Protein AF-0000000079966607 (afdb_homodimer)

Solvent-accessible surface area (backbone atoms only — not comparable to full-atom values): 34126 Å² total; per-residue (Å²): 119,64,71,93,51,68,36,34,39,35,26,41,89,88,38,63,51,27,47,52,54,50,47,51,31,26,67,55,57,55,68,44,31,33,33,74,45,66,95,48,85,75,48,67,53,43,50,73,61,62,46,46,60,71,74,56,19,30,38,33,43,34,30,31,33,33,38,44,53,68,46,41,54,54,46,50,51,64,43,38,68,71,74,59,46,62,62,87,44,37,57,47,38,33,51,29,54,32,29,38,30,30,39,69,46,33,51,49,42,64,29,49,61,32,38,52,43,49,81,75,32,74,62,46,69,29,64,65,49,45,51,46,49,24,65,42,69,71,48,78,79,44,68,68,49,39,62,68,38,23,42,57,15,48,46,48,48,43,46,55,49,44,50,42,30,68,6,39,37,54,72,77,45,74,28,70,85,61,46,96,57,81,36,48,44,41,55,34,54,39,44,62,56,42,48,52,72,61,31,55,87,26,51,42,99,62,22,67,56,58,91,68,54,37,54,86,81,33,45,51,44,46,50,40,50,50,50,48,52,52,50,37,52,55,31,40,72,74,35,75,80,55,49,76,41,53,51,68,58,50,40,47,52,32,73,66,38,83,52,77,62,79,89,56,54,62,51,86,52,80,75,67,67,51,72,62,39,44,30,35,40,26,36,67,81,57,42,51,86,30,52,33,60,26,27,32,51,21,28,56,81,57,35,39,25,26,36,28,95,71,70,32,37,41,33,33,47,35,78,62,36,44,78,42,80,104,121,64,71,93,52,68,37,34,39,35,26,41,89,89,37,60,50,25,46,51,53,50,47,50,32,26,67,54,56,54,66,44,30,33,34,74,46,66,95,46,84,75,50,66,54,43,50,73,59,62,46,43,60,71,72,58,21,32,37,34,44,35,29,31,33,32,38,43,54,68,47,40,55,54,45,48,51,63,43,37,68,70,72,58,46,63,63,90,44,38,58,47,39,33,50,29,52,32,29,40,30,30,38,69,46,33,52,48,43,64,29,49,62,33,38,50,44,48,80,74,31,75,64,44,70,30,64,66,49,45,53,44,48,24,65,43,69,70,46,78,81,43,65,69,49,40,62,66,38,23,42,57,16,48,46,48,46,45,47,55,50,46,51,44,29,67,7,42,38,55,74,76,43,74,28,71,87,61,45,96,56,79,34,49,44,42,54,35,55,40,45,64,57,42,47,54,73,62,30,55,89,27,50,42,98,62,22,68,56,59,91,70,54,37,53,86,79,33,44,52,44,47,50,39,48,50,52,48,52,52,51,38,51,56,31,40,72,74,34,75,81,57,50,75,41,53,52,67,59,50,39,48,53,33,71,65,39,82,52,77,62,80,88,58,54,62,51,86,53,79,77,70,67,52,74,61,41,43,31,35,40,27,36,68,81,55,43,50,86,31,53,34,59,26,27,30,52,20,27,55,82,57,36,39,26,25,36,28,96,69,70,31,38,40,34,34,48,36,78,61,36,46,78,44,80,105

Foldseek 3Di:
DAAPFAKEKEEADLDLLSVLQLLQCLLQQGAHAYAYFDPFDDTVLCVLQQALADDDTWMFRALAIEDDSVRVLVVCCVNPVPSAQQDDDPVSNVLLVVLLCCCPPVCLLVLLVLQQPLVVDPCSVPPRSQVRVCQFQVDRPDPVVSVVSNVVSLVVNLVLLVVCQVPQQVPVQLESVSDPDYGSSRSSHCSSVLCQQPVVSQPPVRHRDCVRDHCVSRVRSVSSSVVSVVSSVVSNVVHPDHHHDHSVVVSCSRLVGPDDDDQADADDDPLRDDFQFWKWKAFQNTPRVRIGIATWRHDDPFWTWGQHPSRGTYIYTDVRMDIGTD/DAAPFAKEKEEADLDLLSVLQLLQCLLQQGAHAYAYFDPFDDTVLCVLQQALADDDTWMFRALAIEDDSVRVLVVCCVNPVPSAQQDDDPVSNVLLVVLLCCCPPVCLLVLLVLQQCLVVDPCSVPPRSQVRVCQFQVDRPDPVVSVVSNVVSLVVNLVLLVVCQVPQQVPVQLESVSDPDYGSSRSSHCSSV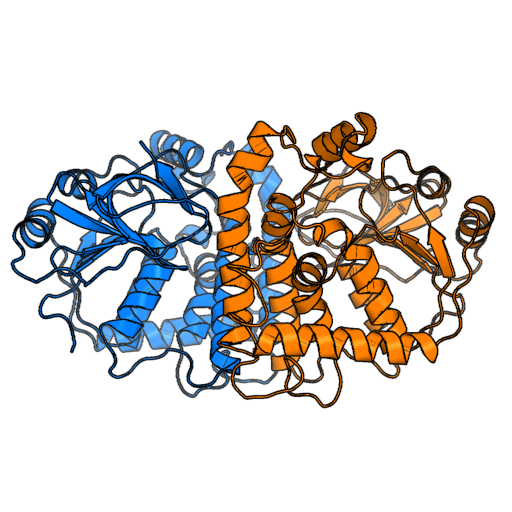LCQQPPVSQPPVRHRPCVRDHCVSRVRSVSSSVVSVVSSVVSNVVHPDHHHDHSVVVSCSRLVGPGDDDQADADDDPLRDDFQFWKWKAFQNTPRVRIGIATWRHDDPFWTWGQHPSRGTYIYTDVRMDIGTD

Nearest PDB structures (foldseek):
  3ic8-assembly2_B  TM=7.894E-01  e=1.875E-18  Pseudomonas syringae pv. tomato
  3ic8-assembly2_A  TM=7.526E-01  e=1.070E-18  Pseudomonas syringae pv. tomato
  3ic8-assembly3_D  TM=7.797E-01  e=3.672E-17  Pseudomonas syringae pv. tomato
  3ic8-assembly3_C  TM=7.664E-01  e=4.597E-17  Pseudomonas syringae pv. tomato
  4j2f-assembly1_A-2  TM=7.379E-01  e=7.135E-10  Ricinus communis

Sequence (652 aa):
MEPAVKPIIYGYPLSAFTWKVWWYLWLRGIPYDDCLQPTISPRPDLIAIGVNHRRVPIMAIGKDVYCDSRLILAKLEELYPDNRIGPKTPSDAGICKLLESWSGDGGVIINVTKVYPFWDLEEFKDKDFLEDRRKLLGVDLTFEYMQGERPHGVQHLRQAFEMLETTFLADDRKWILGSDEPTLADIQGVWPLHWVAVNPHMLSGLGLPKEYISEKQFPNTFAWIKRFDKEVEKRRSQCPIPSVLEGKIASDRTLNSSAPTESTAVSNDLLGLKTGDKVEVFPTDYASDHKDEGHLVGLTMTEVVICNSKGLHLHFPRWNFRIEKLMEPAVKPIIYGYPLSAFTWKVWWYLWLRGIPYDDCLQPTISPRPDLIAIGVNHRRVPIMAIGKDVYCDSRLILAKLEELYPDNRIGPKTPSDAGICKLLESWSGDGGVIINVTKVYPFWDLEEFKDKDFLEDRRKLLGVDLTFEYMQGERPHGVQHLRQAFEMLETTFLADDRKWILGSDEPTLADIQGVWPLHWVAVNPHMLSGLGLPKEYISEKQFPNTFAWIKRFDKEVEKRRSQCPIPSVLEGKIASDRTLNSSAPTESTAVSNDLLGLKTGDKVEVFPTDYASDHKDEGHLVGLTMTEVVICNSKGLHLHFPRWNFRIEKL

Secondary structure (DSSP, 8-state):
---SS--EEEE-TT-HHHHHHHHHHHHHT---EEEE--SSS--HHHHHTT----SS-EEEETTEEEESHHHHHHHHHHH--TT--S-SSHHHHHHHHHHHHHHHTSSHHHHHHHH--GGGSGGGG-HHHHHHHHHHHTS---HHHHHHHHHHHHHHHHHHHHHHHHTGGGG--SSTTS-SS--HHHHHHHHHHHHHHH-HHHHSTTSS-TTTSSTTT-HHHHHHHHHHHHHHHHHHHHSPPPEE--HHHHHHHHHT--SPPPP--B---TT---TT-EEEEEESSS-TT--EEEEEEEE-SSEEEEE-TTS-EEEEESTTEEEEE-/---SS--EEEE-TT-HHHHHHHHHHHHHT---EEEE--SSS--HHHHHTT----SS-EEEETTEEEESHHHHHHHHHHH--TT--S-SSHHHHHHHHHHHHHHHTSSHHHHHHHHS-TTTSGGGG-HHHHHHHHHHHTS---HHHHHHHHHHHHHHHHHHHHHHHHTGGGG--SSTTS-SS--HHHHHHHHHHHHHHH-HHHHSTTSS-TTTSSTTT-HHHHHHHHHHHHHHHHHHHHSPPPPB--HHHHHHHHHT--SPPPP--B---TT---TT-EEEEEESSS-TT--EEEEEEEE-SSEEEEE-TTS-EEEEESTTEEEEE-

pLDDT: mean 92.46, std 9.5, range [50.88, 98.88]

Structure (mmCIF, N/CA/C/O backbone):
data_AF-0000000079966607-model_v1
#
loop_
_entity.id
_entity.type
_entity.pdbx_description
1 polymer 'GST N-terminal domain-containing protein'
#
loop_
_atom_site.group_PDB
_atom_site.id
_atom_site.type_symbol
_atom_site.label_atom_id
_atom_site.label_alt_id
_atom_site.label_comp_id
_atom_site.label_asym_id
_atom_site.label_entity_id
_atom_site.label_seq_id
_atom_site.pdbx_PDB_ins_code
_atom_site.Cartn_x
_atom_site.Cartn_y
_atom_site.Cartn_z
_atom_site.occupancy
_atom_site.B_iso_or_equiv
_atom_site.auth_seq_id
_atom_site.auth_comp_id
_atom_site.auth_asym_id
_atom_site.auth_atom_id
_atom_site.pdbx_PDB_model_num
ATOM 1 N N . MET A 1 1 ? -13.758 30.328 0.872 1 71.19 1 MET A N 1
ATOM 2 C CA . MET A 1 1 ? -12.836 31.438 1.026 1 71.19 1 MET A CA 1
ATOM 3 C C . MET A 1 1 ? -11.562 31.016 1.748 1 71.19 1 MET A C 1
ATOM 5 O O . MET A 1 1 ? -11.602 30.094 2.576 1 71.19 1 MET A O 1
ATOM 9 N N . GLU A 1 2 ? -10.477 31.516 1.316 1 84.62 2 GLU A N 1
ATOM 10 C CA . GLU A 1 2 ? -9.188 31.234 1.946 1 84.62 2 GLU A CA 1
ATOM 11 C C . GLU A 1 2 ? -9.18 31.672 3.406 1 84.62 2 GLU A C 1
ATOM 13 O O . GLU A 1 2 ? -9.805 32.688 3.764 1 84.62 2 GLU A O 1
ATOM 18 N N . PRO A 1 3 ? -8.531 30.875 4.266 1 85.19 3 PRO A N 1
ATOM 19 C CA . PRO A 1 3 ? -8.461 31.25 5.684 1 85.19 3 PRO A CA 1
ATOM 20 C C . PRO A 1 3 ? -7.871 32.656 5.895 1 85.19 3 PRO A C 1
ATOM 22 O O . PRO A 1 3 ? -7 33.062 5.133 1 85.19 3 PRO A O 1
ATOM 25 N N . ALA A 1 4 ? -8.281 33.219 6.934 1 82.94 4 ALA A N 1
ATOM 26 C CA . ALA A 1 4 ? -7.852 34.594 7.246 1 82.94 4 ALA A CA 1
ATOM 27 C C . ALA A 1 4 ? -6.48 34.594 7.918 1 82.94 4 ALA A C 1
ATOM 29 O O . ALA A 1 4 ? -5.828 35.625 8.008 1 82.94 4 ALA A O 1
ATOM 30 N N . VAL A 1 5 ? -6.086 33.5 8.367 1 91 5 VAL A N 1
ATOM 31 C CA . VAL A 1 5 ? -4.82 33.375 9.086 1 91 5 VAL A CA 1
ATOM 32 C C . VAL A 1 5 ? -3.861 32.469 8.312 1 91 5 VAL A C 1
ATOM 34 O O . VAL A 1 5 ? -4.273 31.469 7.742 1 91 5 VAL A O 1
ATOM 37 N N . LYS A 1 6 ? -2.621 32.875 8.391 1 93.44 6 LYS A N 1
ATOM 38 C CA . LYS A 1 6 ? -1.538 32.188 7.703 1 93.44 6 LYS A CA 1
ATOM 39 C C . LYS A 1 6 ? -1.224 30.859 8.383 1 93.44 6 LYS A C 1
ATOM 41 O O . LYS A 1 6 ? -1.106 30.797 9.609 1 93.44 6 LYS A O 1
ATOM 46 N N . PRO A 1 7 ? -1.069 29.75 7.59 1 97.88 7 PRO A N 1
ATOM 47 C CA . PRO A 1 7 ? -0.721 28.469 8.203 1 97.88 7 PRO A CA 1
ATOM 48 C C . PRO A 1 7 ? 0.646 28.484 8.875 1 97.88 7 PRO A C 1
ATOM 50 O O . PRO A 1 7 ? 1.564 29.156 8.406 1 97.88 7 PRO A O 1
ATOM 53 N N . ILE A 1 8 ? 0.744 27.781 9.984 1 98.75 8 ILE A N 1
ATOM 54 C CA . ILE A 1 8 ? 2.021 27.484 10.625 1 98.75 8 ILE A CA 1
ATOM 55 C C . ILE A 1 8 ? 2.365 26.016 10.438 1 98.75 8 ILE A C 1
ATOM 57 O O . ILE A 1 8 ? 1.573 25.125 10.797 1 98.75 8 ILE A O 1
ATOM 61 N N . ILE A 1 9 ? 3.514 25.719 9.875 1 98.81 9 ILE A N 1
ATOM 62 C CA . ILE A 1 9 ? 3.975 24.344 9.695 1 98.81 9 ILE A CA 1
ATOM 63 C C . ILE A 1 9 ? 4.957 23.969 10.805 1 98.81 9 ILE A C 1
ATOM 65 O O . ILE A 1 9 ? 5.98 24.641 10.977 1 98.81 9 ILE A O 1
ATOM 69 N N . TYR A 1 10 ? 4.609 23 11.602 1 98.81 10 TYR A N 1
ATOM 70 C CA . TYR A 1 10 ? 5.512 22.422 12.594 1 98.81 10 TYR A CA 1
ATOM 71 C C . TYR A 1 10 ? 6.25 21.219 12.008 1 98.81 10 TYR A C 1
ATOM 73 O O . TYR A 1 10 ? 5.648 20.172 11.742 1 98.81 10 TYR A O 1
ATOM 81 N N . GLY A 1 11 ? 7.461 21.312 11.781 1 97.62 11 GLY A N 1
ATOM 82 C CA . GLY A 1 11 ? 8.281 20.25 11.219 1 97.62 11 GLY A CA 1
ATOM 83 C C . GLY A 1 11 ? 9.766 20.547 11.266 1 97.62 11 GLY A C 1
ATOM 84 O O . GLY A 1 11 ? 10.203 21.438 12.008 1 97.62 11 GLY A O 1
ATOM 85 N N . TYR A 1 12 ? 10.562 19.781 10.664 1 94.69 12 TYR A N 1
ATOM 86 C CA . TYR A 1 12 ? 12 20 10.586 1 94.69 12 TYR A CA 1
ATOM 87 C C . TYR A 1 12 ? 12.562 19.484 9.266 1 94.69 12 TYR A C 1
ATOM 89 O O . TYR A 1 12 ? 11.969 18.609 8.641 1 94.69 12 TYR A O 1
ATOM 97 N N . PRO A 1 13 ? 13.68 19.875 8.828 1 90.75 13 PRO A N 1
ATOM 98 C CA . PRO A 1 13 ? 14.203 19.625 7.48 1 90.75 13 PRO A CA 1
ATOM 99 C C . PRO A 1 13 ? 14.57 18.156 7.266 1 90.75 13 PRO A C 1
ATOM 101 O O . PRO A 1 13 ? 14.586 17.688 6.125 1 90.75 13 PRO A O 1
ATOM 104 N N . LEU A 1 14 ? 14.867 17.422 8.242 1 85.44 14 LEU A N 1
ATOM 105 C CA . LEU A 1 14 ? 15.25 16.016 8.078 1 85.44 14 LEU A CA 1
ATOM 106 C C . LEU A 1 14 ? 14.023 15.148 7.793 1 85.44 14 LEU A C 1
ATOM 108 O O . LEU A 1 14 ? 14.164 13.992 7.406 1 85.44 14 LEU A O 1
ATOM 112 N N . SER A 1 15 ? 12.867 15.703 7.938 1 91.19 15 SER A N 1
ATOM 113 C CA . SER A 1 15 ? 11.625 14.953 7.746 1 91.19 15 SER A CA 1
ATOM 114 C C . SER A 1 15 ? 11.188 14.977 6.285 1 91.19 15 SER A C 1
ATOM 116 O O . SER A 1 15 ? 10.805 16.016 5.762 1 91.19 15 SER A O 1
ATOM 118 N N . ALA A 1 16 ? 11.172 13.828 5.656 1 91.69 16 ALA A N 1
ATOM 119 C CA . ALA A 1 16 ? 10.695 13.719 4.281 1 91.69 16 ALA A CA 1
ATOM 120 C C . ALA A 1 16 ? 9.227 14.117 4.18 1 91.69 16 ALA A C 1
ATOM 122 O O . ALA A 1 16 ? 8.789 14.664 3.158 1 91.69 16 ALA A O 1
ATOM 123 N N . PHE A 1 17 ? 8.453 13.922 5.262 1 96.06 17 PHE A N 1
ATOM 124 C CA . PHE A 1 17 ? 7.035 14.25 5.266 1 96.06 17 PHE A CA 1
ATOM 125 C C . PHE A 1 17 ? 6.828 15.758 5.328 1 96.06 17 PHE A C 1
ATOM 127 O O . PHE A 1 17 ? 5.879 16.281 4.742 1 96.06 17 PHE A O 1
ATOM 134 N N . THR A 1 18 ? 7.691 16.422 6.023 1 96.75 18 THR A N 1
ATOM 135 C CA . THR A 1 18 ? 7.625 17.875 6.062 1 96.75 18 THR A CA 1
ATOM 136 C C . THR A 1 18 ? 7.875 18.453 4.676 1 96.75 18 THR A C 1
ATOM 138 O O . THR A 1 18 ? 7.188 19.391 4.262 1 96.75 18 THR A O 1
ATOM 141 N N . TRP A 1 19 ? 8.766 17.875 3.963 1 95.62 19 TRP A N 1
ATOM 142 C CA . TRP A 1 19 ? 9.102 18.359 2.625 1 95.62 19 TRP A CA 1
ATOM 143 C C . TRP A 1 19 ? 7.902 18.234 1.687 1 95.62 19 TRP A C 1
ATOM 145 O O . TRP A 1 19 ? 7.66 19.109 0.855 1 95.62 19 TRP A O 1
ATOM 155 N N . LYS A 1 20 ? 7.16 17.234 1.796 1 97.12 20 LYS A N 1
ATOM 156 C CA . LYS A 1 20 ? 5.953 17.062 0.995 1 97.12 20 LYS A CA 1
ATOM 157 C C . LYS A 1 20 ? 5.051 18.281 1.094 1 97.12 20 LYS A C 1
ATOM 159 O O . LYS A 1 20 ? 4.539 18.766 0.081 1 97.12 20 LYS A O 1
ATOM 164 N N . VAL A 1 21 ? 4.898 18.688 2.312 1 98.56 21 VAL A N 1
ATOM 165 C CA . VAL A 1 21 ? 3.984 19.797 2.564 1 98.56 21 VAL A CA 1
ATOM 166 C C . VAL A 1 21 ? 4.609 21.109 2.074 1 98.56 21 VAL A C 1
ATOM 168 O O . VAL A 1 21 ? 3.936 21.922 1.445 1 98.56 21 VAL A O 1
ATOM 171 N N . TRP A 1 22 ? 5.906 21.281 2.318 1 98.06 22 TRP A N 1
ATOM 172 C CA . TRP A 1 22 ? 6.594 22.469 1.828 1 98.06 22 TRP A CA 1
ATOM 173 C C . TRP A 1 22 ? 6.504 22.562 0.309 1 98.06 22 TRP A C 1
ATOM 175 O O . TRP A 1 22 ? 6.152 23.609 -0.235 1 98.06 22 TRP A O 1
ATOM 185 N N . TRP A 1 23 ? 6.812 21.453 -0.393 1 98.12 23 TRP A N 1
ATOM 186 C CA . TRP A 1 23 ? 6.738 21.453 -1.851 1 98.12 23 TRP A CA 1
ATOM 187 C C . TRP A 1 23 ? 5.352 21.875 -2.328 1 98.12 23 TRP A C 1
ATOM 189 O O . TRP A 1 23 ? 5.223 22.656 -3.271 1 98.12 23 TRP A O 1
ATOM 199 N N . TYR A 1 24 ? 4.324 21.344 -1.687 1 98.5 24 TYR A N 1
ATOM 200 C CA . TYR A 1 24 ? 2.959 21.688 -2.07 1 98.5 24 TYR A CA 1
ATOM 201 C C . TYR A 1 24 ? 2.699 23.172 -1.906 1 98.5 24 TYR A C 1
ATOM 203 O O . TYR A 1 24 ? 2.133 23.812 -2.795 1 98.5 24 TYR A O 1
ATOM 211 N N . LEU A 1 25 ? 3.104 23.703 -0.767 1 98.31 25 LEU A N 1
ATOM 212 C CA . LEU A 1 25 ? 2.9 25.125 -0.488 1 98.31 25 LEU A CA 1
ATOM 213 C C . LEU A 1 25 ? 3.637 25.984 -1.505 1 98.31 25 LEU A C 1
ATOM 215 O O . LEU A 1 25 ? 3.096 26.984 -1.987 1 98.31 25 LEU A O 1
ATOM 219 N N . TRP A 1 26 ? 4.836 25.609 -1.865 1 98.19 26 TRP A N 1
ATOM 220 C CA . TRP A 1 26 ? 5.637 26.359 -2.824 1 98.19 26 TRP A CA 1
ATOM 221 C C . TRP A 1 26 ? 5.02 26.297 -4.219 1 98.19 26 TRP A C 1
ATOM 223 O O . TRP A 1 26 ? 4.879 27.312 -4.887 1 98.19 26 TRP A O 1
ATOM 233 N N . LEU A 1 27 ? 4.676 25.125 -4.629 1 98.06 27 LEU A N 1
ATOM 234 C CA . LEU A 1 27 ? 4.098 24.953 -5.957 1 98.06 27 LEU A CA 1
ATOM 235 C C . LEU A 1 27 ? 2.799 25.75 -6.086 1 98.06 27 LEU A C 1
ATOM 237 O O . LEU A 1 27 ? 2.48 26.25 -7.16 1 98.06 27 LEU A O 1
ATOM 241 N N . ARG A 1 28 ? 2.039 25.875 -4.949 1 97 28 ARG A N 1
ATOM 242 C CA . ARG A 1 28 ? 0.748 26.562 -4.934 1 97 28 ARG A CA 1
ATOM 243 C C . ARG A 1 28 ? 0.919 28.047 -4.68 1 97 28 ARG A C 1
ATOM 245 O O . ARG A 1 28 ? 0.006 28.844 -4.938 1 97 28 ARG A O 1
ATOM 252 N N . GLY A 1 29 ? 2.021 28.406 -4.148 1 96.31 29 GLY A N 1
ATOM 253 C CA . GLY A 1 29 ? 2.26 29.797 -3.785 1 96.31 29 GLY A CA 1
ATOM 254 C C . GLY A 1 29 ? 1.487 30.234 -2.555 1 96.31 29 GLY A C 1
ATOM 255 O O . GLY A 1 29 ? 1.051 31.375 -2.463 1 96.31 29 GLY A O 1
ATOM 256 N N . ILE A 1 30 ? 1.247 29.359 -1.627 1 97.06 30 ILE A N 1
ATOM 257 C CA . ILE A 1 30 ? 0.521 29.672 -0.401 1 97.06 30 ILE A CA 1
ATOM 258 C C . ILE A 1 30 ? 1.495 30.172 0.666 1 97.06 30 ILE A C 1
ATOM 260 O O . ILE A 1 30 ? 2.402 29.438 1.071 1 97.06 30 ILE A O 1
ATOM 264 N N . PRO A 1 31 ? 1.332 31.406 1.09 1 97 31 PRO A N 1
ATOM 265 C CA . PRO A 1 31 ? 2.197 31.875 2.176 1 97 31 PRO A CA 1
ATOM 266 C C . PRO A 1 31 ? 1.994 31.094 3.471 1 97 31 PRO A C 1
ATOM 268 O O . PRO A 1 31 ? 0.869 30.703 3.793 1 97 31 PRO A O 1
ATOM 271 N N . TYR A 1 32 ? 3.047 30.875 4.227 1 98.12 32 TYR A N 1
ATOM 272 C CA . TYR A 1 32 ? 3.018 30.156 5.492 1 98.12 32 TYR A CA 1
ATOM 273 C C . TYR A 1 32 ? 4.152 30.594 6.406 1 98.12 32 TYR A C 1
ATOM 275 O O . TYR A 1 32 ? 5.02 31.375 5.996 1 98.12 32 TYR A O 1
ATOM 283 N N . ASP A 1 33 ? 4.125 30.234 7.648 1 98.5 33 ASP A N 1
ATOM 284 C CA . ASP A 1 33 ? 5.227 30.359 8.594 1 98.5 33 ASP A CA 1
ATOM 285 C C . ASP A 1 33 ? 5.656 28.984 9.133 1 98.5 33 ASP A C 1
ATOM 287 O O . ASP A 1 33 ? 4.871 28.047 9.109 1 98.5 33 ASP A O 1
ATOM 291 N N . ASP A 1 34 ? 6.898 28.906 9.586 1 98.5 34 ASP A N 1
ATOM 292 C CA . ASP A 1 34 ? 7.418 27.656 10.141 1 98.5 34 ASP A CA 1
ATOM 293 C C . ASP A 1 34 ? 7.629 27.766 11.648 1 98.5 34 ASP A C 1
ATOM 295 O O . ASP A 1 34 ? 7.965 28.844 12.156 1 98.5 34 ASP A O 1
ATOM 299 N N . CYS A 1 35 ? 7.363 26.812 12.336 1 98.69 35 CYS A N 1
ATOM 300 C CA . CYS A 1 35 ? 7.863 26.562 13.688 1 98.69 35 CYS A CA 1
ATOM 301 C C . CYS A 1 35 ? 8.695 25.281 13.734 1 98.69 35 CYS A C 1
ATOM 303 O O . CYS A 1 35 ? 8.148 24.188 13.906 1 98.69 35 CYS A O 1
ATOM 305 N N . LEU A 1 36 ? 9.969 25.422 13.617 1 98.12 36 LEU A N 1
ATOM 306 C CA . LEU A 1 36 ? 10.867 24.266 13.492 1 98.12 36 LEU A CA 1
ATOM 307 C C . LEU A 1 36 ? 10.914 23.469 14.797 1 98.12 36 LEU A C 1
ATOM 309 O O . LEU A 1 36 ? 11.016 24.047 15.875 1 98.12 36 LEU A O 1
ATOM 313 N N . GLN A 1 37 ? 10.789 22.188 14.641 1 97.62 37 GLN A N 1
ATOM 314 C CA . GLN A 1 37 ? 10.75 21.281 15.781 1 97.62 37 GLN A CA 1
ATOM 315 C C . GLN A 1 37 ? 12.07 20.516 15.922 1 97.62 37 GLN A C 1
ATOM 317 O O . GLN A 1 37 ? 12.789 20.328 14.938 1 97.62 37 GLN A O 1
ATOM 322 N N . PRO A 1 38 ? 12.336 20.109 17.203 1 94.31 38 PRO A N 1
ATOM 323 C CA . PRO A 1 38 ? 13.438 19.156 17.344 1 94.31 38 PRO A CA 1
ATOM 324 C C . PRO A 1 38 ? 13.211 17.859 16.562 1 94.31 38 PRO A C 1
ATOM 326 O O . PRO A 1 38 ? 12.062 17.438 16.406 1 94.31 38 PRO A O 1
ATOM 329 N N . THR A 1 39 ? 14.305 17.188 16.266 1 90.31 39 THR A N 1
ATOM 330 C CA . THR A 1 39 ? 14.203 15.969 15.477 1 90.31 39 THR A CA 1
ATOM 331 C C . THR A 1 39 ? 13.789 14.789 16.359 1 90.31 39 THR A C 1
ATOM 333 O O . THR A 1 39 ? 13.32 13.766 15.844 1 90.31 39 THR A O 1
ATOM 336 N N . ILE A 1 40 ? 13.984 14.953 17.672 1 91.25 40 ILE A N 1
ATOM 337 C CA . ILE A 1 40 ? 13.625 13.883 18.594 1 91.25 40 ILE A CA 1
ATOM 338 C C . ILE A 1 40 ? 12.633 14.406 19.641 1 91.25 40 ILE A C 1
ATOM 340 O O . ILE A 1 40 ? 12.539 15.617 19.859 1 91.25 40 ILE A O 1
ATOM 344 N N . SER A 1 41 ? 11.898 13.516 20.234 1 90.12 41 SER A N 1
ATOM 345 C CA . SER A 1 41 ? 11.016 13.875 21.344 1 90.12 41 SER A CA 1
ATOM 346 C C . SER A 1 41 ? 11.805 14.227 22.594 1 90.12 41 SER A C 1
ATOM 348 O O . SER A 1 41 ? 12.914 13.727 22.797 1 90.12 41 SER A O 1
ATOM 350 N N . PRO A 1 42 ? 11.367 15.078 23.406 1 93.75 42 PRO A N 1
ATOM 351 C CA . PRO A 1 42 ? 10.062 15.734 23.359 1 93.75 42 PRO A CA 1
ATOM 352 C C . PRO A 1 42 ? 10.055 16.969 22.453 1 93.75 42 PRO A C 1
ATOM 354 O O . PRO A 1 42 ? 11.117 17.438 22.047 1 93.75 42 PRO A O 1
ATOM 357 N N . ARG A 1 43 ? 8.906 17.391 22.109 1 95.56 43 ARG A N 1
ATOM 358 C CA . ARG A 1 43 ? 8.688 18.609 21.344 1 95.56 43 ARG A CA 1
ATOM 359 C C . ARG A 1 43 ? 7.836 19.609 22.125 1 95.56 43 ARG A C 1
ATOM 361 O O . ARG A 1 43 ? 6.613 19.625 21.984 1 95.56 43 ARG A O 1
ATOM 368 N N . PRO A 1 44 ? 8.523 20.453 22.812 1 97 44 PRO A N 1
ATOM 369 C CA . PRO A 1 44 ? 7.84 21.344 23.75 1 97 44 PRO A CA 1
ATOM 370 C C . PRO A 1 44 ? 6.809 22.25 23.078 1 97 44 PRO A C 1
ATOM 372 O O . PRO A 1 44 ? 5.781 22.562 23.672 1 97 44 PRO A O 1
ATOM 375 N N . ASP A 1 45 ? 7.074 22.688 21.875 1 98.19 45 ASP A N 1
ATOM 376 C CA . ASP A 1 45 ? 6.148 23.562 21.156 1 98.19 45 ASP A CA 1
ATOM 377 C C . ASP A 1 45 ? 4.809 22.875 20.922 1 98.19 45 ASP A C 1
ATOM 379 O O . ASP A 1 45 ? 3.754 23.5 21.016 1 98.19 45 ASP A O 1
ATOM 383 N N . LEU A 1 46 ? 4.836 21.625 20.578 1 97.88 46 LEU A N 1
ATOM 384 C CA . LEU A 1 46 ? 3.615 20.859 20.375 1 97.88 46 LEU A CA 1
ATOM 385 C C . LEU A 1 46 ? 2.896 20.609 21.688 1 97.88 46 LEU A C 1
ATOM 387 O O . LEU A 1 46 ? 1.667 20.688 21.766 1 97.88 46 LEU A O 1
ATOM 391 N N . ILE A 1 47 ? 3.678 20.297 22.672 1 96.75 47 ILE A N 1
ATOM 392 C CA . ILE A 1 47 ? 3.129 20.078 24 1 96.75 47 ILE A CA 1
ATOM 393 C C . ILE A 1 47 ? 2.402 21.344 24.469 1 96.75 47 ILE A C 1
ATOM 395 O O . ILE A 1 47 ? 1.338 21.266 25.094 1 96.75 47 ILE A O 1
ATOM 399 N N . ALA A 1 48 ? 2.951 22.484 24.172 1 97.69 48 ALA A N 1
ATOM 400 C CA . ALA A 1 48 ? 2.4 23.766 24.594 1 97.69 48 ALA A CA 1
ATOM 401 C C . ALA A 1 48 ? 0.992 23.969 24.047 1 97.69 48 ALA A C 1
ATOM 403 O O . ALA A 1 48 ? 0.168 24.641 24.672 1 97.69 48 ALA A O 1
ATOM 404 N N . ILE A 1 49 ? 0.707 23.359 22.922 1 98.06 49 ILE A N 1
ATOM 405 C CA . ILE A 1 49 ? -0.624 23.547 22.359 1 98.06 49 ILE A CA 1
ATOM 406 C C . ILE A 1 49 ? -1.434 22.266 22.531 1 98.06 49 ILE A C 1
ATOM 408 O O . ILE A 1 49 ? -2.461 22.078 21.875 1 98.06 49 ILE A O 1
ATOM 412 N N . GLY A 1 50 ? -0.971 21.344 23.281 1 97.88 50 GLY A N 1
ATOM 413 C CA . GLY A 1 50 ? -1.729 20.156 23.672 1 97.88 50 GLY A CA 1
ATOM 414 C C . GLY A 1 50 ? -1.746 19.078 22.594 1 97.88 50 GLY A C 1
ATOM 415 O O . GLY A 1 50 ? -2.738 18.375 22.453 1 97.88 50 GLY A O 1
ATOM 416 N N . VAL A 1 51 ? -0.752 19 21.797 1 98.25 51 VAL A N 1
ATOM 417 C CA . VAL A 1 51 ? -0.635 17.953 20.766 1 98.25 51 VAL A CA 1
ATOM 418 C C . VAL A 1 51 ? 0.376 16.906 21.203 1 98.25 51 VAL A C 1
ATOM 420 O O . VAL A 1 51 ? 1.538 17.219 21.469 1 98.25 51 VAL A O 1
ATOM 423 N N . ASN A 1 52 ? -0.077 15.672 21.266 1 97.38 52 ASN A N 1
ATOM 424 C CA . ASN A 1 52 ? 0.782 14.555 21.656 1 97.38 52 ASN A CA 1
ATOM 425 C C . ASN A 1 52 ? 1.222 13.75 20.438 1 97.38 52 ASN A C 1
ATOM 427 O O . ASN A 1 52 ? 2.139 12.93 20.531 1 97.38 52 ASN A O 1
ATOM 431 N N . HIS A 1 53 ? 0.524 13.953 19.375 1 96.62 53 HIS A N 1
ATOM 432 C CA . HIS A 1 53 ? 0.866 13.312 18.109 1 96.62 53 HIS A CA 1
ATOM 433 C C . HIS A 1 53 ? 2.359 13.422 17.812 1 96.62 53 HIS A C 1
ATOM 435 O O . HIS A 1 53 ? 2.91 14.523 17.797 1 96.62 53 HIS A O 1
ATOM 441 N N . ARG A 1 54 ? 2.977 12.328 17.547 1 95.19 54 ARG A N 1
ATOM 442 C CA . ARG A 1 54 ? 4.43 12.242 17.484 1 95.19 54 ARG A CA 1
ATOM 443 C C . ARG A 1 54 ? 4.938 12.664 16.109 1 95.19 54 ARG A C 1
ATOM 445 O O . ARG A 1 54 ? 6.043 13.195 15.984 1 95.19 54 ARG A O 1
ATOM 452 N N . ARG A 1 55 ? 4.219 12.453 15.086 1 95.69 55 ARG A N 1
ATOM 453 C CA . ARG A 1 55 ? 4.691 12.609 13.719 1 95.69 55 ARG A CA 1
ATOM 454 C C . ARG A 1 55 ? 4.684 14.078 13.305 1 95.69 55 ARG A C 1
ATOM 456 O O . ARG A 1 55 ? 3.916 14.875 13.844 1 95.69 55 ARG A O 1
ATOM 463 N N . VAL A 1 56 ? 5.496 14.438 12.414 1 96.62 56 VAL A N 1
ATOM 464 C CA . VAL A 1 56 ? 5.52 15.734 11.742 1 96.62 56 VAL A CA 1
ATOM 465 C C . VAL A 1 56 ? 5.379 15.539 10.234 1 96.62 56 VAL A C 1
ATOM 467 O O . VAL A 1 56 ? 5.684 14.461 9.711 1 96.62 56 VAL A O 1
ATOM 470 N N . PRO A 1 57 ? 4.891 16.484 9.461 1 98.19 57 PRO A N 1
ATOM 471 C CA . PRO A 1 57 ? 4.523 17.828 9.93 1 98.19 57 PRO A CA 1
ATOM 472 C C . PRO A 1 57 ? 3.117 17.875 10.523 1 98.19 57 PRO A C 1
ATOM 474 O O . PRO A 1 57 ? 2.312 16.969 10.297 1 98.19 57 PRO A O 1
ATOM 477 N N . ILE A 1 58 ? 2.922 18.859 11.305 1 98.38 58 ILE A N 1
ATOM 478 C CA . ILE A 1 58 ? 1.612 19.344 11.734 1 98.38 58 ILE A CA 1
ATOM 479 C C . ILE A 1 58 ? 1.382 20.75 11.203 1 98.38 58 ILE A C 1
ATOM 481 O O . ILE A 1 58 ? 2.332 21.516 11.008 1 98.38 58 ILE A O 1
ATOM 485 N N . MET A 1 59 ? 0.107 21.047 10.938 1 98.81 59 MET A N 1
ATOM 486 C CA . MET A 1 59 ? -0.229 22.375 10.438 1 98.81 59 MET A CA 1
ATOM 487 C C . MET A 1 59 ? -1.317 23.016 11.297 1 98.81 59 MET A C 1
ATOM 489 O O . MET A 1 59 ? -2.338 22.391 11.578 1 98.81 59 MET A O 1
ATOM 493 N N . ALA A 1 60 ? -1.098 24.219 11.719 1 98.62 60 ALA A N 1
ATOM 494 C CA . ALA A 1 60 ? -2.117 24.969 12.445 1 98.62 60 ALA A CA 1
ATOM 495 C C . ALA A 1 60 ? -2.645 26.125 11.602 1 98.62 60 ALA A C 1
ATOM 497 O O . ALA A 1 60 ? -1.865 26.875 11.008 1 98.62 60 ALA A O 1
ATOM 498 N N . ILE A 1 61 ? -3.902 26.25 11.461 1 98 61 ILE A N 1
ATOM 499 C CA . ILE A 1 61 ? -4.613 27.406 10.914 1 98 61 ILE A CA 1
ATOM 500 C C . ILE A 1 61 ? -5.676 27.875 11.906 1 98 61 ILE A C 1
ATOM 502 O O . ILE A 1 61 ? -6.723 27.25 12.055 1 98 61 ILE A O 1
ATOM 506 N N . GLY A 1 62 ? -5.387 29.047 12.516 1 96.94 62 GLY A N 1
ATOM 507 C CA . GLY A 1 62 ? -6.242 29.406 13.625 1 96.94 62 GLY A CA 1
ATOM 508 C C . GLY A 1 62 ? -6.242 28.391 14.75 1 96.94 62 GLY A C 1
ATOM 509 O O . GLY A 1 62 ? -5.18 27.984 15.219 1 96.94 62 GLY A O 1
ATOM 510 N N . LYS A 1 63 ? -7.445 27.953 15.141 1 97 63 LYS A N 1
ATOM 511 C CA . LYS A 1 63 ? -7.562 27.016 16.25 1 97 63 LYS A CA 1
ATOM 512 C C . LYS A 1 63 ? -7.66 25.578 15.734 1 97 63 LYS A C 1
ATOM 514 O O . LYS A 1 63 ? -7.812 24.641 16.531 1 97 63 LYS A O 1
ATOM 519 N N . ASP A 1 64 ? -7.578 25.375 14.445 1 98.19 64 ASP A N 1
ATOM 520 C CA . ASP A 1 64 ? -7.559 24.031 13.859 1 98.19 64 ASP A CA 1
ATOM 521 C C . ASP A 1 64 ? -6.125 23.547 13.641 1 98.19 64 ASP A C 1
ATOM 523 O O . ASP A 1 64 ? -5.316 24.25 13.023 1 98.19 64 ASP A O 1
ATOM 527 N N . VAL A 1 65 ? -5.816 22.375 14.156 1 98.62 65 VAL A N 1
ATOM 528 C CA . VAL A 1 65 ? -4.512 21.734 14.016 1 98.62 65 VAL A CA 1
ATOM 529 C C . VAL A 1 65 ? -4.66 20.438 13.234 1 98.62 65 VAL A C 1
ATOM 531 O O . VAL A 1 65 ? -5.352 19.516 13.672 1 98.62 65 VAL A O 1
ATOM 534 N N . TYR A 1 66 ? -4.051 20.375 12.117 1 98.62 66 TYR A N 1
ATOM 535 C CA . TYR A 1 66 ? -4.137 19.219 11.234 1 98.62 66 TYR A CA 1
ATOM 536 C C . TYR A 1 66 ? -2.912 18.312 11.383 1 98.62 66 TYR A C 1
ATOM 538 O O . TYR A 1 66 ? -1.783 18.766 11.164 1 98.62 66 TYR A O 1
ATOM 546 N N . CYS A 1 67 ? -3.223 17.078 11.727 1 98.25 67 CYS A N 1
ATOM 547 C CA . CYS A 1 67 ? -2.156 16.094 11.922 1 98.25 67 CYS A CA 1
ATOM 548 C C . CYS A 1 67 ? -2.08 15.133 10.742 1 98.25 67 CYS A C 1
ATOM 550 O O . CYS A 1 67 ? -3.107 14.664 10.25 1 98.25 67 CYS A O 1
ATOM 552 N N . ASP A 1 68 ? -0.824 14.867 10.289 1 97.56 68 ASP A N 1
ATOM 553 C CA . ASP A 1 68 ? -0.55 13.93 9.203 1 97.56 68 ASP A CA 1
ATOM 554 C C . ASP A 1 68 ? -0.513 14.641 7.855 1 97.56 68 ASP A C 1
ATOM 556 O O . ASP A 1 68 ? -1.425 15.398 7.527 1 97.56 68 ASP A O 1
ATOM 560 N N . SER A 1 69 ? 0.537 14.383 7.098 1 98.19 69 SER A N 1
ATOM 561 C CA . SER A 1 69 ? 0.771 15.094 5.848 1 98.19 69 SER A CA 1
ATOM 562 C C . SER A 1 69 ? -0.339 14.82 4.836 1 98.19 69 SER A C 1
ATOM 564 O O . SER A 1 69 ? -0.67 15.68 4.02 1 98.19 69 SER A O 1
ATOM 566 N N . ARG A 1 70 ? -0.984 13.695 4.844 1 96.69 70 ARG A N 1
ATOM 567 C CA . ARG A 1 70 ? -2.074 13.383 3.928 1 96.69 70 ARG A CA 1
ATOM 568 C C . ARG A 1 70 ? -3.27 14.297 4.164 1 96.69 70 ARG A C 1
ATOM 570 O O . ARG A 1 70 ? -3.844 14.836 3.215 1 96.69 70 ARG A O 1
ATOM 577 N N . LEU A 1 71 ? -3.633 14.367 5.41 1 98.06 71 LEU A N 1
ATOM 578 C CA . LEU A 1 71 ? -4.754 15.234 5.754 1 98.06 71 LEU A CA 1
ATOM 579 C C . LEU A 1 71 ? -4.418 16.703 5.477 1 98.06 71 LEU A C 1
ATOM 581 O O . LEU A 1 71 ? -5.262 17.453 4.984 1 98.06 71 LEU A O 1
ATOM 585 N N . ILE A 1 72 ? -3.199 17.094 5.797 1 98.62 72 ILE A N 1
ATOM 586 C CA . ILE A 1 72 ? -2.76 18.469 5.566 1 98.62 72 ILE A CA 1
ATOM 587 C C . ILE A 1 72 ? -2.916 18.828 4.09 1 98.62 72 ILE A C 1
ATOM 589 O O . ILE A 1 72 ? -3.492 19.859 3.752 1 98.62 72 ILE A O 1
ATOM 593 N N . LEU A 1 73 ? -2.449 17.984 3.205 1 98.31 73 LEU A N 1
ATOM 594 C CA . LEU A 1 73 ? -2.512 18.25 1.771 1 98.31 73 LEU A CA 1
ATOM 595 C C . LEU A 1 73 ? -3.959 18.312 1.292 1 98.31 73 LEU A C 1
ATOM 597 O O . LEU A 1 73 ? -4.316 19.172 0.495 1 98.31 73 LEU A O 1
ATOM 601 N N . ALA A 1 74 ? -4.781 17.406 1.8 1 96.62 74 ALA A N 1
ATOM 602 C CA . ALA A 1 74 ? -6.195 17.422 1.439 1 96.62 74 ALA A CA 1
ATOM 603 C C . ALA A 1 74 ? -6.863 18.719 1.893 1 96.62 74 ALA A C 1
ATOM 605 O O . ALA A 1 74 ? -7.652 19.312 1.152 1 96.62 74 ALA A O 1
ATOM 606 N N . LYS A 1 75 ? -6.535 19.141 3.061 1 96.94 75 LYS A N 1
ATOM 607 C CA . LYS A 1 75 ? -7.148 20.344 3.615 1 96.94 75 LYS A CA 1
ATOM 608 C C . LYS A 1 75 ? -6.664 21.594 2.883 1 96.94 75 LYS A C 1
ATOM 610 O O . LYS A 1 75 ? -7.43 22.547 2.68 1 96.94 75 LYS A O 1
ATOM 615 N N . LEU A 1 76 ? -5.41 21.594 2.512 1 97.75 76 LEU A N 1
ATOM 616 C CA . LEU A 1 76 ? -4.914 22.734 1.735 1 97.75 76 LEU A CA 1
ATOM 617 C C . LEU A 1 76 ? -5.645 22.828 0.402 1 97.75 76 LEU A C 1
ATOM 619 O O . LEU A 1 76 ? -5.941 23.938 -0.06 1 97.75 76 LEU A O 1
ATOM 623 N N . GLU A 1 77 ? -5.957 21.719 -0.235 1 96.38 77 GLU A N 1
ATOM 624 C CA . GLU A 1 77 ? -6.758 21.719 -1.457 1 96.38 77 GLU A CA 1
ATOM 625 C C . GLU A 1 77 ? -8.148 22.281 -1.205 1 96.38 77 GLU A C 1
ATOM 627 O O . GLU A 1 77 ? -8.711 22.969 -2.062 1 96.38 77 GLU A O 1
ATOM 632 N N . GLU A 1 78 ? -8.641 21.984 -0.071 1 94.38 78 GLU A N 1
ATOM 633 C CA . GLU A 1 78 ? -10.008 22.359 0.261 1 94.38 78 GLU A CA 1
ATOM 634 C C . GLU A 1 78 ? -10.086 23.828 0.67 1 94.38 78 GLU A C 1
ATOM 636 O O . GLU A 1 78 ? -10.953 24.578 0.201 1 94.38 78 GLU A O 1
ATOM 641 N N . LEU A 1 79 ? -9.195 24.312 1.498 1 95.38 79 LEU A N 1
ATOM 642 C CA . LEU A 1 79 ? -9.258 25.625 2.137 1 95.38 79 LEU A CA 1
ATOM 643 C C . LEU A 1 79 ? -8.742 26.703 1.195 1 95.38 79 LEU A C 1
ATOM 645 O O . LEU A 1 79 ? -9.07 27.875 1.364 1 95.38 79 LEU A O 1
ATOM 649 N N . TYR A 1 80 ? -7.918 26.281 0.249 1 95.81 80 TYR A N 1
ATOM 650 C CA . TYR A 1 80 ? -7.387 27.188 -0.757 1 95.81 80 TYR A CA 1
ATOM 651 C C . TYR A 1 80 ? -7.793 26.75 -2.158 1 95.81 80 TYR A C 1
ATOM 653 O O . TYR A 1 80 ? -6.98 26.203 -2.902 1 95.81 80 TYR A O 1
ATOM 661 N N . PRO A 1 81 ? -8.906 27.078 -2.641 1 92.19 81 PRO A N 1
ATOM 662 C CA . PRO A 1 81 ? -9.477 26.516 -3.865 1 92.19 81 PRO A CA 1
ATOM 663 C C . PRO A 1 81 ? -8.844 27.078 -5.133 1 92.19 81 PRO A C 1
ATOM 665 O O . PRO A 1 81 ? -8.977 26.5 -6.211 1 92.19 81 PRO A O 1
ATOM 668 N N . ASP A 1 82 ? -8.164 28.141 -4.988 1 90.88 82 ASP A N 1
ATOM 669 C CA . ASP A 1 82 ? -7.578 28.766 -6.18 1 90.88 82 ASP A CA 1
ATOM 670 C C . ASP A 1 82 ? -6.246 28.109 -6.539 1 90.88 82 ASP A C 1
ATOM 672 O O . ASP A 1 82 ? -5.461 27.75 -5.656 1 90.88 82 ASP A O 1
ATOM 676 N N . ASN A 1 83 ? -5.977 27.891 -7.82 1 89.94 83 ASN A N 1
ATOM 677 C CA . ASN A 1 83 ? -4.719 27.391 -8.367 1 89.94 83 ASN A CA 1
ATOM 678 C C . ASN A 1 83 ? -4.34 26.031 -7.758 1 89.94 83 ASN A C 1
ATOM 680 O O . ASN A 1 83 ? -3.176 25.812 -7.418 1 89.94 83 ASN A O 1
ATOM 684 N N . ARG A 1 84 ? -5.34 25.297 -7.566 1 94 84 ARG A N 1
ATOM 685 C CA . ARG A 1 84 ? -5.074 23.953 -7.051 1 94 84 ARG A CA 1
ATOM 686 C C . ARG A 1 84 ? -4.281 23.125 -8.055 1 94 84 ARG A C 1
ATOM 688 O O . ARG A 1 84 ? -4.387 23.344 -9.266 1 94 84 ARG A O 1
ATOM 695 N N . ILE A 1 85 ? -3.527 22.219 -7.504 1 96.69 85 ILE A N 1
ATOM 696 C CA . ILE A 1 85 ? -2.74 21.359 -8.375 1 96.69 85 ILE A CA 1
ATOM 697 C C . ILE A 1 85 ? -3.178 19.906 -8.195 1 96.69 85 ILE A C 1
ATOM 699 O O . ILE A 1 85 ? -2.459 18.984 -8.586 1 96.69 85 ILE A O 1
ATOM 703 N N . GLY A 1 86 ? -4.352 19.703 -7.57 1 94.69 86 GLY A N 1
ATOM 704 C CA . GLY A 1 86 ? -4.965 18.391 -7.441 1 94.69 86 GLY A CA 1
ATOM 705 C C . GLY A 1 86 ? -5.508 17.859 -8.758 1 94.69 86 GLY A C 1
ATOM 706 O O . GLY A 1 86 ? -5.508 18.562 -9.766 1 94.69 86 GLY A O 1
ATOM 707 N N . PRO A 1 87 ? -5.941 16.688 -8.703 1 93.56 87 PRO A N 1
ATOM 708 C CA . PRO A 1 87 ? -6.422 16.031 -9.914 1 93.56 87 PRO A CA 1
ATOM 709 C C . PRO A 1 87 ? -7.656 16.703 -10.508 1 93.56 87 PRO A C 1
ATOM 711 O O . PRO A 1 87 ? -8.516 17.188 -9.766 1 93.56 87 PRO A O 1
ATOM 714 N N . LYS A 1 88 ? -7.762 16.656 -11.836 1 93.31 88 LYS A N 1
ATOM 715 C CA . LYS A 1 88 ? -8.844 17.344 -12.531 1 93.31 88 LYS A CA 1
ATOM 716 C C . LYS A 1 88 ? -9.844 16.344 -13.109 1 93.31 88 LYS A C 1
ATOM 718 O O . LYS A 1 88 ? -10.953 16.719 -13.484 1 93.31 88 LYS A O 1
ATOM 723 N N . THR A 1 89 ? -9.461 15.117 -13.25 1 95.94 89 THR A N 1
ATOM 724 C CA . THR A 1 89 ? -10.344 14.07 -13.766 1 95.94 89 THR A CA 1
ATOM 725 C C . THR A 1 89 ? -10.461 12.93 -12.758 1 95.94 89 THR A C 1
ATOM 727 O O . THR A 1 89 ? -9.602 12.766 -11.891 1 95.94 89 THR A O 1
ATOM 730 N N . PRO A 1 90 ? -11.445 12.148 -12.891 1 97.06 90 PRO A N 1
ATOM 731 C CA . PRO A 1 90 ? -11.594 10.984 -12.008 1 97.06 90 PRO A CA 1
ATOM 732 C C . PRO A 1 90 ? -10.398 10.039 -12.078 1 97.06 90 PRO A C 1
ATOM 734 O O . PRO A 1 90 ? -9.914 9.578 -11.047 1 97.06 90 PRO A O 1
ATOM 737 N N . SER A 1 91 ? -9.93 9.797 -13.258 1 96.5 91 SER A N 1
ATOM 738 C CA . SER A 1 91 ? -8.773 8.93 -13.422 1 96.5 91 SER A CA 1
ATOM 739 C C . SER A 1 91 ? -7.543 9.508 -12.727 1 96.5 91 SER A C 1
ATOM 741 O O . SER A 1 91 ? -6.82 8.789 -12.031 1 96.5 91 SER A O 1
ATOM 743 N N . ASP A 1 92 ? -7.344 10.844 -12.93 1 97.69 92 ASP A N 1
ATOM 744 C CA . ASP A 1 92 ? -6.219 11.5 -12.273 1 97.69 92 ASP A CA 1
ATOM 745 C C . ASP A 1 92 ? -6.328 11.406 -10.758 1 97.69 92 ASP A C 1
ATOM 747 O O . ASP A 1 92 ? -5.324 11.219 -10.062 1 97.69 92 ASP A O 1
ATOM 751 N N . ALA A 1 93 ? -7.551 11.547 -10.273 1 98.06 93 ALA A N 1
ATOM 752 C CA . ALA A 1 93 ? -7.785 11.445 -8.836 1 98.06 93 ALA A CA 1
ATOM 753 C C . ALA A 1 93 ? -7.434 10.055 -8.32 1 98.06 93 ALA A C 1
ATOM 755 O O . ALA A 1 93 ? -6.84 9.914 -7.254 1 98.06 93 ALA A O 1
ATOM 756 N N . GLY A 1 94 ? -7.824 9.047 -9.125 1 98.44 94 GLY A N 1
ATOM 757 C CA . GLY A 1 94 ? -7.469 7.68 -8.773 1 98.44 94 GLY A CA 1
ATOM 758 C C . GLY A 1 94 ? -5.973 7.445 -8.719 1 98.44 94 GLY A C 1
ATOM 759 O O . GLY A 1 94 ? -5.461 6.867 -7.758 1 98.44 94 GLY A O 1
ATOM 760 N N . ILE A 1 95 ? -5.281 7.945 -9.719 1 98.62 95 ILE A N 1
ATOM 761 C CA . ILE A 1 95 ? -3.832 7.793 -9.781 1 98.62 95 ILE A CA 1
ATOM 762 C C . ILE A 1 95 ? -3.186 8.477 -8.578 1 98.62 95 ILE A C 1
ATOM 764 O O . ILE A 1 95 ? -2.303 7.91 -7.934 1 98.62 95 ILE A O 1
ATOM 768 N N . CYS A 1 96 ? -3.633 9.656 -8.273 1 98.5 96 CYS A N 1
ATOM 769 C CA . CYS A 1 96 ? -3.092 10.422 -7.164 1 98.5 96 CYS A CA 1
ATOM 770 C C . CYS A 1 96 ? -3.262 9.672 -5.848 1 98.5 96 CYS A C 1
ATOM 772 O O . CYS A 1 96 ? -2.312 9.555 -5.07 1 98.5 96 CYS A O 1
ATOM 774 N N . LYS A 1 97 ? -4.43 9.125 -5.602 1 98.31 97 LYS A N 1
ATOM 775 C CA . LYS A 1 97 ? -4.711 8.391 -4.371 1 98.31 97 LYS A CA 1
ATOM 776 C C . LYS A 1 97 ? -3.896 7.098 -4.309 1 98.31 97 LYS A C 1
ATOM 778 O O . LYS A 1 97 ? -3.424 6.711 -3.236 1 98.31 97 LYS A O 1
ATOM 783 N N . LEU A 1 98 ? -3.775 6.477 -5.422 1 98.75 98 LEU A N 1
ATOM 784 C CA . LEU A 1 98 ? -3.01 5.238 -5.477 1 98.75 98 LEU A CA 1
ATOM 785 C C . LEU A 1 98 ? -1.532 5.496 -5.211 1 98.75 98 LEU A C 1
ATOM 787 O O . LEU A 1 98 ? -0.867 4.703 -4.543 1 98.75 98 LEU A O 1
ATOM 791 N N . LEU A 1 99 ? -0.999 6.582 -5.734 1 98.75 99 LEU A N 1
ATOM 792 C CA . LEU A 1 99 ? 0.388 6.953 -5.469 1 98.75 99 LEU A CA 1
ATOM 793 C C . LEU A 1 99 ? 0.594 7.266 -3.99 1 98.75 99 LEU A C 1
ATOM 795 O O . LEU A 1 99 ? 1.619 6.898 -3.41 1 98.75 99 LEU A O 1
ATOM 799 N N . GLU A 1 100 ? -0.384 7.945 -3.424 1 98.31 100 GLU A N 1
ATOM 800 C CA . GLU A 1 100 ? -0.34 8.227 -1.991 1 98.31 100 GLU A CA 1
ATOM 801 C C . GLU A 1 100 ? -0.243 6.938 -1.178 1 98.31 100 GLU A C 1
ATOM 803 O O . GLU A 1 100 ? 0.58 6.836 -0.266 1 98.31 100 GLU A O 1
ATOM 808 N N . SER A 1 101 ? -1.056 5.992 -1.532 1 98.38 101 SER A N 1
ATOM 809 C CA . SER A 1 101 ? -1.055 4.703 -0.852 1 98.38 101 SER A CA 1
ATOM 810 C C . SER A 1 101 ? 0.246 3.945 -1.101 1 98.38 101 SER A C 1
ATOM 812 O O . SER A 1 101 ? 0.827 3.377 -0.175 1 98.38 101 SER A O 1
ATOM 814 N N . TRP A 1 102 ? 0.703 3.93 -2.285 1 98.56 102 TRP A N 1
ATOM 815 C CA . TRP A 1 102 ? 1.896 3.195 -2.695 1 98.56 102 TRP A CA 1
ATOM 816 C C . TRP A 1 102 ? 3.131 3.709 -1.963 1 98.56 102 TRP A C 1
ATOM 818 O O . TRP A 1 102 ? 3.902 2.924 -1.406 1 98.56 102 TRP A O 1
ATOM 828 N N . SER A 1 103 ? 3.299 4.957 -1.901 1 97.94 103 SER A N 1
ATOM 829 C CA . SER A 1 103 ? 4.492 5.559 -1.315 1 97.94 103 SER A CA 1
ATOM 830 C C . SER A 1 103 ? 4.434 5.535 0.208 1 97.94 103 SER A C 1
ATOM 832 O O . SER A 1 103 ? 5.445 5.305 0.87 1 97.94 103 SER A O 1
ATOM 834 N N . GLY A 1 104 ? 3.234 5.668 0.729 1 96.44 104 GLY A N 1
ATOM 835 C CA . GLY A 1 104 ? 3.094 5.809 2.17 1 96.44 104 GLY A CA 1
ATOM 836 C C . GLY A 1 104 ? 2.801 4.496 2.871 1 96.44 104 GLY A C 1
ATOM 837 O O . GLY A 1 104 ? 3.354 4.219 3.938 1 96.44 104 GLY A O 1
ATOM 838 N N . ASP A 1 105 ? 1.929 3.689 2.252 1 96.56 105 ASP A N 1
ATOM 839 C CA . ASP A 1 105 ? 1.419 2.492 2.912 1 96.56 105 ASP A CA 1
ATOM 840 C C . ASP A 1 105 ? 1.926 1.228 2.223 1 96.56 105 ASP A C 1
ATOM 842 O O . ASP A 1 105 ? 1.933 0.149 2.82 1 96.56 105 ASP A O 1
ATOM 846 N N . GLY A 1 106 ? 2.324 1.354 0.971 1 96.44 106 GLY A N 1
ATOM 847 C CA . GLY A 1 106 ? 2.59 0.205 0.121 1 96.44 106 GLY A CA 1
ATOM 848 C C . GLY A 1 106 ? 3.982 -0.366 0.31 1 96.44 106 GLY A C 1
ATOM 849 O O . GLY A 1 106 ? 4.414 -1.227 -0.459 1 96.44 106 GLY A O 1
ATOM 850 N N . GLY A 1 107 ? 4.762 0.174 1.25 1 95.62 107 GLY A N 1
ATOM 851 C CA . GLY A 1 107 ? 6.039 -0.427 1.595 1 95.62 107 GLY A CA 1
ATOM 852 C C . GLY A 1 107 ? 7.23 0.389 1.127 1 95.62 107 GLY A C 1
ATOM 853 O O . GLY A 1 107 ? 8.367 0.109 1.506 1 95.62 107 GLY A O 1
ATOM 854 N N . VAL A 1 108 ? 7.023 1.436 0.338 1 97.12 108 VAL A N 1
ATOM 855 C CA . VAL A 1 108 ? 8.141 2.18 -0.24 1 97.12 108 VAL A CA 1
ATOM 856 C C . VAL A 1 108 ? 8.898 2.91 0.864 1 97.12 108 VAL A C 1
ATOM 858 O O . VAL A 1 108 ? 10.117 2.754 0.995 1 97.12 108 VAL A O 1
ATOM 861 N N . ILE A 1 109 ? 8.211 3.615 1.716 1 94.69 109 ILE A N 1
ATOM 862 C CA . ILE A 1 109 ? 8.867 4.473 2.697 1 94.69 109 ILE A CA 1
ATOM 863 C C . ILE A 1 109 ? 9.602 3.609 3.727 1 94.69 109 ILE A C 1
ATOM 865 O O . ILE A 1 109 ? 10.672 3.979 4.203 1 94.69 109 ILE A O 1
ATOM 869 N N . ILE A 1 110 ? 9.086 2.482 4.086 1 91.69 110 ILE A N 1
ATOM 870 C CA . ILE A 1 110 ? 9.742 1.641 5.086 1 91.69 110 ILE A CA 1
ATOM 871 C C . ILE A 1 110 ? 11.062 1.116 4.535 1 91.69 110 ILE A C 1
ATOM 873 O O . ILE A 1 110 ? 12.039 0.966 5.281 1 91.69 110 ILE A O 1
ATOM 877 N N . ASN A 1 111 ? 11.094 0.857 3.293 1 93 111 ASN A N 1
ATOM 878 C CA . ASN A 1 111 ? 12.336 0.376 2.701 1 93 111 ASN A CA 1
ATOM 879 C C . ASN A 1 111 ? 13.352 1.504 2.533 1 93 111 ASN A C 1
ATOM 881 O O . ASN A 1 111 ? 14.562 1.265 2.541 1 93 111 ASN A O 1
ATOM 885 N N . VAL A 1 112 ? 12.875 2.719 2.441 1 89.69 112 VAL A N 1
ATOM 886 C CA . VAL A 1 112 ? 13.766 3.875 2.477 1 89.69 112 VAL A CA 1
ATOM 887 C C . VAL A 1 112 ? 14.484 3.941 3.824 1 89.69 112 VAL A C 1
ATOM 889 O O . VAL A 1 112 ? 15.68 4.223 3.889 1 89.69 112 VAL A O 1
ATOM 892 N N . THR A 1 113 ? 13.781 3.635 4.887 1 84.81 113 THR A N 1
ATOM 893 C CA . THR A 1 113 ? 14.359 3.688 6.223 1 84.81 113 THR A CA 1
ATOM 894 C C . THR A 1 113 ? 15.438 2.617 6.391 1 84.81 113 THR A C 1
ATOM 896 O O . THR A 1 113 ? 16.375 2.795 7.164 1 84.81 113 THR A O 1
ATOM 899 N N . LYS A 1 114 ? 15.367 1.562 5.629 1 85.81 114 LYS A N 1
ATOM 900 C CA . LYS A 1 114 ? 16.344 0.482 5.719 1 85.81 114 LYS A CA 1
ATOM 901 C C . LYS A 1 114 ? 17.672 0.894 5.09 1 85.81 114 LYS A C 1
ATOM 903 O O . LYS A 1 114 ? 18.719 0.307 5.395 1 85.81 114 LYS A O 1
ATOM 908 N N . VAL A 1 115 ? 17.625 1.786 4.227 1 84.5 115 VAL A N 1
ATOM 909 C CA . VAL A 1 115 ? 18.828 2.121 3.477 1 84.5 115 VAL A CA 1
ATOM 910 C C . VAL A 1 115 ? 19.453 3.383 4.055 1 84.5 115 VAL A C 1
ATOM 912 O O . VAL A 1 115 ? 20.578 3.748 3.684 1 84.5 115 VAL A O 1
ATOM 915 N N . TYR A 1 116 ? 18.766 3.967 4.98 1 76.31 116 TYR A N 1
ATOM 916 C CA . TYR A 1 116 ? 19.312 5.168 5.598 1 76.31 116 TYR A CA 1
ATOM 917 C C . TYR A 1 116 ? 20.547 4.836 6.422 1 76.31 116 TYR A C 1
ATOM 919 O O . TYR A 1 116 ? 20.516 3.934 7.262 1 76.31 116 TYR A O 1
ATOM 927 N N . PRO A 1 117 ? 21.719 5.48 6.09 1 74.5 117 PRO A N 1
ATOM 928 C CA . PRO A 1 117 ? 22.953 5.152 6.805 1 74.5 117 PRO A CA 1
ATOM 929 C C . PRO A 1 117 ? 23.016 5.781 8.195 1 74.5 117 PRO A C 1
ATOM 931 O O . PRO A 1 117 ? 23.828 6.676 8.43 1 74.5 117 PRO A O 1
ATOM 934 N N . PHE A 1 118 ? 22.359 5.234 9.102 1 64.12 118 PHE A N 1
ATOM 935 C CA . PHE A 1 118 ? 22.281 5.801 10.438 1 64.12 118 PHE A CA 1
ATOM 936 C C . PHE A 1 118 ? 23.641 5.773 11.117 1 64.12 118 PHE A C 1
ATOM 938 O O . PHE A 1 118 ? 23.953 6.652 11.922 1 64.12 118 PHE A O 1
ATOM 945 N N . TRP A 1 119 ? 24.469 4.879 10.82 1 61.53 119 TRP A N 1
ATOM 946 C CA . TRP A 1 119 ? 25.75 4.707 11.508 1 61.53 119 TRP A CA 1
ATOM 947 C C . TRP A 1 119 ? 26.766 5.727 11.023 1 61.53 119 TRP A C 1
ATOM 949 O O . TRP A 1 119 ? 27.766 5.98 11.695 1 61.53 119 TRP A O 1
ATOM 959 N N . ASP A 1 120 ? 26.469 6.141 9.922 1 63.41 120 ASP A N 1
ATOM 960 C CA . ASP A 1 120 ? 27.469 7.066 9.391 1 63.41 120 ASP A CA 1
ATOM 961 C C . ASP A 1 120 ? 27.094 8.516 9.711 1 63.41 120 ASP A C 1
ATOM 963 O O . ASP A 1 120 ? 27.906 9.422 9.531 1 63.41 120 ASP A O 1
ATOM 967 N N . LEU A 1 121 ? 25.922 8.633 10.203 1 60.78 121 LEU A N 1
ATOM 968 C CA . LEU A 1 121 ? 25.484 9.992 10.492 1 60.78 121 LEU A CA 1
ATOM 969 C C . LEU A 1 121 ? 25.891 10.406 11.906 1 60.78 121 LEU A C 1
ATOM 971 O O . LEU A 1 121 ? 25.797 9.609 12.836 1 60.78 121 LEU A O 1
ATOM 975 N N . GLU A 1 122 ? 26.562 11.484 11.883 1 61.81 122 GLU A N 1
ATOM 976 C CA . GLU A 1 122 ? 26.922 12.047 13.18 1 61.81 122 GLU A CA 1
ATOM 977 C C . GLU A 1 122 ? 25.75 11.992 14.156 1 61.81 122 GLU A C 1
ATOM 979 O O . GLU A 1 122 ? 25.922 11.672 15.328 1 61.81 122 GLU A O 1
ATOM 984 N N . GLU A 1 123 ? 24.609 12.211 13.664 1 59.44 123 GLU A N 1
ATOM 985 C CA . GLU A 1 123 ? 23.422 12.203 14.5 1 59.44 123 GLU A CA 1
ATOM 986 C C . GLU A 1 123 ? 23.156 10.812 15.078 1 59.44 123 GLU A C 1
ATOM 988 O O . GLU A 1 123 ? 22.656 10.688 16.203 1 59.44 123 GLU A O 1
ATOM 993 N N . PHE A 1 124 ? 23.547 9.859 14.328 1 62.34 124 PHE A N 1
ATOM 994 C CA . PHE A 1 124 ? 23.203 8.508 14.75 1 62.34 124 PHE A CA 1
ATOM 995 C C . PHE A 1 124 ? 24.266 7.961 15.703 1 62.34 124 PHE A C 1
ATOM 997 O O . PHE A 1 124 ? 24.109 6.867 16.25 1 62.34 124 PHE A O 1
ATOM 1004 N N . LYS A 1 125 ? 25.25 8.797 15.828 1 68 125 LYS A N 1
ATOM 1005 C CA . LYS A 1 125 ? 26.203 8.523 16.906 1 68 125 LYS A CA 1
ATOM 1006 C C . LYS A 1 125 ? 25.625 8.953 18.266 1 68 125 LYS A C 1
ATOM 1008 O O . LYS A 1 125 ? 26.141 8.57 19.312 1 68 125 LYS A O 1
ATOM 1013 N N . ASP A 1 126 ? 24.469 9.711 17.891 1 76 126 ASP A N 1
ATOM 1014 C CA . ASP A 1 126 ? 23.781 10.172 19.094 1 76 126 ASP A CA 1
ATOM 1015 C C . ASP A 1 126 ? 22.875 9.094 19.656 1 76 126 ASP A C 1
ATOM 1017 O O . ASP A 1 126 ? 21.906 8.688 19.016 1 76 126 ASP A O 1
ATOM 1021 N N . LYS A 1 127 ? 23.234 8.664 20.812 1 78.88 127 LYS A N 1
ATOM 1022 C CA . LYS A 1 127 ? 22.5 7.582 21.469 1 78.88 127 LYS A CA 1
ATOM 1023 C C . LYS A 1 127 ? 21.031 7.961 21.688 1 78.88 127 LYS A C 1
ATOM 1025 O O . LYS A 1 127 ? 20.141 7.109 21.594 1 78.88 127 LYS A O 1
ATOM 1030 N N . ASP A 1 128 ? 20.75 9.242 21.906 1 84 128 ASP A N 1
ATOM 1031 C CA . ASP A 1 128 ? 19.375 9.695 22.141 1 84 128 ASP A CA 1
ATOM 1032 C C . ASP A 1 128 ? 18.547 9.625 20.859 1 84 128 ASP A C 1
ATOM 1034 O O . ASP A 1 128 ? 17.375 9.258 20.891 1 84 128 ASP A O 1
ATOM 1038 N N . PHE A 1 129 ? 19.25 9.938 19.875 1 83.12 129 PHE A N 1
ATOM 1039 C CA . PHE A 1 129 ? 18.594 9.859 18.578 1 83.12 129 PHE A CA 1
ATOM 1040 C C . PHE A 1 129 ? 18.219 8.422 18.234 1 83.12 129 PHE A C 1
ATOM 1042 O O . PHE A 1 129 ? 17.094 8.148 17.812 1 83.12 129 PHE A O 1
ATOM 1049 N N . LEU A 1 130 ? 19.109 7.621 18.484 1 80.56 130 LEU A N 1
ATOM 1050 C CA . LEU A 1 130 ? 18.891 6.211 18.188 1 80.56 130 LEU A CA 1
ATOM 1051 C C . LEU A 1 130 ? 17.766 5.641 19.047 1 80.56 130 LEU A C 1
ATOM 1053 O O . LEU A 1 130 ? 16.922 4.898 18.547 1 80.56 130 LEU A O 1
ATOM 1057 N N . GLU A 1 131 ? 17.828 5.973 20.219 1 85.38 131 GLU A N 1
ATOM 1058 C CA . GLU A 1 131 ? 16.797 5.488 21.125 1 85.38 131 GLU A CA 1
ATOM 1059 C C . GLU A 1 131 ? 15.422 6.039 20.75 1 85.38 131 GLU A C 1
ATOM 1061 O O . GLU A 1 131 ? 14.422 5.324 20.812 1 85.38 131 GLU A O 1
ATOM 1066 N N . ASP A 1 132 ? 15.406 7.246 20.375 1 88.81 132 ASP A N 1
ATOM 1067 C CA . ASP A 1 132 ? 14.172 7.887 19.938 1 88.81 132 ASP A CA 1
ATOM 1068 C C . ASP A 1 132 ? 13.594 7.184 18.703 1 88.81 132 ASP A C 1
ATOM 1070 O O . ASP A 1 132 ? 12.391 6.914 18.641 1 88.81 132 ASP A O 1
ATOM 1074 N N . ARG A 1 133 ? 14.492 6.84 17.766 1 86.38 133 ARG A N 1
ATOM 1075 C CA . ARG A 1 133 ? 14.062 6.211 16.516 1 86.38 133 ARG A CA 1
ATOM 1076 C C . ARG A 1 133 ? 13.633 4.77 16.75 1 86.38 133 ARG A C 1
ATOM 1078 O O . ARG A 1 133 ? 12.711 4.273 16.094 1 86.38 133 ARG A O 1
ATOM 1085 N N . ARG A 1 134 ? 14.328 4.176 17.672 1 85.31 134 ARG A N 1
ATOM 1086 C CA . ARG A 1 134 ? 13.922 2.828 18.047 1 85.31 134 ARG A CA 1
ATOM 1087 C C . ARG A 1 134 ? 12.5 2.822 18.594 1 85.31 13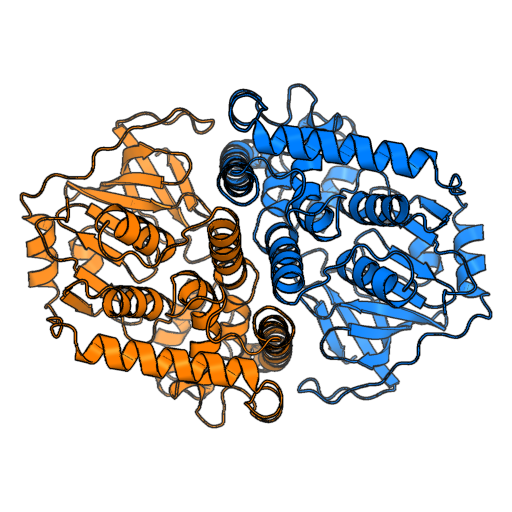4 ARG A C 1
ATOM 1089 O O . ARG A 1 134 ? 11.695 1.96 18.25 1 85.31 134 ARG A O 1
ATOM 1096 N N . LYS A 1 135 ? 12.242 3.787 19.406 1 86 135 LYS A N 1
ATOM 1097 C CA . LYS A 1 135 ? 10.914 3.906 19.984 1 86 135 LYS A CA 1
ATOM 1098 C C . LYS A 1 135 ? 9.867 4.25 18.938 1 86 135 LYS A C 1
ATOM 1100 O O . LYS A 1 135 ? 8.758 3.717 18.953 1 86 135 LYS A O 1
ATOM 1105 N N . LEU A 1 136 ? 10.273 5.043 18.031 1 86.56 136 LEU A N 1
ATOM 1106 C CA . LEU A 1 136 ? 9.359 5.488 16.984 1 86.56 136 LEU A CA 1
ATOM 1107 C C . LEU A 1 136 ? 9.016 4.344 16.031 1 86.56 136 LEU A C 1
ATOM 1109 O O . LEU A 1 136 ? 7.84 4.129 15.719 1 86.56 136 LEU A O 1
ATOM 1113 N N . LEU A 1 137 ? 10.023 3.605 15.664 1 81.5 137 LEU A N 1
ATOM 1114 C CA . LEU A 1 137 ? 9.852 2.617 14.609 1 81.5 137 LEU A CA 1
ATOM 1115 C C . LEU A 1 137 ? 9.539 1.243 15.195 1 81.5 137 LEU A C 1
ATOM 1117 O O . LEU A 1 137 ? 9.039 0.365 14.492 1 81.5 137 LEU A O 1
ATOM 1121 N N . GLY A 1 138 ? 9.922 1.022 16.422 1 78.94 138 GLY A N 1
ATOM 1122 C CA . GLY A 1 138 ? 9.688 -0.258 17.062 1 78.94 138 GLY A CA 1
ATOM 1123 C C . GLY A 1 138 ? 10.641 -1.345 16.609 1 78.94 138 GLY A C 1
ATOM 1124 O O . GLY A 1 138 ? 10.281 -2.523 16.578 1 78.94 138 GLY A O 1
ATOM 1125 N N . VAL A 1 139 ? 11.719 -0.979 16.016 1 78.38 139 VAL A N 1
ATOM 1126 C CA . VAL A 1 139 ? 12.711 -1.951 15.578 1 78.38 139 VAL A CA 1
ATOM 1127 C C . VAL A 1 139 ? 14.07 -1.622 16.188 1 78.38 139 VAL A C 1
ATOM 1129 O O . VAL A 1 139 ? 14.305 -0.49 16.625 1 78.38 139 VAL A O 1
ATOM 1132 N N . ASP A 1 140 ? 14.93 -2.699 16.188 1 77.56 140 ASP A N 1
ATOM 1133 C CA . ASP A 1 140 ? 16.281 -2.504 16.719 1 77.56 140 ASP A CA 1
ATOM 1134 C C . ASP A 1 140 ? 17.188 -1.836 15.688 1 77.56 140 ASP A C 1
ATOM 1136 O O . ASP A 1 140 ? 17.234 -2.26 14.531 1 77.56 140 ASP A O 1
ATOM 1140 N N . LEU A 1 141 ? 17.609 -0.618 15.883 1 80.25 141 LEU A N 1
ATOM 1141 C CA . LEU A 1 141 ? 18.438 0.14 14.953 1 80.25 141 LEU A CA 1
ATOM 1142 C C . LEU A 1 141 ? 19.922 -0.047 15.273 1 80.25 141 LEU A C 1
ATOM 1144 O O . LEU A 1 141 ? 20.688 0.913 15.242 1 80.25 141 LEU A O 1
ATOM 1148 N N . THR A 1 142 ? 20.219 -1.321 15.547 1 80.5 142 THR A N 1
ATOM 1149 C CA . THR A 1 142 ? 21.641 -1.607 15.711 1 80.5 142 THR A CA 1
ATOM 1150 C C . THR A 1 142 ? 22.344 -1.615 14.359 1 80.5 142 THR A C 1
ATOM 1152 O O . THR A 1 142 ? 21.703 -1.768 13.312 1 80.5 142 THR A O 1
ATOM 1155 N N . PHE A 1 143 ? 23.578 -1.414 14.453 1 78.25 143 PHE A N 1
ATOM 1156 C CA . PHE A 1 143 ? 24.391 -1.457 13.242 1 78.25 143 PHE A CA 1
ATOM 1157 C C . PHE A 1 143 ? 24.219 -2.791 12.523 1 78.25 143 PHE A C 1
ATOM 1159 O O . PHE A 1 143 ? 24.047 -2.83 11.305 1 78.25 143 PHE A O 1
ATOM 1166 N N . GLU A 1 144 ? 24.297 -3.812 13.289 1 83.19 144 GLU A N 1
ATOM 1167 C CA . GLU A 1 144 ? 24.188 -5.156 12.727 1 83.19 144 GLU A CA 1
ATOM 1168 C C . GLU A 1 144 ? 22.844 -5.359 12.047 1 83.19 144 GLU A C 1
ATOM 1170 O O . GLU A 1 144 ? 22.766 -5.918 10.953 1 83.19 144 GLU A O 1
ATOM 1175 N N . TYR A 1 145 ? 21.875 -4.863 12.648 1 84.31 145 TYR A N 1
ATOM 1176 C CA . TYR A 1 145 ? 20.531 -4.988 12.094 1 84.31 145 TYR A CA 1
ATOM 1177 C C . TYR A 1 145 ? 20.406 -4.199 10.797 1 84.31 145 TYR A C 1
ATOM 1179 O O . TYR A 1 145 ? 19.906 -4.715 9.789 1 84.31 145 TYR A O 1
ATOM 1187 N N . MET A 1 146 ? 20.875 -3.062 10.859 1 82.06 146 MET A N 1
ATOM 1188 C CA . MET A 1 146 ? 20.766 -2.182 9.703 1 82.06 146 MET A CA 1
ATOM 1189 C C . MET A 1 146 ? 21.594 -2.697 8.531 1 82.06 146 MET A C 1
ATOM 1191 O O . MET A 1 146 ? 21.172 -2.617 7.379 1 82.06 146 MET A O 1
ATOM 1195 N N . GLN A 1 147 ? 22.734 -3.158 8.844 1 82.88 147 GLN A N 1
ATOM 1196 C CA . GLN A 1 147 ? 23.594 -3.73 7.809 1 82.88 147 GLN A CA 1
ATOM 1197 C C . GLN A 1 147 ? 22.938 -4.949 7.164 1 82.88 147 GLN A C 1
ATOM 1199 O O . GLN A 1 147 ? 23.062 -5.164 5.957 1 82.88 147 GLN A O 1
ATOM 1204 N N . GLY A 1 148 ? 22.312 -5.684 7.973 1 85.94 148 GLY A N 1
ATOM 1205 C CA . GLY A 1 148 ? 21.641 -6.879 7.48 1 85.94 148 GLY A CA 1
ATOM 1206 C C . GLY A 1 148 ? 20.422 -6.578 6.633 1 85.94 148 GLY A C 1
ATOM 1207 O O . GLY A 1 148 ? 20.109 -7.316 5.699 1 85.94 148 GLY A O 1
ATOM 1208 N N . GLU A 1 149 ? 19.766 -5.422 6.91 1 90.25 149 GLU A N 1
ATOM 1209 C CA . GLU A 1 149 ? 18.516 -5.066 6.227 1 90.25 149 GLU A CA 1
ATOM 1210 C C . GLU A 1 149 ? 18.797 -4.285 4.945 1 90.25 149 GLU A C 1
ATOM 1212 O O . GLU A 1 149 ? 18 -4.309 4.008 1 90.25 149 GLU A O 1
ATOM 1217 N N . ARG A 1 150 ? 19.922 -3.678 4.855 1 88.94 150 ARG A N 1
ATOM 1218 C CA . ARG A 1 150 ? 20.234 -2.699 3.824 1 88.94 150 ARG A CA 1
ATOM 1219 C C . ARG A 1 150 ? 20.156 -3.322 2.434 1 88.94 150 ARG A C 1
ATOM 1221 O O . ARG A 1 150 ? 19.531 -2.754 1.53 1 88.94 150 ARG A O 1
ATOM 1228 N N . PRO A 1 151 ? 20.734 -4.539 2.195 1 91.94 151 PRO A N 1
ATOM 1229 C CA . PRO A 1 151 ? 20.656 -5.109 0.847 1 91.94 151 PRO A CA 1
ATOM 1230 C C . PRO A 1 151 ? 19.219 -5.359 0.397 1 91.94 151 PRO A C 1
ATOM 1232 O O . PRO A 1 151 ? 18.891 -5.176 -0.778 1 91.94 151 PRO A O 1
ATOM 1235 N N . HIS A 1 152 ? 18.391 -5.734 1.323 1 93.31 152 HIS A N 1
ATOM 1236 C CA . HIS A 1 152 ? 16.984 -5.973 0.997 1 93.31 152 HIS A CA 1
ATOM 1237 C C . HIS A 1 152 ? 16.25 -4.668 0.716 1 93.31 152 HIS A C 1
ATOM 1239 O O . HIS A 1 152 ? 15.445 -4.59 -0.209 1 93.31 152 HIS A O 1
ATOM 1245 N N . GLY A 1 153 ? 16.562 -3.648 1.552 1 93 153 GLY A N 1
ATOM 1246 C CA . GLY A 1 153 ? 16 -2.332 1.301 1 93 153 GLY A CA 1
ATOM 1247 C C . GLY A 1 153 ? 16.359 -1.78 -0.066 1 93 153 GLY A C 1
ATOM 1248 O O . GLY A 1 153 ? 15.492 -1.247 -0.771 1 93 153 GLY A O 1
ATOM 1249 N N . VAL A 1 154 ? 17.609 -1.956 -0.442 1 92.44 154 VAL A N 1
ATOM 1250 C CA . VAL A 1 154 ? 18.094 -1.465 -1.73 1 92.44 154 VAL A CA 1
ATOM 1251 C C . VAL A 1 154 ? 17.344 -2.17 -2.861 1 92.44 154 VAL A C 1
ATOM 1253 O O . VAL A 1 154 ? 16.922 -1.531 -3.824 1 92.44 154 VAL A O 1
ATOM 1256 N N . GLN A 1 155 ? 17.156 -3.443 -2.75 1 94.94 155 GLN A N 1
ATOM 1257 C CA . GLN A 1 155 ? 16.469 -4.199 -3.791 1 94.94 155 GLN A CA 1
ATOM 1258 C C . GLN A 1 155 ? 15.016 -3.768 -3.91 1 94.94 155 GLN A C 1
ATOM 1260 O O . GLN A 1 155 ? 14.484 -3.66 -5.016 1 94.94 155 GLN A O 1
ATOM 1265 N N . HIS A 1 156 ? 14.367 -3.535 -2.779 1 96.62 156 HIS A N 1
ATOM 1266 C CA . HIS A 1 156 ? 12.992 -3.045 -2.812 1 96.62 156 HIS A CA 1
ATOM 1267 C C . HIS A 1 156 ? 12.914 -1.662 -3.449 1 96.62 156 HIS A C 1
ATOM 1269 O O . HIS A 1 156 ? 12.016 -1.391 -4.246 1 96.62 156 HIS A O 1
ATOM 1275 N N . LEU A 1 157 ? 13.859 -0.837 -3.141 1 95.38 157 LEU A N 1
ATOM 1276 C CA . LEU A 1 157 ? 13.859 0.512 -3.693 1 95.38 157 LEU A CA 1
ATOM 1277 C C . LEU A 1 157 ? 14.148 0.485 -5.191 1 95.38 157 LEU A C 1
ATOM 1279 O O . LEU A 1 157 ? 13.609 1.299 -5.945 1 95.38 157 LEU A O 1
ATOM 1283 N N . ARG A 1 158 ? 15.039 -0.418 -5.633 1 95.69 158 ARG A N 1
ATOM 1284 C CA . ARG A 1 158 ? 15.242 -0.601 -7.066 1 95.69 158 ARG A CA 1
ATOM 1285 C C . ARG A 1 158 ? 13.914 -0.882 -7.773 1 95.69 158 ARG A C 1
ATOM 1287 O O . ARG A 1 158 ? 13.656 -0.34 -8.844 1 95.69 158 ARG A O 1
ATOM 1294 N N . GLN A 1 159 ? 13.141 -1.684 -7.152 1 97.19 159 GLN A N 1
ATOM 1295 C CA . GLN A 1 159 ? 11.852 -2.018 -7.742 1 97.19 159 GLN A CA 1
ATOM 1296 C C . GLN A 1 159 ? 10.922 -0.809 -7.746 1 97.19 159 GLN A C 1
ATOM 1298 O O . GLN A 1 159 ? 10.125 -0.634 -8.672 1 97.19 159 GLN A O 1
ATOM 1303 N N . ALA A 1 160 ? 10.984 0.002 -6.695 1 97.62 160 ALA A N 1
ATOM 1304 C CA . ALA A 1 160 ? 10.18 1.223 -6.66 1 97.62 160 ALA A CA 1
ATOM 1305 C C . ALA A 1 160 ? 10.578 2.172 -7.789 1 97.62 160 ALA A C 1
ATOM 1307 O O . ALA A 1 160 ? 9.719 2.717 -8.484 1 97.62 160 ALA A O 1
ATOM 1308 N N . PHE A 1 161 ? 11.883 2.328 -8 1 97.06 161 PHE A N 1
ATOM 1309 C CA . PHE A 1 161 ? 12.367 3.152 -9.102 1 97.06 161 PHE A CA 1
ATOM 1310 C C . PHE A 1 161 ? 11.938 2.572 -10.445 1 97.06 161 PHE A C 1
ATOM 1312 O O . PHE A 1 161 ? 11.492 3.309 -11.328 1 97.06 161 PHE A O 1
ATOM 1319 N N . GLU A 1 162 ? 12.055 1.278 -10.547 1 97.38 162 GLU A N 1
ATOM 1320 C CA . GLU A 1 162 ? 11.711 0.589 -11.789 1 97.38 162 GLU A CA 1
ATOM 1321 C C . GLU A 1 162 ? 10.227 0.761 -12.125 1 97.38 162 GLU A C 1
ATOM 1323 O O . GLU A 1 162 ? 9.867 0.895 -13.289 1 97.38 162 GLU A O 1
ATOM 1328 N N . MET A 1 163 ? 9.422 0.736 -11.094 1 97.19 163 MET A N 1
ATOM 1329 C CA . MET A 1 163 ? 7.98 0.885 -11.289 1 97.19 163 MET A CA 1
ATOM 1330 C C . MET A 1 163 ? 7.664 2.18 -12.031 1 97.19 163 MET A C 1
ATOM 1332 O O . MET A 1 163 ? 6.953 2.168 -13.039 1 97.19 163 MET A O 1
ATOM 1336 N N . LEU A 1 164 ? 8.227 3.254 -11.609 1 98.06 164 LEU A N 1
ATOM 1337 C CA . LEU A 1 164 ? 7.969 4.523 -12.281 1 98.06 164 LEU A CA 1
ATOM 1338 C C . LEU A 1 164 ? 8.68 4.582 -13.625 1 98.06 164 LEU A C 1
ATOM 1340 O O . LEU A 1 164 ? 8.109 5.059 -14.609 1 98.06 164 LEU A O 1
ATOM 1344 N N . GLU A 1 165 ? 9.906 4.035 -13.711 1 98.19 165 GLU A N 1
ATOM 1345 C CA . GLU A 1 165 ? 10.766 4.051 -14.891 1 98.19 165 GLU A CA 1
ATOM 1346 C C . GLU A 1 165 ? 10.078 3.389 -16.078 1 98.19 165 GLU A C 1
ATOM 1348 O O . GLU A 1 165 ? 10.172 3.877 -17.203 1 98.19 165 GLU A O 1
ATOM 1353 N N . THR A 1 166 ? 9.352 2.328 -15.828 1 97.44 166 THR A N 1
ATOM 1354 C CA . THR A 1 166 ? 8.867 1.485 -16.906 1 97.44 166 THR A CA 1
ATOM 1355 C C . THR A 1 166 ? 7.363 1.653 -17.094 1 97.44 166 THR A C 1
ATOM 1357 O O . THR A 1 166 ? 6.762 1.006 -17.969 1 97.44 166 THR A O 1
ATOM 1360 N N . THR A 1 167 ? 6.734 2.525 -16.297 1 97.94 167 THR A N 1
ATOM 1361 C CA . THR A 1 167 ? 5.301 2.758 -16.453 1 97.94 167 THR A CA 1
ATOM 1362 C C . THR A 1 167 ? 5.027 4.223 -16.781 1 97.94 167 THR A C 1
ATOM 1364 O O . THR A 1 167 ? 5.215 4.656 -17.922 1 97.94 167 THR A O 1
ATOM 1367 N N . PHE A 1 168 ? 4.758 5.062 -15.734 1 98 168 PHE A N 1
ATOM 1368 C CA . PHE A 1 168 ? 4.324 6.438 -15.961 1 98 168 PHE A CA 1
ATOM 1369 C C . PHE A 1 168 ? 5.371 7.215 -16.75 1 98 168 PHE A C 1
ATOM 1371 O O . PHE A 1 168 ? 5.031 8.031 -17.609 1 98 168 PHE A O 1
ATOM 1378 N N . LEU A 1 169 ? 6.602 6.906 -16.516 1 98.25 169 LEU A N 1
ATOM 1379 C CA . LEU A 1 169 ? 7.648 7.75 -17.094 1 98.25 169 LEU A CA 1
ATOM 1380 C C . LEU A 1 169 ? 8.273 7.094 -18.312 1 98.25 169 LEU A C 1
ATOM 1382 O O . LEU A 1 169 ? 9.336 7.512 -18.781 1 98.25 169 LEU A O 1
ATOM 1386 N N . ALA A 1 170 ? 7.637 6.125 -18.844 1 97.81 170 ALA A N 1
ATOM 1387 C CA . ALA A 1 170 ? 8.188 5.352 -19.953 1 97.81 170 ALA A CA 1
ATOM 1388 C C . ALA A 1 170 ? 7.871 6.008 -21.281 1 97.81 170 ALA A C 1
ATOM 1390 O O . ALA A 1 170 ? 8.375 5.582 -22.328 1 97.81 170 ALA A O 1
ATOM 1391 N N . ASP A 1 171 ? 6.992 7.086 -21.406 1 96.06 171 ASP A N 1
ATOM 1392 C CA . ASP A 1 171 ? 6.605 7.688 -22.688 1 96.06 171 ASP A CA 1
ATOM 1393 C C . ASP A 1 171 ? 7.047 9.148 -22.75 1 96.06 171 ASP A C 1
ATOM 1395 O O . ASP A 1 171 ? 6.328 9.992 -23.297 1 96.06 171 ASP A O 1
ATOM 1399 N N . ASP A 1 172 ? 8.039 9.562 -22.188 1 92 172 ASP A N 1
ATOM 1400 C CA . ASP A 1 172 ? 8.734 10.844 -22.266 1 92 172 ASP A CA 1
ATOM 1401 C C . ASP A 1 172 ? 7.895 11.961 -21.641 1 92 172 ASP A C 1
ATOM 1403 O O . ASP A 1 172 ? 8.18 13.141 -21.844 1 92 172 ASP A O 1
ATOM 1407 N N . ARG A 1 173 ? 6.777 11.609 -21 1 96.56 173 ARG A N 1
ATOM 1408 C CA . ARG A 1 173 ? 6.016 12.656 -20.312 1 96.56 173 ARG A CA 1
ATOM 1409 C C . ARG A 1 173 ? 6.871 13.359 -19.266 1 96.56 173 ARG A C 1
ATOM 1411 O O . ARG A 1 173 ? 7.773 12.758 -18.688 1 96.56 173 ARG A O 1
ATOM 1418 N N . LYS A 1 174 ? 6.527 14.531 -18.984 1 97.06 174 LYS A N 1
ATOM 1419 C CA . LYS A 1 174 ? 7.297 15.32 -18.031 1 97.06 174 LYS A CA 1
ATOM 1420 C C . LYS A 1 174 ? 6.863 15.023 -16.594 1 97.06 174 LYS A C 1
ATOM 1422 O O . LYS A 1 174 ? 7.695 14.969 -15.688 1 97.06 174 LYS A O 1
ATOM 1427 N N . TRP A 1 175 ? 5.559 14.906 -16.469 1 98.38 175 TRP A N 1
ATOM 1428 C CA . TRP A 1 175 ? 4.969 14.695 -15.156 1 98.38 175 TRP A CA 1
ATOM 1429 C C . TRP A 1 175 ? 4.082 13.461 -15.148 1 98.38 175 TRP A C 1
ATOM 1431 O O . TRP A 1 175 ? 3.648 12.984 -16.203 1 98.38 175 TRP A O 1
ATOM 1441 N N . ILE A 1 176 ? 3.797 12.906 -14.07 1 98.31 176 ILE A N 1
ATOM 1442 C CA . ILE A 1 176 ? 3.166 11.602 -13.906 1 98.31 176 ILE A CA 1
ATOM 1443 C C . ILE A 1 176 ? 1.835 11.57 -14.656 1 98.31 176 ILE A C 1
ATOM 1445 O O . ILE A 1 176 ? 1.523 10.594 -15.336 1 98.31 176 ILE A O 1
ATOM 1449 N N . LEU A 1 177 ? 1.059 12.711 -14.586 1 97.88 177 LEU A N 1
ATOM 1450 C CA . LEU A 1 177 ? -0.275 12.719 -15.172 1 97.88 177 LEU A CA 1
ATOM 1451 C C . LEU A 1 177 ? -0.231 13.227 -16.609 1 97.88 177 LEU A C 1
ATOM 1453 O O . LEU A 1 177 ? -1.274 13.406 -17.25 1 97.88 177 LEU A O 1
ATOM 1457 N N . GLY A 1 178 ? 0.95 13.5 -17.125 1 96.75 178 GLY A N 1
ATOM 1458 C CA . GLY A 1 178 ? 1.086 14.055 -18.469 1 96.75 178 GLY A CA 1
ATOM 1459 C C . GLY A 1 178 ? 0.713 15.523 -18.547 1 96.75 178 GLY A C 1
ATOM 1460 O O . GLY A 1 178 ? 0.388 16.031 -19.625 1 96.75 178 GLY A O 1
ATOM 1461 N N . SER A 1 179 ? 0.701 16.219 -17.453 1 96.69 179 SER A N 1
ATOM 1462 C CA . SER A 1 179 ? 0.336 17.625 -17.359 1 96.69 179 SER A CA 1
ATOM 1463 C C . SER A 1 179 ? 1.51 18.516 -17.719 1 96.69 179 SER A C 1
ATOM 1465 O O . SER A 1 179 ? 2.641 18.047 -17.875 1 96.69 179 SER A O 1
ATOM 1467 N N . ASP A 1 180 ? 1.259 19.734 -17.844 1 95.62 180 ASP A N 1
ATOM 1468 C CA . ASP A 1 180 ? 2.287 20.703 -18.203 1 95.62 180 ASP A CA 1
ATOM 1469 C C . ASP A 1 180 ? 3.113 21.109 -16.984 1 95.62 180 ASP A C 1
ATOM 1471 O O . ASP A 1 180 ? 4.27 21.516 -17.109 1 95.62 180 ASP A O 1
ATOM 1475 N N . GLU A 1 181 ? 2.539 20.984 -15.859 1 96.81 181 GLU A N 1
ATOM 1476 C CA . GLU A 1 181 ? 3.17 21.328 -14.586 1 96.81 181 GLU A CA 1
ATOM 1477 C C . GLU A 1 181 ? 3.045 20.188 -13.586 1 96.81 181 GLU A C 1
ATOM 1479 O O . GLU A 1 181 ? 2.193 19.312 -13.742 1 96.81 181 GLU A O 1
ATOM 1484 N N . PRO A 1 182 ? 3.943 20.219 -12.594 1 98.12 182 PRO A N 1
ATOM 1485 C CA . PRO A 1 182 ? 3.783 19.188 -11.562 1 98.12 182 PRO A CA 1
ATOM 1486 C C . PRO A 1 182 ? 2.457 19.297 -10.82 1 98.12 182 PRO A C 1
ATOM 1488 O O . PRO A 1 182 ? 1.969 20.406 -10.578 1 98.12 182 PRO A O 1
ATOM 1491 N N . THR A 1 183 ? 1.92 18.219 -10.477 1 98.25 183 THR A N 1
ATOM 1492 C CA . THR A 1 183 ? 0.667 18.156 -9.734 1 98.25 183 THR A CA 1
ATOM 1493 C C . THR A 1 183 ? 0.86 17.453 -8.398 1 98.25 183 THR A C 1
ATOM 1495 O O . THR A 1 183 ? 1.974 17.031 -8.062 1 98.25 183 THR A O 1
ATOM 1498 N N . LEU A 1 184 ? -0.217 17.359 -7.668 1 98.56 184 LEU A N 1
ATOM 1499 C CA . LEU A 1 184 ? -0.198 16.641 -6.402 1 98.56 184 LEU A CA 1
ATOM 1500 C C . LEU A 1 184 ? 0.236 15.188 -6.613 1 98.56 184 LEU A C 1
ATOM 1502 O O . LEU A 1 184 ? 0.87 14.594 -5.738 1 98.56 184 LEU A O 1
ATOM 1506 N N . ALA A 1 185 ? -0.068 14.586 -7.758 1 98.69 185 ALA A N 1
ATOM 1507 C CA . ALA A 1 185 ? 0.351 13.227 -8.062 1 98.69 185 ALA A CA 1
ATOM 1508 C C . ALA A 1 185 ? 1.872 13.102 -8.047 1 98.69 185 ALA A C 1
ATOM 1510 O O . ALA A 1 185 ? 2.414 12.094 -7.59 1 98.69 185 ALA A O 1
ATOM 1511 N N . ASP A 1 186 ? 2.559 14.102 -8.547 1 98.88 186 ASP A N 1
ATOM 1512 C CA . ASP A 1 186 ? 4.02 14.086 -8.539 1 98.88 186 ASP A CA 1
ATOM 1513 C C . ASP A 1 186 ? 4.559 14.125 -7.109 1 98.88 186 ASP A C 1
ATOM 1515 O O . ASP A 1 186 ? 5.512 13.422 -6.781 1 98.88 186 ASP A O 1
ATOM 1519 N N . ILE A 1 187 ? 3.977 14.93 -6.266 1 98.69 187 ILE A N 1
ATOM 1520 C CA . ILE A 1 187 ? 4.395 15.016 -4.871 1 98.69 187 ILE A CA 1
ATOM 1521 C C . ILE A 1 187 ? 4.176 13.664 -4.184 1 98.69 187 ILE A C 1
ATOM 1523 O O . ILE A 1 187 ? 5.059 13.172 -3.477 1 98.69 187 ILE A O 1
ATOM 1527 N N . GLN A 1 188 ? 2.982 13.039 -4.453 1 98.44 188 GLN A N 1
ATOM 1528 C CA . GLN A 1 188 ? 2.621 11.781 -3.811 1 98.44 188 GLN A CA 1
ATOM 1529 C C . GLN A 1 188 ? 3.555 10.656 -4.246 1 98.44 188 GLN A C 1
ATOM 1531 O O . GLN A 1 188 ? 3.719 9.664 -3.529 1 98.44 188 GLN A O 1
ATOM 1536 N N . GLY A 1 189 ? 4.18 10.812 -5.355 1 98.12 189 GLY A N 1
ATOM 1537 C CA . GLY A 1 189 ? 5.035 9.75 -5.871 1 98.12 189 GLY A CA 1
ATOM 1538 C C . GLY A 1 189 ? 6.508 9.992 -5.605 1 98.12 189 GLY A C 1
ATOM 1539 O O . GLY A 1 189 ? 7.266 9.047 -5.371 1 98.12 189 GLY A O 1
ATOM 1540 N N . VAL A 1 190 ? 6.984 11.195 -5.562 1 98 190 VAL A N 1
ATOM 1541 C CA . VAL A 1 190 ? 8.398 11.516 -5.707 1 98 190 VAL A CA 1
ATOM 1542 C C . VAL A 1 190 ? 9.07 11.523 -4.332 1 98 190 VAL A C 1
ATOM 1544 O O . VAL A 1 190 ? 10.266 11.242 -4.219 1 98 190 VAL A O 1
ATOM 1547 N N . TRP A 1 191 ? 8.359 11.789 -3.264 1 96.31 191 TRP A N 1
ATOM 1548 C CA . TRP A 1 191 ? 8.938 12.227 -1.997 1 96.31 191 TRP A CA 1
ATOM 1549 C C . TRP A 1 191 ? 9.844 11.148 -1.411 1 96.31 191 TRP A C 1
ATOM 1551 O O . TRP A 1 191 ? 10.953 11.438 -0.958 1 96.31 191 TRP A O 1
ATOM 1561 N N . PRO A 1 192 ? 9.453 9.875 -1.433 1 94.94 192 PRO A N 1
ATOM 1562 C CA . PRO A 1 192 ? 10.406 8.93 -0.851 1 94.94 192 PRO A CA 1
ATOM 1563 C C . PRO A 1 192 ? 11.625 8.695 -1.74 1 94.94 192 PRO A C 1
ATOM 1565 O O . PRO A 1 192 ? 12.727 8.461 -1.236 1 94.94 192 PRO A O 1
ATOM 1568 N N . LEU A 1 193 ? 11.438 8.75 -3.021 1 94.19 193 LEU A N 1
ATOM 1569 C CA . LEU A 1 193 ? 12.539 8.547 -3.951 1 94.19 193 LEU A CA 1
ATOM 1570 C C . LEU A 1 193 ? 13.5 9.734 -3.922 1 94.19 193 LEU A C 1
ATOM 1572 O O . LEU A 1 193 ? 14.719 9.555 -4.004 1 94.19 193 LEU A O 1
ATOM 1576 N N . HIS A 1 194 ? 12.891 10.883 -3.848 1 92.19 194 HIS A N 1
ATOM 1577 C CA . HIS A 1 194 ? 13.672 12.109 -3.73 1 92.19 194 HIS A CA 1
ATOM 1578 C C . HIS A 1 194 ? 14.562 12.078 -2.496 1 92.19 194 HIS A C 1
ATOM 1580 O O . HIS A 1 194 ? 15.727 12.477 -2.559 1 92.19 194 HIS A O 1
ATOM 1586 N N . TRP A 1 195 ? 14.039 11.633 -1.433 1 85.62 195 TRP A N 1
ATOM 1587 C CA . TRP A 1 195 ? 14.773 11.562 -0.176 1 85.62 195 TRP A CA 1
ATOM 1588 C C . TRP A 1 195 ? 16.016 10.695 -0.323 1 85.62 195 TRP A C 1
ATOM 1590 O O . TRP A 1 195 ? 17.078 11.023 0.214 1 85.62 195 TRP A O 1
ATOM 1600 N N . VAL A 1 196 ? 15.938 9.625 -1.072 1 82.31 196 VAL A N 1
ATOM 1601 C CA . VAL A 1 196 ? 17.031 8.68 -1.225 1 82.31 196 VAL A CA 1
ATOM 1602 C C . VAL A 1 196 ? 17.984 9.172 -2.309 1 82.31 196 VAL A C 1
ATOM 1604 O O . VAL A 1 196 ? 19.203 8.953 -2.221 1 82.31 196 VAL A O 1
ATOM 1607 N N . ALA A 1 197 ? 17.453 9.867 -3.234 1 82.81 197 ALA A N 1
ATOM 1608 C CA . ALA A 1 197 ? 18.234 10.234 -4.41 1 82.81 197 ALA A CA 1
ATOM 1609 C C . ALA A 1 197 ? 19 11.531 -4.172 1 82.81 197 ALA A C 1
ATOM 1611 O O . ALA A 1 197 ? 20.062 11.742 -4.754 1 82.81 197 ALA A O 1
ATOM 1612 N N . VAL A 1 198 ? 18.484 12.383 -3.348 1 76.69 198 VAL A N 1
ATOM 1613 C CA . VAL A 1 198 ? 19.031 13.734 -3.32 1 76.69 198 VAL A CA 1
ATOM 1614 C C . VAL A 1 198 ? 19.516 14.07 -1.912 1 76.69 198 VAL A C 1
ATOM 1616 O O . VAL A 1 198 ? 20.406 14.914 -1.736 1 76.69 198 VAL A O 1
ATOM 1619 N N . ASN A 1 199 ? 18.969 13.477 -0.968 1 70.81 199 ASN A N 1
ATOM 1620 C CA . ASN A 1 199 ? 19.344 13.859 0.393 1 70.81 199 ASN A CA 1
ATOM 1621 C C . ASN A 1 199 ? 20.812 13.617 0.664 1 70.81 199 ASN A C 1
ATOM 1623 O O . ASN A 1 199 ? 21.281 12.477 0.625 1 70.81 199 ASN A O 1
ATOM 1627 N N . PRO A 1 200 ? 21.5 14.68 0.75 1 61.59 200 PRO A N 1
ATOM 1628 C CA . PRO A 1 200 ? 22.938 14.57 0.969 1 61.59 200 PRO A CA 1
ATOM 1629 C C . PRO A 1 200 ? 23.281 13.664 2.154 1 61.59 200 PRO A C 1
ATOM 1631 O O . PRO A 1 200 ? 24.328 13.008 2.148 1 61.59 200 PRO A O 1
ATOM 1634 N N . HIS A 1 201 ? 22.516 13.898 3.141 1 60.12 201 HIS A N 1
ATOM 1635 C CA . HIS A 1 201 ? 22.781 13.055 4.297 1 60.12 201 HIS A CA 1
ATOM 1636 C C . HIS A 1 201 ? 22.672 11.578 3.932 1 60.12 201 HIS A C 1
ATOM 1638 O O . HIS A 1 201 ? 23.312 10.727 4.562 1 60.12 201 HIS A O 1
ATOM 1644 N N . MET A 1 202 ? 21.828 11.422 2.936 1 58.03 202 MET A N 1
ATOM 1645 C CA . MET A 1 202 ? 21.688 10.078 2.389 1 58.03 202 MET A CA 1
ATOM 1646 C C . MET A 1 202 ? 22.828 9.773 1.415 1 58.03 202 MET A C 1
ATOM 1648 O O . MET A 1 202 ? 23.234 8.617 1.266 1 58.03 202 MET A O 1
ATOM 1652 N N . LEU A 1 203 ? 23.234 10.883 0.743 1 53.44 203 LEU A N 1
ATOM 1653 C CA . LEU A 1 203 ? 24.188 10.727 -0.348 1 53.44 203 LEU A CA 1
ATOM 1654 C C . LEU A 1 203 ? 25.609 10.578 0.19 1 53.44 203 LEU A C 1
ATOM 1656 O O . LEU A 1 203 ? 26.547 10.375 -0.58 1 53.44 203 LEU A O 1
ATOM 1660 N N . SER A 1 204 ? 25.688 10.805 1.386 1 50.88 204 SER A N 1
ATOM 1661 C CA . SER A 1 204 ? 27.078 10.5 1.72 1 50.88 204 SER A CA 1
ATOM 1662 C C . SER A 1 204 ? 27.469 9.117 1.229 1 50.88 204 SER A C 1
ATOM 1664 O O . SER A 1 204 ? 26.609 8.305 0.878 1 50.88 204 SER A O 1
ATOM 1666 N N . GLY A 1 205 ? 28.562 8.883 0.548 1 51.53 205 GLY A N 1
ATOM 1667 C CA . GLY A 1 205 ? 29.094 7.645 -0.003 1 51.53 205 GLY A CA 1
ATOM 1668 C C . GLY A 1 205 ? 28.422 6.406 0.562 1 51.53 205 GLY A C 1
ATOM 1669 O O . GLY A 1 205 ? 28.609 5.305 0.042 1 51.53 205 GLY A O 1
ATOM 1670 N N . LEU A 1 206 ? 27.641 6.609 1.67 1 54.47 206 LEU A N 1
ATOM 1671 C CA . LEU A 1 206 ? 27.078 5.43 2.322 1 54.47 206 LEU A CA 1
ATOM 1672 C C . LEU A 1 206 ? 25.578 5.32 2.051 1 54.47 206 LEU A C 1
ATOM 1674 O O . LEU A 1 206 ? 24.938 4.367 2.494 1 54.47 206 LEU A O 1
ATOM 1678 N N . GLY A 1 207 ? 25.031 6.203 1.341 1 61.12 207 GLY A N 1
ATOM 1679 C CA . GLY A 1 207 ? 23.609 6.102 1.016 1 61.12 207 GLY A CA 1
ATOM 1680 C C . GLY A 1 207 ? 23.312 5.051 -0.039 1 61.12 207 GLY A C 1
ATOM 1681 O O . GLY A 1 207 ? 23.797 3.922 0.051 1 61.12 207 GLY A O 1
ATOM 1682 N N . LEU A 1 208 ? 22.578 5.387 -1.089 1 73.75 208 LEU A N 1
ATOM 1683 C CA . LEU A 1 208 ? 22.156 4.48 -2.152 1 73.75 208 LEU A CA 1
ATOM 1684 C C . LEU A 1 208 ? 23.344 4.047 -2.996 1 73.75 208 LEU A C 1
ATOM 1686 O O . LEU A 1 208 ? 24.125 4.883 -3.451 1 73.75 208 LEU A O 1
ATOM 1690 N N . PRO A 1 209 ? 23.578 2.82 -2.99 1 82.88 209 PRO A N 1
ATOM 1691 C CA . PRO A 1 209 ? 24.672 2.373 -3.869 1 82.88 209 PRO A CA 1
ATOM 1692 C C . PRO A 1 209 ? 24.422 2.736 -5.332 1 82.88 209 PRO A C 1
ATOM 1694 O O . PRO A 1 209 ? 23.516 2.203 -5.965 1 82.88 209 PRO A O 1
ATOM 1697 N N . LYS A 1 210 ? 25.203 3.559 -5.902 1 84.44 210 LYS A N 1
ATOM 1698 C CA . LYS A 1 210 ? 25.047 4.117 -7.242 1 84.44 210 LYS A CA 1
ATOM 1699 C C . LYS A 1 210 ? 25.125 3.025 -8.305 1 84.44 210 LYS A C 1
ATOM 1701 O O . LYS A 1 210 ? 24.641 3.203 -9.422 1 84.44 210 LYS A O 1
ATOM 1706 N N . GLU A 1 211 ? 25.734 1.997 -7.902 1 88.56 211 GLU A N 1
ATOM 1707 C CA . GLU A 1 211 ? 25.875 0.875 -8.82 1 88.56 211 GLU A CA 1
ATOM 1708 C C . GLU A 1 211 ? 24.516 0.263 -9.148 1 88.56 211 GLU A C 1
ATOM 1710 O O . GLU A 1 211 ? 24.328 -0.31 -10.227 1 88.56 211 GLU A O 1
ATOM 1715 N N . TYR A 1 212 ? 23.578 0.487 -8.234 1 90.38 212 TYR A N 1
ATOM 1716 C CA . TYR A 1 212 ? 22.297 -0.212 -8.406 1 90.38 212 TYR A CA 1
ATOM 1717 C C . TYR A 1 212 ? 21.156 0.776 -8.617 1 90.38 212 TYR A C 1
ATOM 1719 O O . TYR A 1 212 ? 20.141 0.439 -9.227 1 90.38 212 TYR A O 1
ATOM 1727 N N . ILE A 1 213 ? 21.312 1.927 -8.078 1 91.88 213 ILE A N 1
ATOM 1728 C CA . ILE A 1 213 ? 20.281 2.947 -8.227 1 91.88 213 ILE A CA 1
ATOM 1729 C C . ILE A 1 213 ? 20.922 4.277 -8.625 1 91.88 213 ILE A C 1
ATOM 1731 O O . ILE A 1 213 ? 21.484 4.977 -7.777 1 91.88 213 ILE A O 1
ATOM 1735 N N . SER A 1 214 ? 20.812 4.594 -9.805 1 91.94 214 SER A N 1
ATOM 1736 C CA . SER A 1 214 ? 21.344 5.844 -10.336 1 91.94 214 SER A CA 1
ATOM 1737 C C . SER A 1 214 ? 20.672 6.207 -11.656 1 91.94 214 SER A C 1
ATOM 1739 O O . SER A 1 214 ? 19.781 5.496 -12.125 1 91.94 214 SER A O 1
ATOM 1741 N N . GLU A 1 215 ? 21.125 7.246 -12.242 1 93.69 215 GLU A N 1
ATOM 1742 C CA . GLU A 1 215 ? 20.625 7.719 -13.523 1 93.69 215 GLU A CA 1
ATOM 1743 C C . GLU A 1 215 ? 20.953 6.746 -14.648 1 93.69 215 GLU A C 1
ATOM 1745 O O . GLU A 1 215 ? 20.297 6.738 -15.688 1 93.69 215 GLU A O 1
ATOM 1750 N N . LYS A 1 216 ? 21.953 6.012 -14.469 1 95.12 216 LYS A N 1
ATOM 1751 C CA . LYS A 1 216 ? 22.328 5.031 -15.484 1 95.12 216 LYS A CA 1
ATOM 1752 C C . LYS A 1 216 ? 21.266 3.959 -15.641 1 95.12 216 LYS A C 1
ATOM 1754 O O . LYS A 1 216 ? 20.859 3.639 -16.766 1 95.12 216 LYS A O 1
ATOM 1759 N N . GLN A 1 217 ? 20.781 3.406 -14.492 1 94.69 217 GLN A N 1
ATOM 1760 C CA . GLN A 1 217 ? 19.797 2.332 -14.523 1 94.69 217 GLN A CA 1
ATOM 1761 C C . GLN A 1 217 ? 18.391 2.887 -14.703 1 94.69 217 GLN A C 1
ATOM 1763 O O . GLN A 1 217 ? 17.531 2.24 -15.312 1 94.69 217 GLN A O 1
ATOM 1768 N N . PHE A 1 218 ? 18.172 4.074 -14.133 1 96.75 218 PHE A N 1
ATOM 1769 C CA . PHE A 1 218 ? 16.828 4.645 -14.133 1 96.75 218 PHE A CA 1
ATOM 1770 C C . PHE A 1 218 ? 16.844 6.082 -14.641 1 96.75 218 PHE A C 1
ATOM 1772 O O . PHE A 1 218 ? 16.484 7.008 -13.906 1 96.75 218 PHE A O 1
ATOM 1779 N N . PRO A 1 219 ? 17.156 6.293 -15.859 1 97.69 219 PRO A N 1
ATOM 1780 C CA . PRO A 1 219 ? 17.359 7.648 -16.391 1 97.69 219 PRO A CA 1
ATOM 1781 C C . PRO A 1 219 ? 16.078 8.477 -16.344 1 97.69 219 PRO A C 1
ATOM 1783 O O . PRO A 1 219 ? 16.109 9.664 -16.016 1 97.69 219 PRO A O 1
ATOM 1786 N N . ASN A 1 220 ? 14.938 7.918 -16.688 1 98.25 220 ASN A N 1
ATOM 1787 C CA . ASN A 1 220 ? 13.688 8.664 -16.719 1 98.25 220 ASN A CA 1
ATOM 1788 C C . ASN A 1 220 ? 13.258 9.109 -15.328 1 98.25 220 ASN A C 1
ATOM 1790 O O . ASN A 1 220 ? 12.812 10.242 -15.141 1 98.25 220 ASN A O 1
ATOM 1794 N N . THR A 1 221 ? 13.398 8.25 -14.352 1 97.88 221 THR A N 1
ATOM 1795 C CA . THR A 1 221 ? 12.977 8.555 -12.992 1 97.88 221 THR A CA 1
ATOM 1796 C C . THR A 1 221 ? 13.859 9.641 -12.383 1 97.88 221 THR A C 1
ATOM 1798 O O . THR A 1 221 ? 13.367 10.578 -11.758 1 97.88 221 THR A O 1
ATOM 1801 N N . PHE A 1 222 ? 15.148 9.531 -12.617 1 96.19 222 PHE A N 1
ATOM 1802 C CA . PHE A 1 222 ? 16.047 10.539 -12.086 1 96.19 222 PHE A CA 1
ATOM 1803 C C . PHE A 1 222 ? 15.844 11.875 -12.789 1 96.19 222 PHE A C 1
ATOM 1805 O O . PHE A 1 222 ? 15.922 12.938 -12.156 1 96.19 222 PHE A O 1
ATOM 1812 N N . ALA A 1 223 ? 15.562 11.812 -14.078 1 97.56 223 ALA A N 1
ATOM 1813 C CA . ALA A 1 223 ? 15.25 13.047 -14.789 1 97.56 223 ALA A CA 1
ATOM 1814 C C . ALA A 1 223 ? 13.992 13.703 -14.227 1 97.56 223 ALA A C 1
ATOM 1816 O O . ALA A 1 223 ? 13.938 14.93 -14.078 1 97.56 223 ALA A O 1
ATOM 1817 N N . TRP A 1 224 ? 12.984 12.938 -13.914 1 98.25 224 TRP A N 1
ATOM 1818 C CA . TRP A 1 224 ? 11.742 13.422 -13.312 1 98.25 224 TRP A CA 1
ATOM 1819 C C . TRP A 1 224 ? 12.008 14.047 -11.953 1 98.25 224 TRP A C 1
ATOM 1821 O O . TRP A 1 224 ? 11.5 15.133 -11.656 1 98.25 224 TRP A O 1
ATOM 1831 N N . ILE A 1 225 ? 12.828 13.422 -11.109 1 97.12 225 ILE A N 1
ATOM 1832 C CA . ILE A 1 225 ? 13.172 13.93 -9.781 1 97.12 225 ILE A CA 1
ATOM 1833 C C . ILE A 1 225 ? 13.906 15.266 -9.922 1 97.12 225 ILE A C 1
ATOM 1835 O O . ILE A 1 225 ? 13.594 16.219 -9.211 1 97.12 225 ILE A O 1
ATOM 1839 N N . LYS A 1 226 ? 14.836 15.312 -10.836 1 96.12 226 LYS A N 1
ATOM 1840 C CA . LYS A 1 226 ? 15.594 16.531 -11.07 1 96.12 226 LYS A CA 1
ATOM 1841 C C . LYS A 1 226 ? 14.688 17.672 -11.547 1 96.12 226 LYS A C 1
ATOM 1843 O O . LYS A 1 226 ? 14.812 18.812 -11.094 1 96.12 226 LYS A O 1
ATOM 1848 N N . ARG A 1 227 ? 13.867 17.344 -12.5 1 97.62 227 ARG A N 1
ATOM 1849 C CA . ARG A 1 227 ? 12.914 18.344 -12.984 1 97.62 227 ARG A CA 1
ATOM 1850 C C . ARG A 1 227 ? 12.016 18.844 -11.859 1 97.62 227 ARG A C 1
ATOM 1852 O O . ARG A 1 227 ? 11.719 20.031 -11.781 1 97.62 227 ARG A O 1
ATOM 1859 N N . PHE A 1 228 ? 11.57 17.969 -11.055 1 98.12 228 PHE A N 1
ATOM 1860 C CA . PHE A 1 228 ? 10.734 18.312 -9.914 1 98.12 228 PHE A CA 1
ATOM 1861 C C . PHE A 1 228 ? 11.461 19.266 -8.977 1 98.12 228 PHE A C 1
ATOM 1863 O O . PHE A 1 228 ? 10.906 20.297 -8.57 1 98.12 228 PHE A O 1
ATOM 1870 N N . ASP A 1 229 ? 12.688 18.938 -8.648 1 95.56 229 ASP A N 1
ATOM 1871 C CA . ASP A 1 229 ? 13.516 19.781 -7.781 1 95.56 229 ASP A CA 1
ATOM 1872 C C . ASP A 1 229 ? 13.656 21.188 -8.352 1 95.56 229 ASP A C 1
ATOM 1874 O O . ASP A 1 229 ? 13.523 22.172 -7.617 1 95.56 229 ASP A O 1
ATOM 1878 N N . LYS A 1 230 ? 13.922 21.188 -9.609 1 97 230 LYS A N 1
ATOM 1879 C CA . LYS A 1 230 ? 14.109 22.484 -10.266 1 97 230 LYS A CA 1
ATOM 1880 C C . LYS A 1 230 ? 12.836 23.312 -10.211 1 97 230 LYS A C 1
ATOM 1882 O O . LYS A 1 230 ? 12.883 24.516 -9.938 1 97 230 LYS A O 1
ATOM 1887 N N . GLU A 1 231 ? 11.758 22.688 -10.477 1 98.12 231 GLU A N 1
ATOM 1888 C CA . GLU A 1 231 ? 10.484 23.391 -10.508 1 98.12 231 GLU A CA 1
ATOM 1889 C C . GLU A 1 231 ? 10.094 23.875 -9.109 1 98.12 231 GLU A C 1
ATOM 1891 O O . GLU A 1 231 ? 9.602 25 -8.953 1 98.12 231 GLU A O 1
ATOM 1896 N N . VAL A 1 232 ? 10.266 23.062 -8.078 1 97.19 232 VAL A N 1
ATOM 1897 C CA . VAL A 1 232 ? 9.898 23.453 -6.719 1 97.19 232 VAL A CA 1
ATOM 1898 C C . VAL A 1 232 ? 10.812 24.578 -6.238 1 97.19 232 VAL A C 1
ATOM 1900 O O . VAL A 1 232 ? 10.375 25.484 -5.535 1 97.19 232 VAL A O 1
ATOM 1903 N N . GLU A 1 233 ? 12.062 24.5 -6.586 1 96.38 233 GLU A N 1
ATOM 1904 C CA . GLU A 1 233 ? 13 25.562 -6.215 1 96.38 233 GLU A CA 1
ATOM 1905 C C . GLU A 1 233 ? 12.633 26.891 -6.891 1 96.38 233 GLU A C 1
ATOM 1907 O O . GLU A 1 233 ? 12.711 27.953 -6.277 1 96.38 233 GLU A O 1
ATOM 1912 N N . LYS A 1 234 ? 12.367 26.766 -8.164 1 98.06 234 LYS A N 1
ATOM 1913 C CA . LYS A 1 234 ? 11.922 27.953 -8.898 1 98.06 234 LYS A CA 1
ATOM 1914 C C . LYS A 1 234 ? 10.695 28.578 -8.234 1 98.06 234 LYS A C 1
ATOM 1916 O O . LYS A 1 234 ? 10.656 29.797 -8.008 1 98.06 234 LYS A O 1
ATOM 1921 N N . ARG A 1 235 ? 9.711 27.766 -7.895 1 97.81 235 ARG A N 1
ATOM 1922 C CA . ARG A 1 235 ? 8.477 28.266 -7.277 1 97.81 235 ARG A CA 1
ATOM 1923 C C . ARG A 1 235 ? 8.75 28.812 -5.879 1 97.81 235 ARG A C 1
ATOM 1925 O O . ARG A 1 235 ? 8.164 29.812 -5.477 1 97.81 235 ARG A O 1
ATOM 1932 N N . ARG A 1 236 ? 9.562 28.125 -5.145 1 97.44 236 ARG A N 1
ATOM 1933 C CA . ARG A 1 236 ? 9.953 28.594 -3.816 1 97.44 236 ARG A CA 1
ATOM 1934 C C . ARG A 1 236 ? 10.516 30.016 -3.877 1 97.44 236 ARG A C 1
ATOM 1936 O O . ARG A 1 236 ? 10.164 30.859 -3.051 1 97.44 236 ARG A O 1
ATOM 1943 N N . SER A 1 237 ? 11.336 30.281 -4.859 1 97.38 237 SER A N 1
ATOM 1944 C CA . SER A 1 237 ? 11.992 31.578 -4.996 1 97.38 237 SER A CA 1
ATOM 1945 C C . SER A 1 237 ? 10.992 32.656 -5.324 1 97.38 237 SER A C 1
ATOM 1947 O O . SER A 1 237 ? 11.273 33.844 -5.121 1 97.38 237 SER A O 1
ATOM 1949 N N . GLN A 1 238 ? 9.875 32.25 -5.84 1 96.75 238 GLN A N 1
ATOM 1950 C CA . GLN A 1 238 ? 8.844 33.219 -6.211 1 96.75 238 GLN A CA 1
ATOM 1951 C C . GLN A 1 238 ? 7.859 33.438 -5.066 1 96.75 238 GLN A C 1
ATOM 1953 O O . GLN A 1 238 ? 6.996 34.312 -5.145 1 96.75 238 GLN A O 1
ATOM 1958 N N . CYS A 1 239 ? 7.98 32.625 -3.973 1 95.5 239 CYS A N 1
ATOM 1959 C CA . CYS A 1 239 ? 7.098 32.719 -2.814 1 95.5 239 CYS A CA 1
ATOM 1960 C C . CYS A 1 239 ? 7.691 33.656 -1.756 1 95.5 239 CYS A C 1
ATOM 1962 O O . CYS A 1 239 ? 8.906 33.844 -1.7 1 95.5 239 CYS A O 1
ATOM 1964 N N . PRO A 1 240 ? 6.785 34.281 -0.979 1 94.5 240 PRO A N 1
ATOM 1965 C CA . PRO A 1 240 ? 7.324 34.969 0.184 1 94.5 240 PRO A CA 1
ATOM 1966 C C . PRO A 1 240 ? 8.125 34.062 1.111 1 94.5 240 PRO A C 1
ATOM 1968 O O . PRO A 1 240 ? 7.758 32.906 1.314 1 94.5 240 PRO A O 1
ATOM 1971 N N . ILE A 1 241 ? 9.203 34.531 1.639 1 95.5 241 ILE A N 1
ATOM 1972 C CA . ILE A 1 241 ? 10.016 33.781 2.582 1 95.5 241 ILE A CA 1
ATOM 1973 C C . ILE A 1 241 ? 9.234 33.562 3.877 1 95.5 241 ILE A C 1
ATOM 1975 O O . ILE A 1 241 ? 8.797 34.531 4.516 1 95.5 241 ILE A O 1
ATOM 1979 N N . PRO A 1 242 ? 9.047 32.375 4.219 1 97.12 242 PRO A N 1
ATOM 1980 C CA . PRO A 1 242 ? 8.32 32.125 5.469 1 97.12 242 PRO A CA 1
ATOM 1981 C C . PRO A 1 242 ? 9.094 32.594 6.699 1 97.12 242 PRO A C 1
ATOM 1983 O O . PRO A 1 242 ? 10.32 32.5 6.742 1 97.12 242 PRO A O 1
ATOM 1986 N N . SER A 1 243 ? 8.406 33.062 7.672 1 97.69 243 SER A N 1
ATOM 1987 C CA . SER A 1 243 ? 9.023 33.375 8.961 1 97.69 243 SER A CA 1
ATOM 1988 C C . SER A 1 243 ? 9.219 32.094 9.781 1 97.69 243 SER A C 1
ATOM 1990 O O . SER A 1 243 ? 8.367 31.203 9.773 1 97.69 243 SER A O 1
ATOM 1992 N N . VAL A 1 244 ? 10.297 32.062 10.438 1 98.12 244 VAL A N 1
ATOM 1993 C CA . VAL A 1 244 ? 10.516 31 11.43 1 98.12 244 VAL A CA 1
ATOM 1994 C C . VAL A 1 244 ? 10.125 31.516 12.812 1 98.12 244 VAL A C 1
ATOM 1996 O O . VAL A 1 244 ? 10.836 32.344 13.406 1 98.12 244 VAL A O 1
ATOM 1999 N N . LEU A 1 245 ? 9.094 30.984 13.289 1 98.31 245 LEU A N 1
ATOM 2000 C CA . LEU A 1 245 ? 8.539 31.453 14.562 1 98.31 245 LEU A CA 1
ATOM 2001 C C . LEU A 1 245 ? 9.18 30.719 15.734 1 98.31 245 LEU A C 1
ATOM 2003 O O . LEU A 1 245 ? 9.398 29.5 15.664 1 98.31 245 LEU A O 1
ATOM 2007 N N . GLU A 1 246 ? 9.422 31.5 16.797 1 97.88 246 GLU A N 1
ATOM 2008 C CA . GLU A 1 246 ? 9.719 30.859 18.078 1 97.88 246 GLU A CA 1
ATOM 2009 C C . GLU A 1 246 ? 8.508 30.125 18.641 1 97.88 246 GLU A C 1
ATOM 2011 O O . GLU A 1 246 ? 7.367 30.531 18.391 1 97.88 246 GLU A O 1
ATOM 2016 N N . GLY A 1 247 ? 8.812 29.125 19.359 1 97.81 247 GLY A N 1
ATOM 2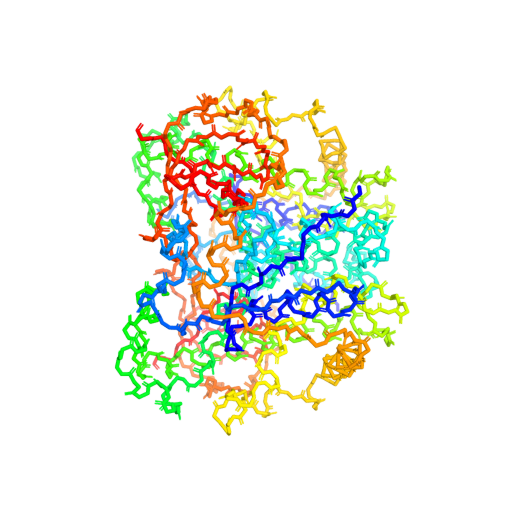017 C CA . GLY A 1 247 ? 7.762 28.281 19.906 1 97.81 247 GLY A CA 1
ATOM 2018 C C . GLY A 1 247 ? 6.656 29.062 20.578 1 97.81 247 GLY A C 1
ATOM 2019 O O . GLY A 1 247 ? 5.477 28.875 20.281 1 97.81 247 GLY A O 1
ATOM 2020 N N . LYS A 1 248 ? 7.031 29.969 21.422 1 97.75 248 LYS A N 1
ATOM 2021 C CA . LYS A 1 248 ? 6.062 30.75 22.188 1 97.75 248 LYS A CA 1
ATOM 2022 C C . LYS A 1 248 ? 5.188 31.594 21.266 1 97.75 248 LYS A C 1
ATOM 2024 O O . LYS A 1 248 ? 3.982 31.734 21.5 1 97.75 248 LYS A O 1
ATOM 2029 N N . ILE A 1 249 ? 5.738 32.188 20.297 1 98 249 ILE A N 1
ATOM 2030 C CA . ILE A 1 249 ? 4.996 33 19.344 1 98 249 ILE A CA 1
ATOM 2031 C C . ILE A 1 249 ? 3.996 32.125 18.578 1 98 249 ILE A C 1
ATOM 2033 O O . ILE A 1 249 ? 2.834 32.531 18.406 1 98 249 ILE A O 1
ATOM 2037 N N . ALA A 1 250 ? 4.469 30.969 18.109 1 98.19 250 ALA A N 1
ATOM 2038 C CA . ALA A 1 250 ? 3.605 30.047 17.375 1 98.19 250 ALA A CA 1
ATOM 2039 C C . ALA A 1 250 ? 2.432 29.594 18.234 1 98.19 250 ALA A C 1
ATOM 2041 O O . ALA A 1 250 ? 1.285 29.578 17.781 1 98.19 250 ALA A O 1
ATOM 2042 N N . SER A 1 251 ? 2.719 29.188 19.469 1 97.88 251 SER A N 1
ATOM 2043 C CA . SER A 1 251 ? 1.661 28.703 20.344 1 97.88 251 SER A CA 1
ATOM 2044 C C . SER A 1 251 ? 0.666 29.828 20.672 1 97.88 251 SER A C 1
ATOM 2046 O O . SER A 1 251 ? -0.544 29.594 20.688 1 97.88 251 SER A O 1
ATOM 2048 N N . ASP A 1 252 ? 1.177 31.031 20.922 1 97.69 252 ASP A N 1
ATOM 2049 C CA . ASP A 1 252 ? 0.308 32.156 21.219 1 97.69 252 ASP A CA 1
ATOM 2050 C C . ASP A 1 252 ? -0.622 32.469 20.047 1 97.69 252 ASP A C 1
ATOM 2052 O O . ASP A 1 252 ? -1.804 32.75 20.25 1 97.69 252 ASP A O 1
ATOM 2056 N N . ARG A 1 253 ? -0.125 32.438 18.922 1 97.06 253 ARG A N 1
ATOM 2057 C CA . ARG A 1 253 ? -0.919 32.688 17.719 1 97.06 253 ARG A CA 1
ATOM 2058 C C . ARG A 1 253 ? -2.062 31.688 17.594 1 97.06 253 ARG A C 1
ATOM 2060 O O . ARG A 1 253 ? -3.182 32.062 17.234 1 97.06 253 ARG A O 1
ATOM 2067 N N . THR A 1 254 ? -1.74 30.438 17.812 1 96.88 254 THR A N 1
ATOM 2068 C CA . THR A 1 254 ? -2.736 29.375 17.688 1 96.88 254 THR A CA 1
ATOM 2069 C C . THR A 1 254 ? -3.74 29.438 18.844 1 96.88 254 THR A C 1
ATOM 2071 O O . THR A 1 254 ? -4.953 29.422 18.609 1 96.88 254 THR A O 1
ATOM 2074 N N . LEU A 1 255 ? -3.293 29.594 20.047 1 97.56 255 LEU A N 1
ATOM 2075 C CA . LEU A 1 255 ? -4.133 29.531 21.234 1 97.56 255 LEU A CA 1
ATOM 2076 C C . LEU A 1 255 ? -5.027 30.766 21.328 1 97.56 255 LEU A C 1
ATOM 2078 O O . LEU A 1 255 ? -6.148 30.688 21.844 1 97.56 255 LEU A O 1
ATOM 2082 N N . ASN A 1 256 ? -4.586 31.859 20.812 1 96.06 256 ASN A N 1
ATOM 2083 C CA . ASN A 1 256 ? -5.312 33.094 20.969 1 96.06 256 ASN A CA 1
ATOM 2084 C C . ASN A 1 256 ? -6.023 33.5 19.688 1 96.06 256 ASN A C 1
ATOM 2086 O O . ASN A 1 256 ? -6.52 34.625 19.562 1 96.06 256 ASN A O 1
ATOM 2090 N N . SER A 1 257 ? -6.07 32.594 18.75 1 94.69 257 SER A N 1
ATOM 2091 C CA . SER A 1 257 ? -6.723 32.938 17.5 1 94.69 257 SER A CA 1
ATOM 2092 C C . SER A 1 257 ? -8.219 33.156 17.688 1 94.69 257 SER A C 1
ATOM 2094 O O . SER A 1 257 ? -8.867 32.469 18.469 1 94.69 257 SER A O 1
ATOM 2096 N N . SER A 1 258 ? -8.75 34.125 16.984 1 89.81 258 SER A N 1
ATOM 2097 C CA . SER A 1 258 ? -10.18 34.406 17.031 1 89.81 258 SER A CA 1
ATOM 2098 C C . SER A 1 258 ? -10.898 33.781 15.836 1 89.81 258 SER A C 1
ATOM 2100 O O . SER A 1 258 ? -12.117 33.875 15.719 1 89.81 258 SER A O 1
ATOM 2102 N N . ALA A 1 259 ? -10.133 33.188 14.953 1 87 259 ALA A N 1
ATOM 2103 C CA . ALA A 1 259 ? -10.734 32.531 13.789 1 87 259 ALA A CA 1
ATOM 2104 C C . ALA A 1 259 ? -11.625 31.375 14.211 1 87 259 ALA A C 1
ATOM 2106 O O . ALA A 1 259 ? -11.281 30.625 15.125 1 87 259 ALA A O 1
ATOM 2107 N N . PRO A 1 260 ? -12.727 31.328 13.523 1 83.25 260 PRO A N 1
ATOM 2108 C CA . PRO A 1 260 ? -13.594 30.203 13.867 1 83.25 260 PRO A CA 1
ATOM 2109 C C . PRO A 1 260 ? -12.992 28.844 13.484 1 83.25 260 PRO A C 1
ATOM 2111 O O . PRO A 1 260 ? -12.219 28.766 12.531 1 83.25 260 PRO A O 1
ATOM 2114 N N . THR A 1 261 ? -13.359 27.891 14.234 1 88.5 261 THR A N 1
ATOM 2115 C CA . THR A 1 261 ? -12.953 26.531 13.891 1 88.5 261 THR A CA 1
ATOM 2116 C C . THR A 1 261 ? -13.781 26 12.727 1 88.5 261 THR A C 1
ATOM 2118 O O . THR A 1 261 ? -14.891 26.469 12.484 1 88.5 261 THR A O 1
ATOM 2121 N N . GLU A 1 262 ? -13.234 25.031 12.07 1 87.31 262 GLU A N 1
ATOM 2122 C CA . GLU A 1 262 ? -13.977 24.375 11.008 1 87.31 262 GLU A CA 1
ATOM 2123 C C . GLU A 1 262 ? -15.234 23.688 11.547 1 87.31 262 GLU A C 1
ATOM 2125 O O . GLU A 1 262 ? -15.227 23.141 12.641 1 87.31 262 GLU A O 1
ATOM 2130 N N . SER A 1 263 ? -16.297 23.781 10.773 1 80.81 263 SER A N 1
ATOM 2131 C CA . SER A 1 263 ? -17.531 23.094 11.133 1 80.81 263 SER A CA 1
ATOM 2132 C C . SER A 1 263 ? -17.375 21.578 11 1 80.81 263 SER A C 1
ATOM 2134 O O . SER A 1 263 ? -16.75 21.094 10.047 1 80.81 263 SER A O 1
ATOM 2136 N N . THR A 1 264 ? -17.844 20.984 12.133 1 82.38 264 THR A N 1
ATOM 2137 C CA . THR A 1 264 ? -17.688 19.547 12.117 1 82.38 264 THR A CA 1
ATOM 2138 C C . THR A 1 264 ? -19.016 18.859 12.414 1 82.38 264 THR A C 1
ATOM 2140 O O . THR A 1 264 ? -19.953 19.5 12.898 1 82.38 264 THR A O 1
ATOM 2143 N N . ALA A 1 265 ? -19.25 17.75 11.906 1 87.56 265 ALA A N 1
ATOM 2144 C CA . ALA A 1 265 ? -20.375 16.875 12.203 1 87.56 265 ALA A CA 1
ATOM 2145 C C . ALA A 1 265 ? -19.906 15.453 12.531 1 87.56 265 ALA A C 1
ATOM 2147 O O . ALA A 1 265 ? -18.875 15 12.023 1 87.56 265 ALA A O 1
ATOM 2148 N N . VAL A 1 266 ? -20.641 14.922 13.461 1 89.5 266 VAL A N 1
ATOM 2149 C CA . VAL A 1 266 ? -20.328 13.539 13.828 1 89.5 266 VAL A CA 1
ATOM 2150 C C . VAL A 1 266 ? -21.297 12.594 13.109 1 89.5 266 VAL A C 1
ATOM 2152 O O . VAL A 1 266 ? -22.5 12.586 13.406 1 89.5 266 VAL A O 1
ATOM 2155 N N . SER A 1 267 ? -20.781 11.914 12.234 1 88.88 267 SER A N 1
ATOM 2156 C CA . SER A 1 267 ? -21.578 10.938 11.5 1 88.88 267 SER A CA 1
ATOM 2157 C C . SER A 1 267 ? -21.688 9.617 12.25 1 88.88 267 SER A C 1
ATOM 2159 O O . SER A 1 267 ? -20.766 9.25 12.992 1 88.88 267 SER A O 1
ATOM 2161 N N . ASN A 1 268 ? -22.766 9.008 12.023 1 86.44 268 ASN A N 1
ATOM 2162 C CA . ASN A 1 268 ? -22.938 7.691 12.625 1 86.44 268 ASN A CA 1
ATOM 2163 C C . ASN A 1 268 ? -22.125 6.625 11.898 1 86.44 268 ASN A C 1
ATOM 2165 O O . ASN A 1 268 ? -22.047 6.629 10.672 1 86.44 268 ASN A O 1
ATOM 2169 N N . ASP A 1 269 ? -21.453 5.902 12.727 1 89.5 269 ASP A N 1
ATOM 2170 C CA . ASP A 1 269 ? -20.828 4.703 12.172 1 89.5 269 ASP A CA 1
ATOM 2171 C C . ASP A 1 269 ? -20.688 3.615 13.234 1 89.5 269 ASP A C 1
ATOM 2173 O O . ASP A 1 269 ? -21.328 3.689 14.289 1 89.5 269 ASP A O 1
ATOM 2177 N N . LEU A 1 270 ? -20.078 2.598 12.953 1 88.75 270 LEU A N 1
ATOM 2178 C CA . LEU A 1 270 ? -20.109 1.388 13.766 1 88.75 270 LEU A CA 1
ATOM 2179 C C . LEU A 1 270 ? -19.391 1.617 15.094 1 88.75 270 LEU A C 1
ATOM 2181 O O . LEU A 1 270 ? -19.516 0.81 16.016 1 88.75 270 LEU A O 1
ATOM 2185 N N . LEU A 1 271 ? -18.625 2.727 15.172 1 92.94 271 LEU A N 1
ATOM 2186 C CA . LEU A 1 271 ? -17.953 3.029 16.438 1 92.94 271 LEU A CA 1
ATOM 2187 C C . LEU A 1 271 ? -18.969 3.498 17.484 1 92.94 271 LEU A C 1
ATOM 2189 O O . LEU A 1 271 ? -18.672 3.486 18.672 1 92.94 271 LEU A O 1
ATOM 2193 N N . GLY A 1 272 ? -20.078 4.02 17.031 1 93.88 272 GLY A N 1
ATOM 2194 C CA . GLY A 1 272 ? -21.156 4.426 17.922 1 93.88 272 GLY A CA 1
ATOM 2195 C C . GLY A 1 272 ? -20.812 5.66 18.734 1 93.88 272 GLY A C 1
ATOM 2196 O O . GLY A 1 272 ? -21.359 5.855 19.828 1 93.88 272 GLY A O 1
ATOM 2197 N N . LEU A 1 273 ? -19.938 6.465 18.234 1 96.62 273 LEU A N 1
ATOM 2198 C CA . LEU A 1 273 ? -19.5 7.656 18.969 1 96.62 273 LEU A CA 1
ATOM 2199 C C . LEU A 1 273 ? -20.484 8.805 18.75 1 96.62 273 LEU A C 1
ATOM 2201 O O . LEU A 1 273 ? -21.156 8.875 17.719 1 96.62 273 LEU A O 1
ATOM 2205 N N . LYS A 1 274 ? -20.547 9.656 19.75 1 96.62 274 LYS A N 1
ATOM 2206 C CA . LYS A 1 274 ? -21.391 10.844 19.703 1 96.62 274 LYS A CA 1
ATOM 2207 C C . LYS A 1 274 ? -20.594 12.109 20.016 1 96.62 274 LYS A C 1
ATOM 2209 O O . LYS A 1 274 ? -19.531 12.031 20.641 1 96.62 274 LYS A O 1
ATOM 2214 N N . THR A 1 275 ? -21.188 13.164 19.531 1 96.62 275 THR A N 1
ATOM 2215 C CA . THR A 1 275 ? -20.562 14.438 19.844 1 96.62 275 THR A CA 1
ATOM 2216 C C . THR A 1 275 ? -20.359 14.586 21.344 1 96.62 275 THR A C 1
ATOM 2218 O O . THR A 1 275 ? -21.266 14.289 22.141 1 96.62 275 THR A O 1
ATOM 2221 N N . GLY A 1 276 ? -19.141 15.008 21.734 1 96.75 276 GLY A N 1
ATOM 2222 C CA . GLY A 1 276 ? -18.875 15.266 23.141 1 96.75 276 GLY A CA 1
ATOM 2223 C C . GLY A 1 276 ? -18.234 14.094 23.844 1 96.75 276 GLY A C 1
ATOM 2224 O O . GLY A 1 276 ? -17.688 14.242 24.938 1 96.75 276 GLY A O 1
ATOM 2225 N N . ASP A 1 277 ? -18.266 12.883 23.203 1 98 277 ASP A N 1
ATOM 2226 C CA . ASP A 1 277 ? -17.594 11.742 23.797 1 98 277 ASP A CA 1
ATOM 2227 C C . ASP A 1 277 ? -16.109 12.023 24.016 1 98 277 ASP A C 1
ATOM 2229 O O . ASP A 1 277 ? -15.453 12.617 23.156 1 98 277 ASP A O 1
ATOM 2233 N N . LYS A 1 278 ? -15.609 11.664 25.203 1 98.56 278 LYS A N 1
ATOM 2234 C CA . LYS A 1 278 ? -14.164 11.703 25.422 1 98.56 278 LYS A CA 1
ATOM 2235 C C . LYS A 1 278 ? -13.477 10.523 24.75 1 98.56 278 LYS A C 1
ATOM 2237 O O . LYS A 1 278 ? -13.844 9.367 24.984 1 98.56 278 LYS A O 1
ATOM 2242 N N . VAL A 1 279 ? -12.5 10.844 23.844 1 98.62 279 VAL A N 1
ATOM 2243 C CA . VAL A 1 279 ? -11.859 9.781 23.078 1 98.62 279 VAL A CA 1
ATOM 2244 C C . VAL A 1 279 ? -10.352 10.008 23.031 1 98.62 279 VAL A C 1
ATOM 2246 O O . VAL A 1 279 ? -9.867 11.086 23.391 1 98.62 279 VAL A O 1
ATOM 2249 N N . GLU A 1 280 ? -9.648 9 22.719 1 98.5 280 GLU A N 1
ATOM 2250 C CA . GLU A 1 280 ? -8.25 9.094 22.312 1 98.5 280 GLU A CA 1
ATOM 2251 C C . GLU A 1 280 ? -8.07 8.703 20.844 1 98.5 280 GLU A C 1
ATOM 2253 O O . GLU A 1 280 ? -8.797 7.844 20.328 1 98.5 280 GLU A O 1
ATOM 2258 N N . VAL A 1 281 ? -7.215 9.367 20.188 1 98.62 281 VAL A N 1
ATOM 2259 C CA . VAL A 1 281 ? -6.914 9.141 18.766 1 98.62 281 VAL A CA 1
ATOM 2260 C C . VAL A 1 281 ? -5.414 8.922 18.594 1 98.62 281 VAL A C 1
ATOM 2262 O O . VAL A 1 281 ? -4.602 9.68 19.125 1 98.62 281 VAL A O 1
ATOM 2265 N N . PHE A 1 282 ? -5.016 7.898 17.875 1 98.19 282 PHE A N 1
ATOM 2266 C CA . PHE A 1 282 ? -3.605 7.625 17.641 1 98.19 282 PHE A CA 1
ATOM 2267 C C . PHE A 1 282 ? -3.42 6.816 16.359 1 98.19 282 PHE A C 1
ATOM 2269 O O . PHE 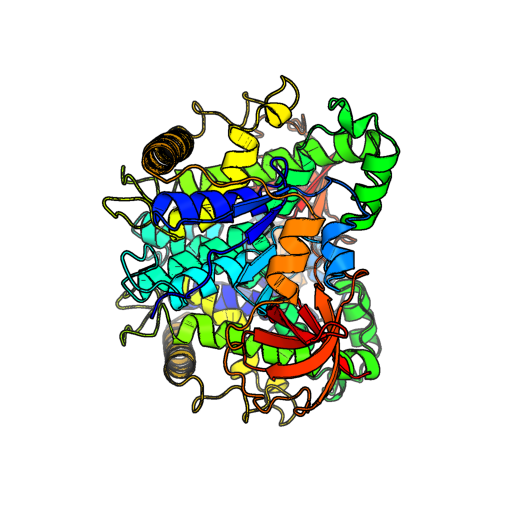A 1 282 ? -4.328 6.094 15.938 1 98.19 282 PHE A O 1
ATOM 2276 N N . PRO A 1 283 ? -2.281 7 15.672 1 96.94 283 PRO A N 1
ATOM 2277 C CA . PRO A 1 283 ? -2.006 6.152 14.508 1 96.94 283 PRO A CA 1
ATOM 2278 C C . PRO A 1 283 ? -1.778 4.691 14.883 1 96.94 283 PRO A C 1
ATOM 2280 O O . PRO A 1 283 ? -1.349 4.395 16 1 96.94 283 PRO A O 1
ATOM 2283 N N . THR A 1 284 ? -2.021 3.799 13.938 1 94.56 284 THR A N 1
ATOM 2284 C CA . THR A 1 284 ? -1.919 2.377 14.242 1 94.56 284 THR A CA 1
ATOM 2285 C C . THR A 1 284 ? -0.74 1.748 13.508 1 94.56 284 THR A C 1
ATOM 2287 O O . THR A 1 284 ? -0.324 0.633 13.828 1 94.56 284 THR A O 1
ATOM 2290 N N . ASP A 1 285 ? -0.226 2.395 12.539 1 92.38 285 ASP A N 1
ATOM 2291 C CA . ASP A 1 285 ? 0.856 1.824 11.742 1 92.38 285 ASP A CA 1
ATOM 2292 C C . ASP A 1 285 ? 2.209 2.043 12.414 1 92.38 285 ASP A C 1
ATOM 2294 O O . ASP A 1 285 ? 3.031 1.127 12.484 1 92.38 285 ASP A O 1
ATOM 2298 N N . TYR A 1 286 ? 2.502 3.238 12.914 1 91.56 286 TYR A N 1
ATOM 2299 C CA . TYR A 1 286 ? 3.686 3.51 13.727 1 91.56 286 TYR A CA 1
ATOM 2300 C C . TYR A 1 286 ? 3.467 4.719 14.625 1 91.56 286 TYR A C 1
ATOM 2302 O O . TYR A 1 286 ? 2.535 5.496 14.414 1 91.56 286 TYR A O 1
ATOM 2310 N N . ALA A 1 287 ? 4.254 4.871 15.625 1 92.75 287 ALA A N 1
ATOM 2311 C CA . ALA A 1 287 ? 4.133 5.941 16.609 1 92.75 287 ALA A CA 1
ATOM 2312 C C . ALA A 1 287 ? 2.805 5.852 17.359 1 92.75 287 ALA A C 1
ATOM 2314 O O . ALA A 1 287 ? 2.168 6.871 17.625 1 92.75 287 ALA A O 1
ATOM 2315 N N . SER A 1 288 ? 2.41 4.688 17.719 1 92.62 288 SER A N 1
ATOM 2316 C CA . SER A 1 288 ? 1.081 4.426 18.266 1 92.62 288 SER A CA 1
ATOM 2317 C C . SER A 1 288 ? 1.027 4.73 19.75 1 92.62 288 SER A C 1
ATOM 2319 O O . SER A 1 288 ? -0.054 4.777 20.344 1 92.62 288 SER A O 1
ATOM 2321 N N . ASP A 1 289 ? 2.133 4.984 20.328 1 91.88 289 ASP A N 1
ATOM 2322 C CA . ASP A 1 289 ? 2.186 5.18 21.766 1 91.88 289 ASP A CA 1
ATOM 2323 C C . ASP A 1 289 ? 1.918 6.641 22.125 1 91.88 289 ASP A C 1
ATOM 2325 O O . ASP A 1 289 ? 1.766 6.973 23.312 1 91.88 289 ASP A O 1
ATOM 2329 N N . HIS A 1 290 ? 1.876 7.484 21.141 1 93.69 290 HIS A N 1
ATOM 2330 C CA . HIS A 1 290 ? 1.552 8.891 21.375 1 93.69 290 HIS A CA 1
ATOM 2331 C C . HIS A 1 290 ? 0.106 9.188 20.984 1 93.69 290 HIS A C 1
ATOM 2333 O O . HIS A 1 290 ? -0.202 9.383 19.812 1 93.69 290 HIS A O 1
ATOM 2339 N N . LYS A 1 291 ? -0.699 9.352 21.984 1 97.06 291 LYS A N 1
ATOM 2340 C CA . LYS A 1 291 ? -2.139 9.461 21.781 1 97.06 291 LYS A CA 1
ATOM 2341 C C . LYS A 1 291 ? -2.641 10.859 22.141 1 97.06 291 LYS A C 1
ATOM 2343 O O . LYS A 1 291 ? -2.15 11.469 23.094 1 97.06 291 LYS A O 1
ATOM 2348 N N . ASP A 1 292 ? -3.52 11.289 21.422 1 98.75 292 ASP A N 1
ATOM 2349 C CA . ASP A 1 292 ? -4.18 12.555 21.734 1 98.75 292 ASP A CA 1
ATOM 2350 C C . ASP A 1 292 ? -5.57 12.32 22.312 1 98.75 292 ASP A C 1
ATOM 2352 O O . ASP A 1 292 ? -6.297 11.43 21.875 1 98.75 292 ASP A O 1
ATOM 2356 N N . GLU A 1 293 ? -5.879 13.078 23.297 1 98.62 293 GLU A N 1
ATOM 2357 C CA . GLU A 1 293 ? -7.172 12.961 23.969 1 98.62 293 GLU A CA 1
ATOM 2358 C C . GLU A 1 293 ? -7.988 14.234 23.828 1 98.62 293 GLU A C 1
ATOM 2360 O O . GLU A 1 293 ? -7.434 15.336 23.781 1 98.62 293 GLU A O 1
ATOM 2365 N N . GLY A 1 294 ? -9.289 14.07 23.75 1 98.56 294 GLY A N 1
ATOM 2366 C CA . GLY A 1 294 ? -10.203 15.195 23.688 1 98.56 294 GLY A CA 1
ATOM 2367 C C . GLY A 1 294 ? -11.648 14.773 23.5 1 98.56 294 GLY A C 1
ATOM 2368 O O . GLY A 1 294 ? -11.977 13.594 23.594 1 98.56 294 GLY A O 1
ATOM 2369 N N . HIS A 1 295 ? -12.484 15.773 23.359 1 98.38 295 HIS A N 1
ATOM 2370 C CA . HIS A 1 295 ? -13.898 15.523 23.094 1 98.38 295 HIS A CA 1
ATOM 2371 C C . HIS A 1 295 ? -14.203 15.516 21.609 1 98.38 295 HIS A C 1
ATOM 2373 O O . HIS A 1 295 ? -13.75 16.406 20.875 1 98.38 295 HIS A O 1
ATOM 2379 N N . LEU A 1 296 ? -14.914 14.508 21.203 1 98.38 296 LEU A N 1
ATOM 2380 C CA . LEU A 1 296 ? -15.234 14.352 19.797 1 98.38 296 LEU A CA 1
ATOM 2381 C C . LEU A 1 296 ? -16.094 15.5 19.297 1 98.38 296 LEU A C 1
ATOM 2383 O O . LEU A 1 296 ? -17.172 15.758 19.844 1 98.38 296 LEU A O 1
ATOM 2387 N N . VAL A 1 297 ? -15.664 16.203 18.234 1 97.81 297 VAL A N 1
ATOM 2388 C CA . VAL A 1 297 ? -16.453 17.312 17.703 1 97.81 297 VAL A CA 1
ATOM 2389 C C . VAL A 1 297 ? -16.734 17.094 16.219 1 97.81 297 VAL A C 1
ATOM 2391 O O . VAL A 1 297 ? -17.578 17.766 15.633 1 97.81 297 VAL A O 1
ATOM 2394 N N . GLY A 1 298 ? -16.062 16.203 15.586 1 97.81 298 GLY A N 1
ATOM 2395 C CA . GLY A 1 298 ? -16.281 15.859 14.195 1 97.81 298 GLY A CA 1
ATOM 2396 C C . GLY A 1 298 ? -15.883 14.43 13.859 1 97.81 298 GLY A C 1
ATOM 2397 O O . GLY A 1 298 ? -14.875 13.938 14.359 1 97.81 298 GLY A O 1
ATOM 2398 N N . LEU A 1 299 ? -16.641 13.789 13.102 1 97.5 299 LEU A N 1
ATOM 2399 C CA . LEU A 1 299 ? -16.375 12.43 12.648 1 97.5 299 LEU A CA 1
ATOM 2400 C C . LEU A 1 299 ? -16.984 12.172 11.281 1 97.5 299 LEU A C 1
ATOM 2402 O O . LEU A 1 299 ? -18.203 12.25 11.125 1 97.5 299 LEU A O 1
ATOM 2406 N N . THR A 1 300 ? -16.156 11.992 10.352 1 95.56 300 THR A N 1
ATOM 2407 C CA . THR A 1 300 ? -16.578 11.594 9.008 1 95.56 300 THR A CA 1
ATOM 2408 C C . THR A 1 300 ? -15.898 10.297 8.594 1 95.56 300 THR A C 1
ATOM 2410 O O . THR A 1 300 ? -15.227 9.656 9.398 1 95.56 300 THR A O 1
ATOM 2413 N N . MET A 1 301 ? -16.094 9.891 7.445 1 94.12 301 MET A N 1
ATOM 2414 C CA . MET A 1 301 ? -15.484 8.656 6.949 1 94.12 301 MET A CA 1
ATOM 2415 C C . MET A 1 301 ? -13.961 8.773 6.906 1 94.12 301 MET A C 1
ATOM 2417 O O . MET A 1 301 ? -13.258 7.785 7.109 1 94.12 301 MET A O 1
ATOM 2421 N N . THR A 1 302 ? -13.484 10.008 6.738 1 95.12 302 THR A N 1
ATOM 2422 C CA . THR A 1 302 ? -12.055 10.125 6.457 1 95.12 302 THR A CA 1
ATOM 2423 C C . THR A 1 302 ? -11.359 10.961 7.527 1 95.12 302 THR A C 1
ATOM 2425 O O . THR A 1 302 ? -10.133 11.07 7.539 1 95.12 302 THR A O 1
ATOM 2428 N N . GLU A 1 303 ? -12.164 11.57 8.453 1 97.06 303 GLU A N 1
ATOM 2429 C CA . GLU A 1 303 ? -11.57 12.531 9.375 1 97.06 303 GLU A CA 1
ATOM 2430 C C . GLU A 1 303 ? -12.211 12.445 10.758 1 97.06 303 GLU A C 1
ATOM 2432 O O . GLU A 1 303 ? -13.422 12.242 10.875 1 97.06 303 GLU A O 1
ATOM 2437 N N . VAL A 1 304 ? -11.406 12.531 11.766 1 98.25 304 VAL A N 1
ATOM 2438 C CA . VAL A 1 304 ? -11.875 12.68 13.141 1 98.25 304 VAL A CA 1
ATOM 2439 C C . VAL A 1 304 ? -11.32 13.977 13.734 1 98.25 304 VAL A C 1
ATOM 2441 O O . VAL A 1 304 ? -10.164 14.328 13.492 1 98.25 304 VAL A O 1
ATOM 2444 N N . VAL A 1 305 ? -12.148 14.711 14.398 1 98.62 305 VAL A N 1
ATOM 2445 C CA . VAL A 1 305 ? -11.773 15.977 15.016 1 98.62 305 VAL A CA 1
ATOM 2446 C C . VAL A 1 305 ? -12.102 15.938 16.5 1 98.62 305 VAL A C 1
ATOM 2448 O O . VAL A 1 305 ? -13.227 15.633 16.891 1 98.62 305 VAL A O 1
ATOM 2451 N N . ILE A 1 306 ? -11.172 16.25 17.297 1 98.62 306 ILE A N 1
ATOM 2452 C CA . ILE A 1 306 ? -11.398 16.297 18.734 1 98.62 306 ILE A CA 1
ATOM 2453 C C . ILE A 1 306 ? -11.023 17.672 19.266 1 98.62 306 ILE A C 1
ATOM 2455 O O . ILE A 1 306 ? -10.133 18.328 18.734 1 98.62 306 ILE A O 1
ATOM 2459 N N . CYS A 1 307 ? -11.68 18.141 20.203 1 98.12 307 CYS A N 1
ATOM 2460 C CA . CYS A 1 307 ? -11.312 19.344 20.953 1 98.12 307 CYS A CA 1
ATOM 2461 C C . CYS A 1 307 ? -10.445 18.984 22.156 1 98.12 307 CYS A C 1
ATOM 2463 O O . CYS A 1 307 ? -10.883 18.281 23.062 1 98.12 307 CYS A O 1
ATOM 2465 N N . ASN A 1 308 ? -9.234 19.453 22.156 1 98.12 308 ASN A N 1
ATOM 2466 C CA . ASN A 1 308 ? -8.328 19.078 23.219 1 98.12 308 ASN A CA 1
ATOM 2467 C C . ASN A 1 308 ? -8.469 20.016 24.422 1 98.12 308 ASN A C 1
ATOM 2469 O O . ASN A 1 308 ? -9.359 20.859 24.453 1 98.12 308 ASN A O 1
ATOM 2473 N N . SER A 1 309 ? -7.648 19.828 25.453 1 97.5 309 SER A N 1
ATOM 2474 C CA . SER A 1 309 ? -7.758 20.531 26.719 1 97.5 309 SER A CA 1
ATOM 2475 C C . SER A 1 309 ? -7.457 22.016 26.547 1 97.5 309 SER A C 1
ATOM 2477 O O . SER A 1 309 ? -7.789 22.828 27.422 1 97.5 309 SER A O 1
ATOM 2479 N N . LYS A 1 310 ? -6.859 22.422 25.438 1 97.88 310 LYS A N 1
ATOM 2480 C CA . LYS A 1 310 ? -6.512 23.812 25.172 1 97.88 310 LYS A CA 1
ATOM 2481 C C . LYS A 1 310 ? -7.586 24.5 24.344 1 97.88 310 LYS A C 1
ATOM 2483 O O . LYS A 1 310 ? -7.441 25.672 23.969 1 97.88 310 LYS A O 1
ATOM 2488 N N . GLY A 1 311 ? -8.586 23.75 24 1 97.25 311 GLY A N 1
ATOM 2489 C CA . GLY A 1 311 ? -9.68 24.297 23.203 1 97.25 311 GLY A CA 1
ATOM 2490 C C . GLY A 1 311 ? -9.391 24.281 21.719 1 97.25 311 GLY A C 1
ATOM 2491 O O . GLY A 1 311 ? -10.07 24.969 20.953 1 97.25 311 GLY A O 1
ATOM 2492 N N . LEU A 1 312 ? -8.406 23.578 21.328 1 98.25 312 LEU A N 1
ATOM 2493 C CA . LEU A 1 312 ? -8.055 23.484 19.906 1 98.25 312 LEU A CA 1
ATOM 2494 C C . LEU A 1 312 ? -8.711 22.266 19.266 1 98.25 312 LEU A C 1
ATOM 2496 O O . LEU A 1 312 ? -8.922 21.25 19.938 1 98.25 312 LEU A O 1
ATOM 2500 N N . HIS A 1 313 ? -9.031 22.375 17.984 1 98.44 313 HIS A N 1
ATOM 2501 C CA . HIS A 1 313 ? -9.539 21.266 17.203 1 98.44 313 HIS A CA 1
ATOM 2502 C C . HIS A 1 313 ? -8.406 20.5 16.516 1 98.44 313 HIS A C 1
ATOM 2504 O O . HIS A 1 313 ? -7.801 21 15.562 1 98.44 313 HIS A O 1
ATOM 2510 N N . LEU A 1 314 ? -8.117 19.328 17.016 1 98.69 314 LEU A N 1
ATOM 2511 C CA . LEU A 1 314 ? -7.137 18.453 16.375 1 98.69 314 LEU A CA 1
ATOM 2512 C C . LEU A 1 314 ? -7.801 17.562 15.336 1 98.69 314 LEU A C 1
ATOM 2514 O O . LEU A 1 314 ? -8.758 16.859 15.641 1 98.69 314 LEU A O 1
ATOM 2518 N N . HIS A 1 315 ? -7.336 17.672 14.156 1 98.69 315 HIS A N 1
ATOM 2519 C CA . HIS A 1 315 ? -7.832 16.891 13.031 1 98.69 315 HIS A CA 1
ATOM 2520 C C . HIS A 1 315 ? -6.887 15.742 12.695 1 98.69 315 HIS A C 1
ATOM 2522 O O . HIS A 1 315 ? -5.676 15.938 12.602 1 98.69 315 HIS A O 1
ATOM 2528 N N . PHE A 1 316 ? -7.434 14.523 12.531 1 98.62 316 PHE A N 1
ATOM 2529 C CA . PHE A 1 316 ? -6.672 13.344 12.133 1 98.62 316 PHE A CA 1
ATOM 2530 C C . PHE A 1 316 ? -7.371 12.609 11 1 98.62 316 PHE A C 1
ATOM 2532 O O . PHE A 1 316 ? -8.602 12.586 10.93 1 98.62 316 PHE A O 1
ATOM 2539 N N . PRO A 1 317 ? -6.598 12.07 10.078 1 97.75 317 PRO A N 1
ATOM 2540 C CA . PRO A 1 317 ? -7.246 11.125 9.164 1 97.75 317 PRO A CA 1
ATOM 2541 C C . PRO A 1 317 ? -7.746 9.867 9.867 1 97.75 317 PRO A C 1
ATOM 2543 O O . PRO A 1 317 ? -7.371 9.609 11.016 1 97.75 317 PRO A O 1
ATOM 2546 N N . ARG A 1 318 ? -8.562 9.188 9.219 1 96.88 318 ARG A N 1
ATOM 2547 C CA . ARG A 1 318 ? -9.07 7.957 9.82 1 96.88 318 ARG A CA 1
ATOM 2548 C C . ARG A 1 318 ? -8.305 6.738 9.305 1 96.88 318 ARG A C 1
ATOM 2550 O O . ARG A 1 318 ? -8.219 5.719 9.992 1 96.88 318 ARG A O 1
ATOM 2557 N N . TRP A 1 319 ? -7.789 6.781 8.102 1 97.62 319 TRP A N 1
ATOM 2558 C CA . TRP A 1 319 ? -7 5.664 7.598 1 97.62 319 TRP A CA 1
ATOM 2559 C C . TRP A 1 319 ? -5.742 5.461 8.438 1 97.62 319 TRP A C 1
ATOM 2561 O O . TRP A 1 319 ? -4.934 6.379 8.578 1 97.62 319 TRP A O 1
ATOM 2571 N N . ASN A 1 320 ? -5.562 4.293 9.023 1 97.19 320 ASN A N 1
ATOM 2572 C CA . ASN A 1 320 ? -4.445 3.902 9.883 1 97.19 320 ASN A CA 1
ATOM 2573 C C . ASN A 1 320 ? -4.441 4.684 11.188 1 97.19 320 ASN A C 1
ATOM 2575 O O . ASN A 1 320 ? -3.377 4.965 11.75 1 97.19 320 ASN A O 1
ATOM 2579 N N . PHE A 1 321 ? -5.605 5.188 11.625 1 97.81 321 PHE A N 1
ATOM 2580 C CA . PHE A 1 321 ? -5.812 5.758 12.945 1 97.81 321 PHE A CA 1
ATOM 2581 C C . PHE A 1 321 ? -6.922 5.02 13.688 1 97.81 321 PHE A C 1
ATOM 2583 O O . PHE A 1 321 ? -7.816 4.445 13.062 1 97.81 321 PHE A O 1
ATOM 2590 N N . ARG A 1 322 ? -6.812 5.039 14.945 1 97.31 322 ARG A N 1
ATOM 2591 C CA . ARG A 1 322 ? -7.797 4.422 15.828 1 97.31 322 ARG A CA 1
ATOM 2592 C C . ARG A 1 322 ? -8.406 5.457 16.766 1 97.31 322 ARG A C 1
ATOM 2594 O O . ARG A 1 322 ? -7.723 6.387 17.203 1 97.31 322 ARG A O 1
ATOM 2601 N N . ILE A 1 323 ? -9.672 5.293 16.984 1 97.88 323 ILE A N 1
ATOM 2602 C CA . ILE A 1 323 ? -10.422 6.102 17.938 1 97.88 323 ILE A CA 1
ATOM 2603 C C . ILE A 1 323 ? -10.969 5.211 19.047 1 97.88 323 ILE A C 1
ATOM 2605 O O . ILE A 1 323 ? -11.68 4.242 18.781 1 97.88 323 ILE A O 1
ATOM 2609 N N . GLU A 1 324 ? -10.68 5.512 20.219 1 96.75 324 GLU A N 1
ATOM 2610 C CA . GLU A 1 324 ? -11.18 4.742 21.359 1 96.75 324 GLU A CA 1
ATOM 2611 C C . GLU A 1 324 ? -11.883 5.641 22.375 1 96.75 324 GLU A C 1
ATOM 2613 O O . GLU A 1 324 ? -11.367 6.703 22.734 1 96.75 324 GLU A O 1
ATOM 2618 N N . LYS A 1 325 ? -12.984 5.262 22.734 1 96.56 325 LYS A N 1
ATOM 2619 C CA . LYS A 1 325 ? -13.711 5.988 23.766 1 96.56 325 LYS A CA 1
ATOM 2620 C C . LYS A 1 325 ? -13.062 5.809 25.141 1 96.56 325 LYS A C 1
ATOM 2622 O O . LYS A 1 325 ? -12.633 4.707 25.484 1 96.56 325 LYS A O 1
ATOM 2627 N N . LEU A 1 326 ? -13.031 6.938 25.766 1 96.75 326 LEU A N 1
ATOM 2628 C CA . LEU A 1 326 ? -12.469 6.922 27.125 1 96.75 326 LEU A CA 1
ATOM 2629 C C . LEU A 1 326 ? -13.57 6.91 28.172 1 96.75 326 LEU A C 1
ATOM 2631 O O . LEU A 1 326 ? -14.625 7.52 27.969 1 96.75 326 LEU A O 1
ATOM 2635 N N . MET B 1 1 ? 6.488 -18.719 -27.031 1 71.19 1 MET B N 1
ATOM 2636 C CA . MET B 1 1 ? 5.539 -19.781 -27.297 1 71.19 1 MET B CA 1
ATOM 2637 C C . MET B 1 1 ? 4.867 -20.25 -26.016 1 71.19 1 MET B C 1
ATOM 2639 O O . MET B 1 1 ? 5.465 -20.203 -24.938 1 71.19 1 MET B O 1
ATOM 2643 N N . GLU B 1 2 ? 3.6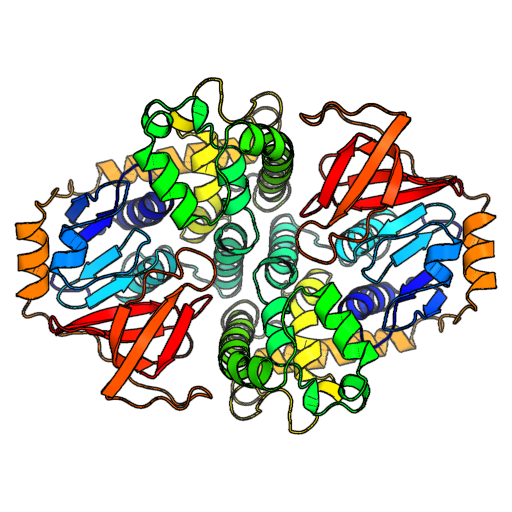04 -20.531 -26.125 1 84.12 2 GLU B N 1
ATOM 2644 C CA . GLU B 1 2 ? 2.85 -21.047 -24.984 1 84.12 2 GLU B CA 1
ATOM 2645 C C . GLU B 1 2 ? 3.434 -22.359 -24.484 1 84.12 2 GLU B C 1
ATOM 2647 O O . GLU B 1 2 ? 3.928 -23.172 -25.281 1 84.12 2 GLU B O 1
ATOM 2652 N N . PRO B 1 3 ? 3.451 -22.547 -23.156 1 84.94 3 PRO B N 1
ATOM 2653 C CA . PRO B 1 3 ? 3.977 -23.797 -22.594 1 84.94 3 PRO B CA 1
ATOM 2654 C C . PRO B 1 3 ? 3.283 -25.031 -23.172 1 84.94 3 PRO B C 1
ATOM 2656 O O . PRO B 1 3 ? 2.092 -24.984 -23.484 1 84.94 3 PRO B O 1
ATOM 2659 N N . ALA B 1 4 ? 4.004 -26.078 -23.203 1 83.19 4 ALA B N 1
ATOM 2660 C CA . ALA B 1 4 ? 3.496 -27.328 -23.781 1 83.19 4 ALA B CA 1
ATOM 2661 C C . ALA B 1 4 ? 2.633 -28.078 -22.766 1 83.19 4 ALA B C 1
ATOM 2663 O O . ALA B 1 4 ? 1.902 -29 -23.125 1 83.19 4 ALA B O 1
ATOM 2664 N N . VAL B 1 5 ? 2.721 -27.703 -21.547 1 90.88 5 VAL B N 1
ATOM 2665 C CA . VAL B 1 5 ? 1.991 -28.391 -20.484 1 90.88 5 VAL B CA 1
ATOM 2666 C C . VAL B 1 5 ? 0.999 -27.422 -19.844 1 90.88 5 VAL B C 1
ATOM 2668 O O . VAL B 1 5 ? 1.303 -26.25 -19.641 1 90.88 5 VAL B O 1
ATOM 2671 N N . LYS B 1 6 ? -0.115 -28.016 -19.484 1 93.38 6 LYS B N 1
ATOM 2672 C CA . LYS B 1 6 ? -1.217 -27.266 -18.875 1 93.38 6 LYS B CA 1
ATOM 2673 C C . LYS B 1 6 ? -0.888 -26.891 -17.438 1 93.38 6 LYS B C 1
ATOM 2675 O O . LYS B 1 6 ? -0.398 -27.719 -16.672 1 93.38 6 LYS B O 1
ATOM 2680 N N . PRO B 1 7 ? -1.161 -25.609 -17.047 1 97.88 7 PRO B N 1
ATOM 2681 C CA . PRO B 1 7 ? -0.904 -25.219 -15.656 1 97.88 7 PRO B CA 1
ATOM 2682 C C . PRO B 1 7 ? -1.762 -25.984 -14.648 1 97.88 7 PRO B C 1
ATOM 2684 O O . PRO B 1 7 ? -2.912 -26.312 -14.945 1 97.88 7 PRO B O 1
ATOM 2687 N N . ILE B 1 8 ? -1.182 -26.281 -13.508 1 98.75 8 ILE B N 1
ATOM 2688 C CA . ILE B 1 8 ? -1.916 -26.781 -12.359 1 98.75 8 ILE B CA 1
ATOM 2689 C C . ILE B 1 8 ? -1.989 -25.703 -11.281 1 98.75 8 ILE B C 1
ATOM 2691 O O . ILE B 1 8 ? -0.961 -25.172 -10.852 1 98.75 8 ILE B O 1
ATOM 2695 N N . ILE B 1 9 ? -3.178 -25.359 -10.844 1 98.81 9 ILE B N 1
ATOM 2696 C CA . ILE B 1 9 ? -3.371 -24.375 -9.781 1 98.81 9 ILE B CA 1
ATOM 2697 C C . ILE B 1 9 ? -3.619 -25.094 -8.461 1 98.81 9 ILE B C 1
ATOM 2699 O O . ILE B 1 9 ? -4.555 -25.891 -8.336 1 98.81 9 ILE B O 1
ATOM 2703 N N . TYR B 1 10 ? -2.73 -24.906 -7.516 1 98.81 10 TYR B N 1
ATOM 2704 C CA . TYR B 1 10 ? -2.922 -25.375 -6.148 1 98.81 10 TYR B CA 1
ATOM 2705 C C . TYR B 1 10 ? -3.58 -24.297 -5.293 1 98.81 10 TYR B C 1
ATOM 2707 O O . TYR B 1 10 ? -2.971 -23.266 -5.004 1 98.81 10 TYR B O 1
ATOM 2715 N N . GLY B 1 11 ? -4.742 -24.453 -4.91 1 97.69 11 GLY B N 1
ATOM 2716 C CA . GLY B 1 11 ? -5.492 -23.5 -4.109 1 97.69 11 GLY B CA 1
ATOM 2717 C C . GLY B 1 11 ? -6.805 -24.047 -3.59 1 97.69 11 GLY B C 1
ATOM 2718 O O . GLY B 1 11 ? -7.02 -25.266 -3.598 1 97.69 11 GLY B O 1
ATOM 2719 N N . TYR B 1 12 ? -7.609 -23.266 -3.018 1 94.69 12 TYR B N 1
ATOM 2720 C CA . TYR B 1 12 ? -8.93 -23.656 -2.531 1 94.69 12 TYR B CA 1
ATOM 2721 C C . TYR B 1 12 ? -9.914 -22.5 -2.637 1 94.69 12 TYR B C 1
ATOM 2723 O O . TYR B 1 12 ? -9.516 -21.328 -2.648 1 94.69 12 TYR B O 1
ATOM 2731 N N . PRO B 1 13 ? -11.172 -22.703 -2.625 1 90.88 13 PRO B N 1
ATOM 2732 C CA . PRO B 1 13 ? -12.195 -21.703 -2.939 1 90.88 13 PRO B CA 1
ATOM 2733 C C . PRO B 1 13 ? -12.305 -20.625 -1.869 1 90.88 13 PRO B C 1
ATOM 2735 O O . PRO B 1 13 ? -12.758 -19.516 -2.156 1 90.88 13 PRO B O 1
ATOM 2738 N N . LEU B 1 14 ? -11.945 -20.844 -0.693 1 85.56 14 LEU B N 1
ATOM 2739 C CA . LEU B 1 14 ? -12.055 -19.844 0.366 1 85.56 14 LEU B CA 1
ATOM 2740 C C . LEU B 1 14 ? -10.961 -18.797 0.236 1 85.56 14 LEU B C 1
ATOM 2742 O O . LEU B 1 14 ? -11.016 -17.75 0.894 1 85.56 14 LEU B O 1
ATOM 2746 N N . SER B 1 15 ? -10.016 -19.031 -0.611 1 91.25 15 SER B N 1
ATOM 2747 C CA . SER B 1 15 ? -8.891 -18.109 -0.779 1 91.25 15 SER B CA 1
ATOM 2748 C C . SER B 1 15 ? -9.203 -17.031 -1.804 1 91.25 15 SER B C 1
ATOM 2750 O O . SER B 1 15 ? -9.336 -17.312 -2.996 1 91.25 15 SER B O 1
ATOM 2752 N N . ALA B 1 16 ? -9.234 -15.805 -1.369 1 91.69 16 ALA B N 1
ATOM 2753 C CA . ALA B 1 16 ? -9.445 -14.68 -2.273 1 91.69 16 ALA B CA 1
ATOM 2754 C C . ALA B 1 16 ? -8.32 -14.586 -3.299 1 91.69 16 ALA B C 1
ATOM 2756 O O . ALA B 1 16 ? -8.539 -14.172 -4.438 1 91.69 16 ALA B O 1
ATOM 2757 N N . PHE B 1 17 ? -7.113 -15.031 -2.924 1 96.12 17 PHE B N 1
ATOM 2758 C CA . PHE B 1 17 ? -5.961 -14.961 -3.816 1 96.12 17 PHE B CA 1
ATOM 2759 C C . PHE B 1 17 ? -6.074 -16.016 -4.918 1 96.12 17 PHE B C 1
ATOM 2761 O O . PHE B 1 17 ? -5.645 -15.773 -6.051 1 96.12 17 PHE B O 1
ATOM 2768 N N . THR B 1 18 ? -6.625 -17.125 -4.582 1 96.88 18 THR B N 1
ATOM 2769 C CA . THR B 1 18 ? -6.859 -18.156 -5.598 1 96.88 18 THR B CA 1
ATOM 2770 C C . THR B 1 18 ? -7.848 -17.656 -6.648 1 96.88 18 THR B C 1
ATOM 2772 O O . THR B 1 18 ? -7.648 -17.875 -7.848 1 96.88 18 THR B O 1
ATOM 2775 N N . TRP B 1 19 ? -8.82 -16.953 -6.227 1 95.69 19 TRP B N 1
ATOM 2776 C CA . TRP B 1 19 ? -9.836 -16.422 -7.133 1 95.69 19 TRP B CA 1
ATOM 2777 C C . TRP B 1 19 ? -9.227 -15.438 -8.125 1 95.69 19 TRP B C 1
ATOM 2779 O O . TRP B 1 19 ? -9.594 -15.414 -9.297 1 95.69 19 TRP B O 1
ATOM 2789 N N . LYS B 1 20 ? -8.336 -14.664 -7.719 1 97.19 20 LYS B N 1
ATOM 2790 C CA . LYS B 1 20 ? -7.641 -13.734 -8.609 1 97.19 20 LYS B CA 1
ATOM 2791 C C . LYS B 1 20 ? -7.078 -14.469 -9.828 1 97.19 20 LYS B C 1
ATOM 2793 O O . LYS B 1 20 ? -7.219 -13.992 -10.953 1 97.19 20 LYS B O 1
ATOM 2798 N N . VAL B 1 21 ? -6.457 -15.555 -9.508 1 98.56 21 VAL B N 1
ATOM 2799 C CA . VAL B 1 21 ? -5.785 -16.297 -10.562 1 98.56 21 VAL B CA 1
ATOM 2800 C C . VAL B 1 21 ? -6.824 -17 -11.445 1 98.56 21 VAL B C 1
ATOM 2802 O O . VAL B 1 21 ? -6.715 -16.984 -12.672 1 98.56 21 VAL B O 1
ATOM 2805 N N . TRP B 1 22 ? -7.852 -17.562 -10.812 1 98.12 22 TRP B N 1
ATOM 2806 C CA . TRP B 1 22 ? -8.922 -18.188 -11.578 1 98.12 22 TRP B CA 1
ATOM 2807 C C . TRP B 1 22 ? -9.578 -17.188 -12.523 1 98.12 22 TRP B C 1
ATOM 2809 O O . TRP B 1 22 ? -9.75 -17.469 -13.711 1 98.12 22 TRP B O 1
ATOM 2819 N N . TRP B 1 23 ? -9.938 -16 -12.008 1 98.19 23 TRP B N 1
ATOM 2820 C CA . TRP B 1 23 ? -10.562 -14.977 -12.836 1 98.19 23 TRP B CA 1
ATOM 2821 C C . TRP B 1 23 ? -9.68 -14.648 -14.039 1 98.19 23 TRP B C 1
ATOM 2823 O O . TRP B 1 23 ? -10.18 -14.516 -15.164 1 98.19 23 TRP B O 1
ATOM 2833 N N . TYR B 1 24 ? -8.391 -14.516 -13.812 1 98.5 24 TYR B N 1
ATOM 2834 C CA . TYR B 1 24 ? -7.473 -14.203 -14.898 1 98.5 24 TYR B CA 1
ATOM 2835 C C . TYR B 1 24 ? -7.488 -15.297 -15.961 1 98.5 24 TYR B C 1
ATOM 2837 O O . TYR B 1 24 ? -7.555 -15.008 -17.156 1 98.5 24 TYR B O 1
ATOM 2845 N N . LEU B 1 25 ? -7.41 -16.531 -15.508 1 98.31 25 LEU B N 1
ATOM 2846 C CA . LEU B 1 25 ? -7.402 -17.656 -16.438 1 98.31 25 LEU B CA 1
ATOM 2847 C C . LEU B 1 25 ? -8.695 -17.719 -17.234 1 98.31 25 LEU B C 1
ATOM 2849 O O . LEU B 1 25 ? -8.664 -17.953 -18.453 1 98.31 25 LEU B O 1
ATOM 2853 N N . TRP B 1 26 ? -9.805 -17.453 -16.609 1 98.25 26 TRP B N 1
ATOM 2854 C CA . TRP B 1 26 ? -11.102 -17.469 -17.281 1 98.25 26 TRP B CA 1
ATOM 2855 C C . TRP B 1 26 ? -11.211 -16.328 -18.281 1 98.25 26 TRP B C 1
ATOM 2857 O O . TRP B 1 26 ? -11.625 -16.547 -19.438 1 98.25 26 TRP B O 1
ATOM 2867 N N . LEU B 1 27 ? -10.867 -15.172 -17.859 1 98.12 27 LEU B N 1
ATOM 2868 C CA . LEU B 1 27 ? -10.961 -14.016 -18.75 1 98.12 27 LEU B CA 1
ATOM 2869 C C . LEU B 1 27 ? -10.07 -14.203 -19.984 1 98.12 27 LEU B C 1
ATOM 2871 O O . LEU B 1 27 ? -10.414 -13.75 -21.078 1 98.12 27 LEU B O 1
ATOM 2875 N N . ARG B 1 28 ? -8.914 -14.906 -19.797 1 97 28 ARG B N 1
ATOM 2876 C CA . ARG B 1 28 ? -7.938 -15.117 -20.875 1 97 28 ARG B CA 1
ATOM 2877 C C . ARG B 1 28 ? -8.281 -16.359 -21.688 1 97 28 ARG B C 1
ATOM 2879 O O . ARG B 1 28 ? -7.789 -16.547 -22.797 1 97 28 ARG B O 1
ATOM 2886 N N . GLY B 1 29 ? -9.055 -17.219 -21.109 1 96.38 29 GLY B N 1
ATOM 2887 C CA . GLY B 1 29 ? -9.375 -18.469 -21.766 1 96.38 29 GLY B CA 1
ATOM 2888 C C . GLY B 1 29 ? -8.227 -19.469 -21.75 1 96.38 29 GLY B C 1
ATOM 2889 O O . GLY B 1 29 ? -8.055 -20.234 -22.688 1 96.38 29 GLY B O 1
ATOM 2890 N N . ILE B 1 30 ? -7.391 -19.453 -20.766 1 97.06 30 ILE B N 1
ATOM 2891 C CA . ILE B 1 30 ? -6.258 -20.375 -20.641 1 97.06 30 ILE B CA 1
ATOM 2892 C C . ILE B 1 30 ? -6.695 -21.656 -19.938 1 97.06 30 ILE B C 1
ATOM 2894 O O . ILE B 1 30 ? -7.129 -21.625 -18.797 1 97.06 30 ILE B O 1
ATOM 2898 N N . PRO B 1 31 ? -6.625 -22.766 -20.625 1 97 31 PRO B N 1
ATOM 2899 C CA . PRO B 1 31 ? -6.953 -24.016 -19.953 1 97 31 PRO B CA 1
ATOM 2900 C C . PRO B 1 31 ? -6.008 -24.328 -18.797 1 97 31 PRO B C 1
ATOM 2902 O O . PRO B 1 31 ? -4.809 -24.047 -18.875 1 97 31 PRO B O 1
ATOM 2905 N N . TYR B 1 32 ? -6.504 -24.922 -17.734 1 98.12 32 TYR B N 1
ATOM 2906 C CA . TYR B 1 32 ? -5.734 -25.297 -16.562 1 98.12 32 TYR B CA 1
ATOM 2907 C C . TYR B 1 32 ? -6.371 -26.469 -15.828 1 98.12 32 TYR B C 1
ATOM 2909 O O . TYR B 1 32 ? -7.469 -26.906 -16.188 1 98.12 32 TYR B O 1
ATOM 2917 N N . ASP B 1 33 ? -5.691 -27.062 -14.906 1 98.56 33 ASP B N 1
ATOM 2918 C CA . ASP B 1 33 ? -6.215 -28.047 -13.953 1 98.56 33 ASP B CA 1
ATOM 2919 C C . ASP B 1 33 ? -6.047 -27.562 -12.523 1 98.56 33 ASP B C 1
ATOM 2921 O O . ASP B 1 33 ? -5.184 -26.719 -12.242 1 98.56 33 ASP B O 1
ATOM 2925 N N . ASP B 1 34 ? -6.879 -28.078 -11.617 1 98.5 34 ASP B N 1
ATOM 2926 C CA . ASP B 1 34 ? -6.805 -27.703 -10.211 1 98.5 34 ASP B CA 1
ATOM 2927 C C . ASP B 1 34 ? -6.301 -28.859 -9.359 1 98.5 34 ASP B C 1
ATOM 2929 O O . ASP B 1 34 ? -6.57 -30.031 -9.664 1 98.5 34 ASP B O 1
ATOM 2933 N N . CYS B 1 35 ? -5.551 -28.625 -8.445 1 98.69 35 CYS B N 1
ATOM 2934 C CA . CYS B 1 35 ? -5.293 -29.484 -7.293 1 98.69 35 CYS B CA 1
ATOM 2935 C C . CYS B 1 35 ? -5.723 -28.797 -6 1 98.69 35 CYS B C 1
ATOM 2937 O O . CYS B 1 35 ? -4.945 -28.047 -5.406 1 98.69 35 CYS B O 1
ATOM 2939 N N . LEU B 1 36 ? -6.898 -29.078 -5.551 1 98.12 36 LEU B N 1
ATOM 2940 C CA . LEU B 1 36 ? -7.484 -28.391 -4.41 1 98.12 36 LEU B CA 1
ATOM 2941 C C . LEU B 1 36 ? -6.75 -28.75 -3.123 1 98.12 36 LEU B C 1
ATOM 2943 O O . LEU B 1 36 ? -6.449 -29.922 -2.877 1 98.12 36 LEU B O 1
ATOM 2947 N N . GLN B 1 37 ? -6.441 -27.734 -2.375 1 97.69 37 GLN B N 1
ATOM 2948 C CA . GLN B 1 37 ? -5.684 -27.875 -1.138 1 97.69 37 GLN B CA 1
ATOM 2949 C C . GLN B 1 37 ? -6.586 -27.719 0.083 1 97.69 37 GLN B C 1
ATOM 2951 O O . GLN B 1 37 ? -7.625 -27.062 0.01 1 97.69 37 GLN B O 1
ATOM 2956 N N . PRO B 1 38 ? -6.121 -28.359 1.192 1 94.44 38 PRO B N 1
ATOM 2957 C CA . PRO B 1 38 ? -6.805 -28.031 2.445 1 94.44 38 PRO B CA 1
ATOM 2958 C C . PRO B 1 38 ? -6.703 -26.562 2.803 1 94.44 38 PRO B C 1
ATOM 2960 O O . PRO B 1 38 ? -5.711 -25.906 2.465 1 94.44 38 PRO B O 1
ATOM 2963 N N . THR B 1 39 ? -7.648 -26.109 3.609 1 90.44 39 THR B N 1
ATOM 2964 C CA . THR B 1 39 ? -7.676 -24.703 3.973 1 90.44 39 THR B CA 1
ATOM 2965 C C . THR B 1 39 ? -6.672 -24.406 5.082 1 90.44 39 THR B C 1
ATOM 2967 O O . THR B 1 39 ? -6.293 -23.25 5.297 1 90.44 39 THR B O 1
ATOM 2970 N N . ILE B 1 40 ? -6.25 -25.469 5.797 1 91.25 40 ILE B N 1
ATOM 2971 C CA . ILE B 1 40 ? -5.289 -25.297 6.883 1 91.25 40 ILE B CA 1
ATOM 2972 C C . ILE B 1 40 ? -4.062 -26.172 6.625 1 91.25 40 ILE B C 1
ATOM 2974 O O . ILE B 1 40 ? -4.129 -27.141 5.871 1 91.25 40 ILE B O 1
ATOM 2978 N N . SER B 1 41 ? -2.959 -25.797 7.223 1 90.06 41 SER B N 1
ATOM 2979 C CA . SER B 1 41 ? -1.758 -26.625 7.172 1 90.06 41 SER B CA 1
ATOM 2980 C C . SER B 1 41 ? -1.933 -27.906 7.98 1 90.06 41 SER B C 1
ATOM 2982 O O . SER B 1 41 ? -2.684 -27.938 8.961 1 90.06 41 SER B O 1
ATOM 2984 N N . PRO B 1 42 ? -1.342 -28.969 7.637 1 93.69 42 PRO B N 1
ATOM 2985 C CA . PRO B 1 42 ? -0.381 -29.109 6.543 1 93.69 42 PRO B CA 1
ATOM 2986 C C . PRO B 1 42 ? -1.058 -29.328 5.191 1 93.69 42 PRO B C 1
ATOM 2988 O O . PRO B 1 42 ? -2.26 -29.609 5.133 1 93.69 42 PRO B O 1
ATOM 2991 N N . ARG B 1 43 ? -0.322 -29.156 4.16 1 95.56 43 ARG B N 1
ATOM 2992 C CA . ARG B 1 43 ? -0.752 -29.422 2.793 1 95.56 43 ARG B CA 1
ATOM 2993 C C . ARG B 1 43 ? 0.134 -30.469 2.135 1 95.56 43 ARG B C 1
ATOM 2995 O O . ARG B 1 43 ? 1.117 -30.141 1.472 1 95.56 43 ARG B O 1
ATOM 3002 N N . PRO B 1 44 ? -0.302 -31.688 2.256 1 97 44 PRO B N 1
ATOM 3003 C CA . PRO B 1 44 ? 0.535 -32.812 1.84 1 97 44 PRO B CA 1
ATOM 3004 C C . PRO B 1 44 ? 0.912 -32.75 0.361 1 97 44 PRO B C 1
ATOM 3006 O O . PRO B 1 44 ? 2.006 -33.188 -0.019 1 97 44 PRO B O 1
ATOM 3009 N N . ASP B 1 45 ? 0.033 -32.281 -0.476 1 98.19 45 ASP B N 1
ATOM 3010 C CA . ASP B 1 45 ? 0.31 -32.188 -1.907 1 98.19 45 ASP B CA 1
ATOM 3011 C C . ASP B 1 45 ? 1.492 -31.281 -2.189 1 98.19 45 ASP B C 1
ATOM 3013 O O . ASP B 1 45 ? 2.309 -31.562 -3.07 1 98.19 45 ASP B O 1
ATOM 3017 N N . LEU B 1 46 ? 1.566 -30.188 -1.498 1 97.88 46 LEU B N 1
ATOM 3018 C CA . LEU B 1 46 ? 2.678 -29.25 -1.655 1 97.88 46 LEU B CA 1
ATOM 3019 C C . LEU B 1 46 ? 3.967 -29.844 -1.095 1 97.88 46 LEU B C 1
ATOM 3021 O O . LEU B 1 46 ? 5.035 -29.703 -1.693 1 97.88 46 LEU B O 1
ATOM 3025 N N . ILE B 1 47 ? 3.822 -30.469 0.019 1 96.75 47 ILE B N 1
ATOM 3026 C CA . ILE B 1 47 ? 4.965 -31.141 0.644 1 96.75 47 ILE B CA 1
ATOM 3027 C C . ILE B 1 47 ? 5.543 -32.188 -0.31 1 96.75 47 ILE B C 1
ATOM 3029 O O . ILE B 1 47 ? 6.762 -32.312 -0.416 1 96.75 47 ILE B O 1
ATOM 3033 N N . ALA B 1 48 ? 4.691 -32.875 -1.003 1 97.69 48 ALA B N 1
ATOM 3034 C CA . ALA B 1 48 ? 5.102 -33.938 -1.91 1 97.69 48 ALA B CA 1
ATOM 3035 C C . ALA B 1 48 ? 6.008 -33.406 -3.016 1 97.69 48 ALA B C 1
ATOM 3037 O O . ALA B 1 48 ? 6.863 -34.125 -3.527 1 97.69 48 ALA B O 1
ATOM 3038 N N . ILE B 1 49 ? 5.852 -32.156 -3.352 1 98.12 49 ILE B N 1
ATOM 3039 C CA . ILE B 1 49 ? 6.684 -31.609 -4.414 1 98.12 49 ILE B CA 1
ATOM 3040 C C . ILE B 1 49 ? 7.727 -30.672 -3.812 1 98.12 49 ILE B C 1
ATOM 3042 O O . ILE B 1 49 ? 8.336 -29.859 -4.527 1 98.12 49 ILE B O 1
ATOM 3046 N N . GLY B 1 50 ? 7.879 -30.656 -2.551 1 97.88 50 GLY B N 1
ATOM 3047 C CA . GLY B 1 50 ? 8.961 -29.953 -1.88 1 97.88 50 GLY B CA 1
ATOM 3048 C C . GLY B 1 50 ? 8.695 -28.453 -1.736 1 97.88 50 GLY B C 1
ATOM 3049 O O . GLY B 1 50 ? 9.625 -27.656 -1.794 1 97.88 50 GLY B O 1
ATOM 3050 N N . VAL B 1 51 ? 7.48 -28.047 -1.647 1 98.25 51 VAL B N 1
ATOM 3051 C CA . VAL B 1 51 ? 7.113 -26.641 -1.443 1 98.25 51 VAL B CA 1
ATOM 3052 C C . VAL B 1 51 ? 6.672 -26.422 0.003 1 98.25 51 VAL B C 1
ATOM 3054 O O . VAL B 1 51 ? 5.734 -27.078 0.474 1 98.25 51 VAL B O 1
ATOM 3057 N N . ASN B 1 52 ? 7.352 -25.516 0.681 1 97.38 52 ASN B N 1
ATOM 3058 C CA . ASN B 1 52 ? 7.027 -25.188 2.064 1 97.38 52 ASN B CA 1
ATOM 3059 C C . ASN B 1 52 ? 6.242 -23.891 2.158 1 97.38 52 ASN B C 1
ATOM 3061 O O . ASN B 1 52 ? 5.668 -23.578 3.203 1 97.38 52 ASN B O 1
ATOM 3065 N N . HIS B 1 53 ? 6.312 -23.141 1.103 1 96.5 53 HIS B N 1
ATOM 3066 C CA . HIS B 1 53 ? 5.559 -21.906 1.013 1 96.5 53 HIS B CA 1
ATOM 3067 C C . HIS B 1 53 ? 4.113 -22.094 1.465 1 96.5 53 HIS B C 1
ATOM 3069 O O . HIS B 1 53 ? 3.408 -22.969 0.943 1 96.5 53 HIS B O 1
ATOM 3075 N N . ARG B 1 54 ? 3.688 -21.281 2.363 1 95.12 54 ARG B N 1
ATOM 3076 C CA . ARG B 1 54 ? 2.42 -21.484 3.059 1 95.12 54 ARG B CA 1
ATOM 3077 C C . ARG B 1 54 ? 1.255 -20.922 2.252 1 95.12 54 ARG B C 1
ATOM 3079 O O . ARG B 1 54 ? 0.137 -21.438 2.322 1 95.12 54 ARG B O 1
ATOM 3086 N N . ARG B 1 55 ? 1.442 -19.938 1.509 1 95.69 55 ARG B N 1
ATOM 3087 C CA . ARG B 1 55 ? 0.361 -19.188 0.866 1 95.69 55 ARG B CA 1
ATOM 3088 C C . ARG B 1 55 ? -0.132 -19.922 -0.382 1 95.69 55 ARG B C 1
ATOM 3090 O O . ARG B 1 55 ? 0.612 -20.688 -0.996 1 95.69 55 ARG B O 1
ATOM 3097 N N . VAL B 1 56 ? -1.326 -19.719 -0.74 1 96.69 56 VAL B N 1
ATOM 3098 C CA . VAL B 1 56 ? -1.932 -20.156 -1.992 1 96.69 56 VAL B CA 1
ATOM 3099 C C . VAL B 1 56 ? -2.479 -18.953 -2.754 1 96.69 56 VAL B C 1
ATOM 3101 O O . VAL B 1 56 ? -2.766 -17.922 -2.158 1 96.69 56 VAL B O 1
ATOM 3104 N N . PRO B 1 57 ? -2.619 -18.969 -4.059 1 98.19 57 PRO B N 1
ATOM 3105 C CA . PRO B 1 57 ? -2.365 -20.141 -4.895 1 98.19 57 PRO B CA 1
ATOM 3106 C C . PRO B 1 57 ? -0.891 -20.297 -5.266 1 98.19 57 PRO B C 1
ATOM 3108 O O . PRO B 1 57 ? -0.116 -19.344 -5.137 1 98.19 57 PRO B O 1
ATOM 3111 N N . ILE B 1 58 ? -0.56 -21.484 -5.609 1 98.38 58 ILE B N 1
ATOM 3112 C CA . ILE B 1 58 ? 0.663 -21.828 -6.324 1 98.38 58 ILE B CA 1
ATOM 3113 C C . ILE B 1 58 ? 0.314 -22.391 -7.699 1 98.38 58 ILE B C 1
ATOM 3115 O O . ILE B 1 58 ? -0.753 -22.984 -7.883 1 98.38 58 ILE B O 1
ATOM 3119 N N . MET B 1 59 ? 1.226 -22.141 -8.641 1 98.81 59 MET B N 1
ATOM 3120 C CA . MET B 1 59 ? 1.002 -22.641 -9.992 1 98.81 59 MET B CA 1
ATOM 3121 C C . MET B 1 59 ? 2.201 -23.453 -10.477 1 98.81 59 MET B C 1
ATOM 3123 O O . MET B 1 59 ? 3.344 -23.016 -10.359 1 98.81 59 MET B O 1
ATOM 3127 N N . ALA B 1 60 ? 1.961 -24.625 -10.969 1 98.62 60 ALA B N 1
ATOM 3128 C CA . ALA B 1 60 ? 3.018 -25.438 -11.57 1 98.62 60 ALA B CA 1
ATOM 3129 C C . ALA B 1 60 ? 2.834 -25.547 -13.078 1 98.62 60 ALA B C 1
ATOM 3131 O O . ALA B 1 60 ? 1.73 -25.812 -13.555 1 98.62 60 ALA B O 1
ATOM 3132 N N . ILE B 1 61 ? 3.822 -25.281 -13.828 1 97.94 61 ILE B N 1
ATOM 3133 C CA . ILE B 1 61 ? 3.934 -25.547 -15.258 1 97.94 61 ILE B CA 1
ATOM 3134 C C . ILE B 1 61 ? 5.211 -26.328 -15.531 1 97.94 61 ILE B C 1
ATOM 3136 O O . ILE B 1 61 ? 6.312 -25.781 -15.508 1 97.94 61 ILE B O 1
ATOM 3140 N N . GLY B 1 62 ? 5.016 -27.625 -15.867 1 96.94 62 GLY B N 1
ATOM 3141 C CA . GLY B 1 62 ? 6.199 -28.469 -15.906 1 96.94 62 GLY B CA 1
ATOM 3142 C C . GLY B 1 62 ? 6.934 -28.531 -14.586 1 96.94 62 GLY B C 1
ATOM 3143 O O . GLY B 1 62 ? 6.332 -28.797 -13.539 1 96.94 62 GLY B O 1
ATOM 3144 N N . LYS B 1 63 ? 8.234 -28.25 -14.633 1 97 63 LYS B N 1
ATOM 3145 C CA . LYS B 1 63 ? 9.047 -28.344 -13.422 1 97 63 LYS B CA 1
ATOM 3146 C C . LYS B 1 63 ? 9.195 -26.969 -12.766 1 97 63 LYS B C 1
ATOM 3148 O O . LYS B 1 63 ? 9.898 -26.844 -11.758 1 97 63 LYS B O 1
ATOM 3153 N N . ASP B 1 64 ? 8.555 -25.953 -13.289 1 98.19 64 ASP B N 1
ATOM 3154 C CA . ASP B 1 64 ? 8.539 -24.625 -12.68 1 98.19 64 ASP B CA 1
ATOM 3155 C C . ASP B 1 64 ? 7.309 -24.438 -11.797 1 98.19 64 ASP B C 1
ATOM 3157 O O . ASP B 1 64 ? 6.18 -24.672 -12.242 1 98.19 64 ASP B O 1
ATOM 3161 N N . VAL B 1 65 ? 7.531 -24.047 -10.562 1 98.62 65 VAL B N 1
ATOM 3162 C CA . VAL B 1 65 ? 6.48 -23.781 -9.586 1 98.62 65 VAL B CA 1
ATOM 3163 C C . VAL B 1 65 ? 6.508 -22.312 -9.188 1 98.62 65 VAL B C 1
ATOM 3165 O O . VAL B 1 65 ? 7.504 -21.828 -8.633 1 98.62 65 VAL B O 1
ATOM 3168 N N . TYR B 1 66 ? 5.488 -21.625 -9.461 1 98.62 66 TYR B N 1
ATOM 3169 C CA . TYR B 1 66 ? 5.391 -20.188 -9.188 1 98.62 66 TYR B CA 1
ATOM 3170 C C . TYR B 1 66 ? 4.594 -19.922 -7.918 1 98.62 66 TYR B C 1
ATOM 3172 O O . TYR B 1 66 ? 3.426 -20.312 -7.816 1 98.62 66 TYR B O 1
ATOM 3180 N N . CYS B 1 67 ? 5.277 -19.25 -7.016 1 98.25 67 CYS B N 1
ATOM 3181 C CA . CYS B 1 67 ? 4.652 -18.922 -5.738 1 98.25 67 CYS B CA 1
ATOM 3182 C C . CYS B 1 67 ? 4.238 -17.453 -5.688 1 98.25 67 CYS B C 1
ATOM 3184 O O . CYS B 1 67 ? 4.988 -16.578 -6.125 1 98.25 67 CYS B O 1
ATOM 3186 N N . ASP B 1 68 ? 3.004 -17.219 -5.156 1 97.56 68 ASP B N 1
ATOM 3187 C CA . ASP B 1 68 ? 2.459 -15.875 -4.98 1 97.56 68 ASP B CA 1
ATOM 3188 C C . ASP B 1 68 ? 1.646 -15.445 -6.199 1 97.56 68 ASP B C 1
ATOM 3190 O O . ASP B 1 68 ? 2.111 -15.562 -7.336 1 97.56 68 ASP B O 1
ATOM 3194 N N . SER B 1 69 ? 0.444 -14.961 -5.945 1 98.19 69 SER B N 1
ATOM 3195 C CA . SER B 1 69 ? -0.491 -14.648 -7.02 1 98.19 69 SER B CA 1
ATOM 3196 C C . SER B 1 69 ? 0.044 -13.523 -7.906 1 98.19 69 SER B C 1
ATOM 3198 O O . SER B 1 69 ? -0.235 -13.492 -9.109 1 98.19 69 SER B O 1
ATOM 3200 N N . ARG B 1 70 ? 0.833 -12.617 -7.43 1 96.75 70 ARG B N 1
ATOM 3201 C CA . ARG B 1 70 ? 1.402 -11.539 -8.234 1 96.75 70 ARG B CA 1
ATOM 3202 C C . ARG B 1 70 ? 2.348 -12.086 -9.297 1 96.75 70 ARG B C 1
ATOM 3204 O O . ARG B 1 70 ? 2.281 -11.688 -10.461 1 96.75 70 ARG B O 1
ATOM 3211 N N . LEU B 1 71 ? 3.229 -12.914 -8.828 1 98.12 71 LEU B N 1
ATOM 3212 C CA . LEU B 1 71 ? 4.172 -13.523 -9.758 1 98.12 71 LEU B CA 1
ATOM 3213 C C . LEU B 1 71 ? 3.447 -14.414 -10.766 1 98.12 71 LEU B C 1
ATOM 3215 O O . LEU B 1 71 ? 3.779 -14.414 -11.953 1 98.12 71 LEU B O 1
ATOM 3219 N N . ILE B 1 72 ? 2.471 -15.172 -10.289 1 98.62 72 ILE B N 1
ATOM 3220 C CA . ILE B 1 72 ? 1.699 -16.062 -11.156 1 98.62 72 ILE B CA 1
ATOM 3221 C C . ILE B 1 72 ? 1.067 -15.25 -12.289 1 98.62 72 ILE B C 1
ATOM 3223 O O . ILE B 1 72 ? 1.187 -15.609 -13.461 1 98.62 72 ILE B O 1
ATOM 3227 N N . LEU B 1 73 ? 0.425 -14.148 -11.977 1 98.38 73 LEU B N 1
ATOM 3228 C CA . LEU B 1 73 ? -0.248 -13.32 -12.977 1 98.38 73 LEU B CA 1
ATOM 3229 C C . LEU B 1 73 ? 0.756 -12.734 -13.961 1 98.38 73 LEU B C 1
ATOM 3231 O O . LEU B 1 73 ? 0.508 -12.711 -15.172 1 98.38 73 LEU B O 1
ATOM 3235 N N . ALA B 1 74 ? 1.89 -12.289 -13.438 1 96.69 74 ALA B N 1
ATOM 3236 C CA . ALA B 1 74 ? 2.932 -11.75 -14.312 1 96.69 74 ALA B CA 1
ATOM 3237 C C . ALA B 1 74 ? 3.445 -12.82 -15.273 1 96.69 74 ALA B C 1
ATOM 3239 O O . ALA B 1 74 ? 3.652 -12.555 -16.453 1 96.69 74 ALA B O 1
ATOM 3240 N N . LYS B 1 75 ? 3.627 -14 -14.773 1 97 75 LYS B N 1
ATOM 3241 C CA . LYS B 1 75 ? 4.16 -15.086 -15.586 1 97 75 LYS B CA 1
ATOM 3242 C C . LYS B 1 75 ? 3.143 -15.547 -16.625 1 97 75 LYS B C 1
ATOM 3244 O O . LYS B 1 75 ? 3.51 -15.891 -17.75 1 97 75 LYS B O 1
ATOM 3249 N N . LEU B 1 76 ? 1.893 -15.555 -16.25 1 97.75 76 LEU B N 1
ATOM 3250 C CA . LEU B 1 76 ? 0.866 -15.906 -17.219 1 97.75 76 LEU B CA 1
ATOM 3251 C C . LEU B 1 76 ? 0.849 -14.906 -18.375 1 97.75 76 LEU B C 1
ATOM 3253 O O . LEU B 1 76 ? 0.663 -15.289 -19.531 1 97.75 76 LEU B O 1
ATOM 3257 N N . GLU B 1 77 ? 1.043 -13.625 -18.094 1 96.5 77 GLU B N 1
ATOM 3258 C CA . GLU B 1 77 ? 1.156 -12.609 -19.141 1 96.5 77 GLU B CA 1
ATOM 3259 C C . GLU B 1 77 ? 2.352 -12.891 -20.047 1 96.5 77 GLU B C 1
ATOM 3261 O O . GLU B 1 77 ? 2.289 -12.656 -21.25 1 96.5 77 GLU B O 1
ATOM 3266 N N . GLU B 1 78 ? 3.375 -13.352 -19.453 1 94.5 78 GLU B N 1
ATOM 3267 C CA . GLU B 1 78 ? 4.621 -13.57 -20.172 1 94.5 78 GLU B CA 1
ATOM 3268 C C . GLU B 1 78 ? 4.566 -14.852 -21 1 94.5 78 GLU B C 1
ATOM 3270 O O . GLU B 1 78 ? 4.934 -14.859 -22.172 1 94.5 78 GLU B O 1
ATOM 3275 N N . LEU B 1 79 ? 4.094 -15.93 -20.453 1 95.5 79 LEU B N 1
ATOM 3276 C CA . LEU B 1 79 ? 4.168 -17.266 -21.031 1 95.5 79 LEU B CA 1
ATOM 3277 C C . LEU B 1 79 ? 3.061 -17.469 -22.062 1 95.5 79 LEU B C 1
ATOM 3279 O O . LEU B 1 79 ? 3.174 -18.328 -22.938 1 95.5 79 LEU B O 1
ATOM 3283 N N . TYR B 1 80 ? 1.994 -16.703 -21.891 1 95.81 80 TYR B N 1
ATOM 3284 C CA . TYR B 1 80 ? 0.876 -16.75 -22.828 1 95.81 80 TYR B CA 1
ATOM 3285 C C . TYR B 1 80 ? 0.658 -15.398 -23.484 1 95.81 80 TYR B C 1
ATOM 3287 O O . TYR B 1 80 ? -0.271 -14.672 -23.125 1 95.81 80 TYR B O 1
ATOM 3295 N N . PRO B 1 81 ? 1.317 -15.055 -24.5 1 92.31 81 PRO B N 1
ATOM 3296 C CA . PRO B 1 81 ? 1.352 -13.695 -25.047 1 92.31 81 PRO B CA 1
ATOM 3297 C C . PRO B 1 81 ? 0.097 -13.352 -25.844 1 92.31 81 PRO B C 1
ATOM 3299 O O . PRO B 1 81 ? -0.173 -12.172 -26.109 1 92.31 81 PRO B O 1
ATOM 3302 N N . ASP B 1 82 ? -0.646 -14.328 -26.188 1 91.06 82 ASP B N 1
ATOM 3303 C CA . ASP B 1 82 ? -1.832 -14.055 -26.984 1 91.06 82 ASP B CA 1
ATOM 3304 C C . ASP B 1 82 ? -3.006 -13.625 -26.109 1 91.06 82 ASP B C 1
ATOM 3306 O O . ASP B 1 82 ? -3.195 -14.164 -25.016 1 91.06 82 ASP B O 1
ATOM 3310 N N . ASN B 1 83 ? -3.799 -12.648 -26.547 1 90.06 83 ASN B N 1
ATOM 3311 C CA . ASN B 1 83 ? -5.027 -12.188 -25.906 1 90.06 83 ASN B CA 1
ATOM 3312 C C . ASN B 1 83 ? -4.785 -11.758 -24.469 1 90.06 83 ASN B C 1
ATOM 3314 O O . ASN B 1 83 ? -5.578 -12.07 -23.578 1 90.06 83 ASN B O 1
ATOM 3318 N N . ARG B 1 84 ? -3.688 -11.172 -24.312 1 94.12 84 ARG B N 1
ATOM 3319 C CA . ARG B 1 84 ? -3.387 -10.656 -22.984 1 94.12 84 ARG B CA 1
ATOM 3320 C C . ARG B 1 84 ? -4.363 -9.555 -22.594 1 94.12 84 ARG B C 1
ATOM 3322 O O . ARG B 1 84 ? -4.895 -8.852 -23.453 1 94.12 84 ARG B O 1
ATOM 3329 N N . ILE B 1 85 ? -4.559 -9.453 -21.312 1 96.88 85 ILE B N 1
ATOM 3330 C CA . ILE B 1 85 ? -5.465 -8.414 -20.828 1 96.88 85 ILE B CA 1
ATOM 3331 C C . ILE B 1 85 ? -4.699 -7.445 -19.922 1 96.88 85 ILE B C 1
ATOM 3333 O O . ILE B 1 85 ? -5.305 -6.691 -19.156 1 96.88 85 ILE B O 1
ATOM 3337 N N . GLY B 1 86 ? -3.355 -7.504 -19.984 1 95 86 GLY B N 1
ATOM 3338 C CA . GLY B 1 86 ? -2.496 -6.551 -19.312 1 95 86 GLY B CA 1
ATOM 3339 C C . GLY B 1 86 ? -2.537 -5.164 -19.906 1 95 86 GLY B C 1
ATOM 3340 O O . GLY B 1 86 ? -3.162 -4.953 -20.953 1 95 86 GLY B O 1
ATOM 3341 N N . PRO B 1 87 ? -1.893 -4.305 -19.281 1 93.81 87 PRO B N 1
ATOM 3342 C CA . PRO B 1 87 ? -1.918 -2.904 -19.719 1 93.81 87 PRO B CA 1
ATOM 3343 C C . PRO B 1 87 ? -1.274 -2.703 -21.078 1 93.81 87 PRO B C 1
ATOM 3345 O O . PRO B 1 87 ? -0.29 -3.371 -21.406 1 93.81 87 PRO B O 1
ATOM 3348 N N . LYS B 1 88 ? -1.793 -1.73 -21.828 1 93.56 88 LYS B N 1
ATOM 3349 C CA . LYS B 1 88 ? -1.338 -1.497 -23.203 1 93.56 88 LYS B CA 1
ATOM 3350 C C . LYS B 1 88 ? -0.542 -0.199 -23.297 1 93.56 88 LYS B C 1
ATOM 3352 O O . LYS B 1 88 ? 0.153 0.034 -24.297 1 93.56 88 LYS B O 1
ATOM 3357 N N . THR B 1 89 ? -0.682 0.656 -22.359 1 96.06 89 THR B N 1
ATOM 3358 C CA . THR B 1 89 ? 0.05 1.918 -22.328 1 96.06 89 THR B CA 1
ATOM 3359 C C . THR B 1 89 ? 0.861 2.045 -21.047 1 96.06 89 THR B C 1
ATOM 3361 O O . THR B 1 89 ? 0.565 1.379 -20.047 1 96.06 89 THR B O 1
ATOM 3364 N N . PRO B 1 90 ? 1.805 2.887 -21.031 1 97.06 90 PRO B N 1
ATOM 3365 C CA . PRO B 1 90 ? 2.586 3.121 -19.812 1 97.06 90 PRO B CA 1
ATOM 3366 C C . PRO B 1 90 ? 1.723 3.574 -18.641 1 97.06 90 PRO B C 1
ATOM 3368 O O . PRO B 1 90 ? 1.892 3.084 -17.531 1 97.06 90 PRO B O 1
ATOM 3371 N N . SER B 1 91 ? 0.812 4.449 -18.906 1 96.56 91 SER B N 1
ATOM 3372 C CA . SER B 1 91 ? -0.077 4.922 -17.844 1 96.56 91 SER B CA 1
ATOM 3373 C C . SER B 1 91 ? -0.926 3.783 -17.297 1 96.56 91 SER B C 1
ATOM 3375 O O . SER B 1 91 ? -1.072 3.648 -16.078 1 96.56 91 SER B O 1
ATOM 3377 N N . ASP B 1 92 ? -1.463 2.959 -18.234 1 97.69 92 ASP B N 1
ATOM 3378 C CA . ASP B 1 92 ? -2.26 1.814 -17.797 1 97.69 92 ASP B CA 1
ATOM 3379 C C . ASP B 1 92 ? -1.432 0.859 -16.938 1 97.69 92 ASP B C 1
ATOM 3381 O O . ASP B 1 92 ? -1.932 0.302 -15.969 1 97.69 92 ASP B O 1
ATOM 3385 N N . ALA B 1 93 ? -0.19 0.682 -17.344 1 98.12 93 ALA B N 1
ATOM 3386 C CA . ALA B 1 93 ? 0.707 -0.188 -16.594 1 98.12 93 ALA B CA 1
ATOM 3387 C C . ALA B 1 93 ? 0.935 0.349 -15.188 1 98.12 93 ALA B C 1
ATOM 3389 O O . ALA B 1 93 ? 0.957 -0.416 -14.219 1 98.12 93 ALA B O 1
ATOM 3390 N N . GLY B 1 94 ? 1.105 1.68 -15.117 1 98.44 94 GLY B N 1
ATOM 3391 C CA . GLY B 1 94 ? 1.252 2.309 -13.812 1 98.44 94 GLY B CA 1
ATOM 3392 C C . GLY B 1 94 ? 0.039 2.121 -12.922 1 98.44 94 GLY B C 1
ATOM 3393 O O . GLY B 1 94 ? 0.173 1.75 -11.75 1 98.44 94 GLY B O 1
ATOM 3394 N N . ILE B 1 95 ? -1.126 2.318 -13.492 1 98.62 95 ILE B N 1
ATOM 3395 C CA . ILE B 1 95 ? -2.369 2.166 -12.742 1 98.62 95 ILE B CA 1
ATOM 3396 C C . ILE B 1 95 ? -2.504 0.726 -12.25 1 98.62 95 ILE B C 1
ATOM 3398 O O . ILE B 1 95 ? -2.84 0.489 -11.094 1 98.62 95 ILE B O 1
ATOM 3402 N N . CYS B 1 96 ? -2.221 -0.202 -13.109 1 98.56 96 CYS B N 1
ATOM 3403 C CA . CYS B 1 96 ? -2.322 -1.618 -12.773 1 98.56 96 CYS B CA 1
ATOM 3404 C C . CYS B 1 96 ? -1.404 -1.97 -11.609 1 98.56 96 CYS B C 1
ATOM 3406 O O . CYS B 1 96 ? -1.827 -2.623 -10.648 1 98.56 96 CYS B O 1
ATOM 3408 N N . LYS B 1 97 ? -0.175 -1.517 -11.641 1 98.31 97 LYS B N 1
ATOM 3409 C CA . LYS B 1 97 ? 0.795 -1.794 -10.586 1 98.31 97 LYS B CA 1
ATOM 3410 C C . LYS B 1 97 ? 0.395 -1.116 -9.273 1 98.31 97 LYS B C 1
ATOM 3412 O O . LYS B 1 97 ? 0.572 -1.685 -8.195 1 98.31 97 LYS B O 1
ATOM 3417 N N . LEU B 1 98 ? -0.098 0.06 -9.406 1 98.75 98 LEU B N 1
ATOM 3418 C CA . LEU B 1 98 ? -0.521 0.795 -8.219 1 98.75 98 LEU B CA 1
ATOM 3419 C C . LEU B 1 98 ? -1.72 0.121 -7.559 1 98.75 98 LEU B C 1
ATOM 3421 O O . LEU B 1 98 ? -1.812 0.071 -6.332 1 98.75 98 LEU B O 1
ATOM 3425 N N . LEU B 1 99 ? -2.646 -0.39 -8.344 1 98.81 99 LEU B N 1
ATOM 3426 C CA . LEU B 1 99 ? -3.787 -1.12 -7.805 1 98.81 99 LEU B CA 1
ATOM 3427 C C . LEU B 1 99 ? -3.336 -2.4 -7.109 1 98.81 99 LEU B C 1
ATOM 3429 O O . LEU B 1 99 ? -3.865 -2.762 -6.059 1 98.81 99 LEU B O 1
ATOM 3433 N N . GLU B 1 100 ? -2.375 -3.055 -7.723 1 98.31 100 GLU B N 1
ATOM 3434 C CA . GLU B 1 100 ? -1.798 -4.246 -7.105 1 98.31 100 GLU B CA 1
ATOM 3435 C C . GLU B 1 100 ? -1.231 -3.936 -5.723 1 98.31 100 GLU B C 1
ATOM 3437 O O . GLU B 1 100 ? -1.489 -4.664 -4.762 1 98.31 100 GLU B O 1
ATOM 3442 N N . SER B 1 101 ? -0.497 -2.867 -5.648 1 98.38 101 SER B N 1
ATOM 3443 C CA . SER B 1 101 ? 0.093 -2.441 -4.383 1 98.38 101 SER B CA 1
ATOM 3444 C C . SER B 1 101 ? -0.981 -2.02 -3.389 1 98.38 101 SER B C 1
ATOM 3446 O O . SER B 1 101 ? -0.922 -2.381 -2.211 1 98.38 101 SER B O 1
ATOM 3448 N N . TRP B 1 102 ? -1.934 -1.289 -3.814 1 98.56 102 TRP B N 1
ATOM 3449 C CA . TRP B 1 102 ? -2.996 -0.747 -2.973 1 98.56 102 TRP B CA 1
ATOM 3450 C C . TRP B 1 102 ? -3.82 -1.867 -2.348 1 98.56 102 TRP B C 1
ATOM 3452 O O . TRP B 1 102 ? -4.059 -1.869 -1.138 1 98.56 102 TRP B O 1
ATOM 3462 N N . SER B 1 103 ? -4.191 -2.803 -3.094 1 97.94 103 SER B N 1
ATOM 3463 C CA . SER B 1 103 ? -5.07 -3.873 -2.627 1 97.94 103 SER B CA 1
ATOM 3464 C C . SER B 1 103 ? -4.297 -4.898 -1.803 1 97.94 103 SER B C 1
ATOM 3466 O O . SER B 1 103 ? -4.812 -5.418 -0.811 1 97.94 103 SER B O 1
ATOM 3468 N N . GLY B 1 104 ? -3.055 -5.102 -2.168 1 96.44 104 GLY B N 1
ATOM 3469 C CA . GLY B 1 104 ? -2.285 -6.164 -1.538 1 96.44 104 GLY B CA 1
ATOM 3470 C C . GLY B 1 104 ? -1.431 -5.676 -0.383 1 96.44 104 GLY B C 1
ATOM 3471 O O . GLY B 1 104 ? -1.35 -6.332 0.657 1 96.44 104 GLY B O 1
ATOM 3472 N N . ASP B 1 105 ? -0.804 -4.508 -0.577 1 96.56 105 ASP B N 1
ATOM 3473 C CA . ASP B 1 105 ? 0.194 -4.027 0.374 1 96.56 105 ASP B CA 1
ATOM 3474 C C . ASP B 1 105 ? -0.302 -2.783 1.107 1 96.56 105 ASP B C 1
ATOM 3476 O O . ASP B 1 105 ? 0.195 -2.453 2.188 1 96.56 105 ASP B O 1
ATOM 3480 N N . GLY B 1 106 ? -1.249 -2.09 0.511 1 96.44 106 GLY B N 1
ATOM 3481 C CA . GLY B 1 106 ? -1.64 -0.765 0.966 1 96.44 106 GLY B CA 1
ATOM 3482 C C . GLY B 1 106 ? -2.629 -0.796 2.115 1 96.44 106 GLY B C 1
ATOM 3483 O O . GLY B 1 106 ? -3.189 0.237 2.488 1 96.44 106 GLY B O 1
ATOM 3484 N N . GLY B 1 107 ? -2.975 -1.987 2.627 1 95.56 107 GLY B N 1
ATOM 3485 C CA . GLY B 1 107 ? -3.783 -2.082 3.832 1 95.56 107 GLY B CA 1
ATOM 3486 C C . GLY B 1 107 ? -5.195 -2.568 3.568 1 95.56 107 GLY B C 1
ATOM 3487 O O . GLY B 1 107 ? -5.938 -2.877 4.504 1 95.56 107 GLY B O 1
ATOM 3488 N N . VAL B 1 108 ? -5.605 -2.703 2.311 1 97.12 108 VAL B N 1
ATOM 3489 C CA . VAL B 1 108 ? -6.988 -3.049 2 1 97.12 108 VAL B CA 1
ATOM 3490 C C . VAL B 1 108 ? -7.281 -4.477 2.459 1 97.12 108 VAL B C 1
ATOM 3492 O O . VAL B 1 108 ? -8.234 -4.711 3.207 1 97.12 108 VAL B O 1
ATOM 3495 N N . ILE B 1 109 ? -6.441 -5.41 2.115 1 94.69 109 ILE B N 1
ATOM 3496 C CA . ILE B 1 109 ? -6.727 -6.816 2.377 1 94.69 109 ILE B CA 1
ATOM 3497 C C . ILE B 1 109 ? -6.688 -7.078 3.879 1 94.69 109 ILE B C 1
ATOM 3499 O O . ILE B 1 109 ? -7.465 -7.887 4.395 1 94.69 109 ILE B O 1
ATOM 3503 N N . ILE B 1 110 ? -5.844 -6.449 4.621 1 91.62 110 ILE B N 1
ATOM 3504 C CA . ILE B 1 110 ? -5.754 -6.684 6.059 1 91.62 110 ILE B CA 1
ATOM 3505 C C . ILE B 1 110 ? -7.043 -6.219 6.734 1 91.62 110 ILE B C 1
ATOM 3507 O O . ILE B 1 110 ? -7.492 -6.832 7.707 1 91.62 110 ILE B O 1
ATOM 3511 N N . ASN B 1 111 ? -7.602 -5.184 6.246 1 92.94 111 ASN B N 1
ATOM 3512 C CA . ASN B 1 111 ? -8.844 -4.707 6.836 1 92.94 111 ASN B CA 1
ATOM 3513 C C . ASN B 1 111 ? -10.031 -5.586 6.445 1 92.94 111 ASN B C 1
ATOM 3515 O O . ASN B 1 111 ? -11.016 -5.676 7.18 1 92.94 111 ASN B O 1
ATOM 3519 N N . VAL B 1 112 ? -9.922 -6.273 5.324 1 89.69 112 VAL B N 1
ATOM 3520 C CA . VAL B 1 112 ? -10.914 -7.281 4.965 1 89.69 112 VAL B CA 1
ATOM 3521 C C . VAL B 1 112 ? -10.906 -8.406 6 1 89.69 112 VAL B C 1
ATOM 3523 O O . VAL B 1 112 ? -11.961 -8.898 6.402 1 89.69 112 VAL B O 1
ATOM 3526 N N . THR B 1 113 ? -9.734 -8.773 6.469 1 84.75 113 THR B N 1
ATOM 3527 C CA . THR B 1 113 ? -9.609 -9.852 7.441 1 84.75 113 THR B CA 1
ATOM 3528 C C . THR B 1 113 ? -10.234 -9.453 8.773 1 84.75 113 THR B C 1
ATOM 3530 O O . THR B 1 113 ? -10.719 -10.305 9.523 1 84.75 113 THR B O 1
ATOM 3533 N N . LYS B 1 114 ? -10.312 -8.18 9.055 1 85.69 114 LYS B N 1
ATOM 3534 C CA . LYS B 1 114 ? -10.891 -7.691 10.305 1 85.69 114 LYS B CA 1
ATOM 3535 C C . LYS B 1 114 ? -12.406 -7.824 10.305 1 85.69 114 LYS B C 1
ATOM 3537 O O . LYS B 1 114 ? -13.039 -7.848 11.359 1 85.69 114 LYS B O 1
ATOM 3542 N N . VAL B 1 115 ? -12.953 -7.84 9.188 1 84.56 115 VAL B N 1
ATOM 3543 C CA . VAL B 1 115 ? -14.406 -7.797 9.102 1 84.56 115 VAL B CA 1
ATOM 3544 C C . VAL B 1 115 ? -14.953 -9.203 8.852 1 84.56 115 VAL B C 1
ATOM 3546 O O . VAL B 1 115 ? -16.156 -9.43 8.945 1 84.56 115 VAL B O 1
ATOM 35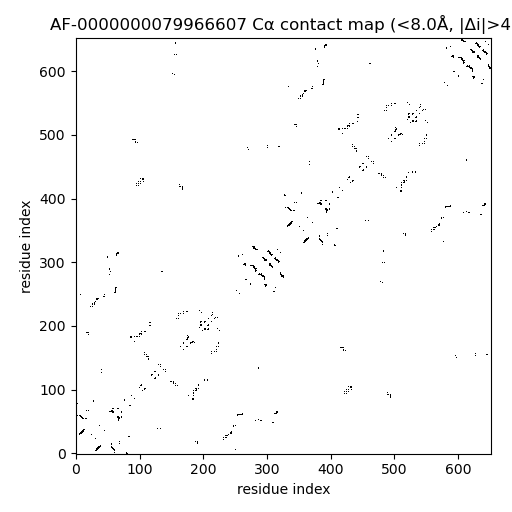49 N N . TYR B 1 116 ? -14.047 -10.094 8.617 1 76.19 116 TYR B N 1
ATOM 3550 C CA . TYR B 1 116 ? -14.492 -11.469 8.398 1 76.19 116 TYR B CA 1
ATOM 3551 C C . TYR B 1 116 ? -15.07 -12.062 9.68 1 76.19 116 TYR B C 1
ATOM 3553 O O . TYR B 1 116 ? -14.445 -12.008 10.742 1 76.19 116 TYR B O 1
ATOM 3561 N N . PRO B 1 117 ? -16.359 -12.516 9.641 1 73.94 117 PRO B N 1
ATOM 3562 C CA . PRO B 1 117 ? -17 -13.023 10.852 1 73.94 117 PRO B CA 1
ATOM 3563 C C . PRO B 1 117 ? -16.531 -14.43 11.219 1 73.94 117 PRO B C 1
ATOM 3565 O O . PRO B 1 117 ? -17.312 -15.383 11.133 1 73.94 117 PRO B O 1
ATOM 3568 N N . PHE B 1 118 ? -15.414 -14.531 11.75 1 64 118 PHE B N 1
ATOM 3569 C CA . PHE B 1 118 ? -14.836 -15.828 12.07 1 64 118 PHE B CA 1
ATOM 3570 C C . PHE B 1 118 ? -15.664 -16.547 13.133 1 64 118 PHE B C 1
ATOM 3572 O O . PHE B 1 118 ? -15.742 -17.781 13.141 1 64 118 PHE B O 1
ATOM 3579 N N . TRP B 1 119 ? -16.312 -15.867 13.977 1 61 119 TRP B N 1
ATOM 3580 C CA . TRP B 1 119 ? -17.031 -16.469 15.094 1 61 119 TRP B CA 1
ATOM 3581 C C . TRP B 1 119 ? -18.375 -17.047 14.648 1 61 119 TRP B C 1
ATOM 3583 O O . TRP B 1 119 ? -18.953 -17.891 15.336 1 61 119 TRP B O 1
ATOM 3593 N N . ASP B 1 120 ? -18.75 -16.516 13.633 1 62.69 120 ASP B N 1
ATOM 3594 C CA . ASP B 1 120 ? -20.062 -17 13.219 1 62.69 120 ASP B CA 1
ATOM 3595 C C . ASP B 1 120 ? -19.938 -18.141 12.219 1 62.69 120 ASP B C 1
ATOM 3597 O O . ASP B 1 120 ? -20.938 -18.812 11.906 1 62.69 120 ASP B O 1
ATOM 3601 N N . LEU B 1 121 ? -18.75 -18.328 11.82 1 60.16 121 LEU B N 1
ATOM 3602 C CA . LEU B 1 121 ? -18.578 -19.375 10.812 1 60.16 121 LEU B CA 1
ATOM 3603 C C . LEU B 1 121 ? -18.312 -20.719 11.461 1 60.16 121 LEU B C 1
ATOM 3605 O O . LEU B 1 121 ? -17.594 -20.812 12.453 1 60.16 121 LEU B O 1
ATOM 3609 N N . GLU B 1 122 ? -19.141 -21.609 11.047 1 61.06 122 GLU B N 1
ATOM 3610 C CA . GLU B 1 122 ? -18.953 -22.969 11.523 1 61.06 122 GLU B CA 1
ATOM 3611 C C . GLU B 1 122 ? -17.469 -23.359 11.492 1 61.06 122 GLU B C 1
ATOM 3613 O O . GLU B 1 122 ? -16.984 -24 12.422 1 61.06 122 GLU B O 1
ATOM 3618 N N . GLU B 1 123 ? -16.812 -22.938 10.531 1 58.62 123 GLU B N 1
ATOM 3619 C CA . GLU B 1 123 ? -15.391 -23.266 10.391 1 58.62 123 GLU B CA 1
ATOM 3620 C C . GLU B 1 123 ? -14.57 -22.656 11.531 1 58.62 123 GLU B C 1
ATOM 3622 O O . GLU B 1 123 ? -13.578 -23.234 11.969 1 58.62 123 GLU B O 1
ATOM 3627 N N . PHE B 1 124 ? -15.039 -21.547 11.977 1 62 124 PHE B N 1
ATOM 3628 C CA . PHE B 1 124 ? -14.234 -20.844 12.969 1 62 124 PHE B CA 1
ATOM 3629 C C . PHE B 1 124 ? -14.555 -21.344 14.375 1 62 124 PHE B C 1
ATOM 3631 O O . PHE B 1 124 ? -13.906 -20.938 15.336 1 62 124 PHE B O 1
ATOM 3638 N N . LYS B 1 125 ? -15.523 -22.219 14.336 1 67.75 125 LYS B N 1
ATOM 3639 C CA . LYS B 1 125 ? -15.758 -22.969 15.562 1 67.75 125 LYS B CA 1
ATOM 3640 C C . LYS B 1 125 ? -14.734 -24.078 15.734 1 67.75 125 LYS B C 1
ATOM 3642 O O . LYS B 1 125 ? -14.594 -24.641 16.828 1 67.75 125 LYS B O 1
ATOM 3647 N N . ASP B 1 126 ? -14.086 -24.109 14.461 1 75.69 126 ASP B N 1
ATOM 3648 C CA . ASP B 1 126 ? -13.039 -25.125 14.477 1 75.69 126 ASP B CA 1
ATOM 3649 C C . ASP B 1 126 ? -11.766 -24.594 15.109 1 75.69 126 ASP B C 1
ATOM 3651 O O . ASP B 1 126 ? -11.141 -23.672 14.578 1 75.69 126 ASP B O 1
ATOM 3655 N N . LYS B 1 127 ? -11.438 -25.188 16.188 1 78.88 127 LYS B N 1
ATOM 3656 C CA . LYS B 1 127 ? -10.273 -24.734 16.953 1 78.88 127 LYS B CA 1
ATOM 3657 C C . LYS B 1 127 ? -8.992 -24.859 16.125 1 78.88 127 LYS B C 1
ATOM 3659 O O . LYS B 1 127 ? -8.094 -24.016 16.25 1 78.88 127 LYS B O 1
ATOM 3664 N N . ASP B 1 128 ? -8.914 -25.828 15.227 1 83.94 128 ASP B N 1
ATOM 3665 C CA . ASP B 1 128 ? -7.73 -26.031 14.398 1 83.94 128 ASP B CA 1
ATOM 3666 C C . ASP B 1 128 ? -7.598 -24.922 13.352 1 83.94 128 ASP B C 1
ATOM 3668 O O . ASP B 1 128 ? -6.492 -24.438 13.086 1 83.94 128 ASP B O 1
ATOM 3672 N N . PHE B 1 129 ? -8.734 -24.594 12.93 1 82.94 129 PHE B N 1
ATOM 3673 C CA . PHE B 1 129 ? -8.75 -23.516 11.961 1 82.94 129 PHE B CA 1
ATOM 3674 C C . PHE B 1 129 ? -8.281 -22.203 12.594 1 82.94 129 PHE B C 1
ATOM 3676 O O . PHE B 1 129 ? -7.457 -21.484 12.023 1 82.94 129 PHE B O 1
ATOM 3683 N N . LEU B 1 130 ? -8.758 -22 13.703 1 80.5 130 LEU B N 1
ATOM 3684 C CA . LEU B 1 130 ? -8.406 -20.766 14.414 1 80.5 130 LEU B CA 1
ATOM 3685 C C . LEU B 1 130 ? -6.922 -20.734 14.75 1 80.5 130 LEU B C 1
ATOM 3687 O O . LEU B 1 130 ? -6.266 -19.703 14.594 1 80.5 130 LEU B O 1
ATOM 3691 N N . GLU B 1 131 ? -6.5 -21.797 15.203 1 85.19 131 GLU B N 1
ATOM 3692 C CA . GLU B 1 131 ? -5.082 -21.891 15.547 1 85.19 131 GLU B CA 1
ATOM 3693 C C . GLU B 1 131 ? -4.203 -21.719 14.312 1 85.19 131 GLU B C 1
ATOM 3695 O O . GLU B 1 131 ? -3.16 -21.062 14.375 1 85.19 131 GLU B O 1
ATOM 3700 N N . ASP B 1 132 ? -4.621 -22.297 13.273 1 88.62 132 ASP B N 1
ATOM 3701 C CA . ASP B 1 132 ? -3.906 -22.172 12 1 88.62 132 ASP B CA 1
ATOM 3702 C C . ASP B 1 132 ? -3.83 -20.719 11.547 1 88.62 132 ASP B C 1
ATOM 3704 O O . ASP B 1 132 ? -2.77 -20.234 11.141 1 88.62 132 ASP B O 1
ATOM 3708 N N . ARG B 1 133 ? -4.957 -20 11.688 1 86.31 133 ARG B N 1
ATOM 3709 C CA . ARG B 1 133 ? -5.035 -18.625 11.234 1 86.31 133 ARG B CA 1
ATOM 3710 C C . ARG B 1 133 ? -4.254 -17.703 12.164 1 86.31 133 ARG B C 1
ATOM 3712 O O . ARG B 1 133 ? -3.66 -16.719 11.719 1 86.31 133 ARG B O 1
ATOM 3719 N N . ARG B 1 134 ? -4.297 -18.078 13.406 1 85.19 134 ARG B N 1
ATOM 3720 C CA . ARG B 1 134 ? -3.484 -17.312 14.352 1 85.19 134 ARG B CA 1
ATOM 3721 C C . ARG B 1 134 ? -2.006 -17.406 14 1 85.19 134 ARG B C 1
ATOM 3723 O O . ARG B 1 134 ? -1.294 -16.391 14.023 1 85.19 134 ARG B O 1
ATOM 3730 N N . LYS B 1 135 ? -1.616 -18.578 13.641 1 85.88 135 LYS B N 1
ATOM 3731 C CA . LYS B 1 135 ? -0.223 -18.797 13.266 1 85.88 135 LYS B CA 1
ATOM 3732 C C . LYS B 1 135 ? 0.108 -18.094 11.953 1 85.88 135 LYS B C 1
ATOM 3734 O O . LYS B 1 135 ? 1.187 -17.5 11.812 1 85.88 135 LYS B O 1
ATOM 3739 N N . LEU B 1 136 ? -0.84 -18.094 11.109 1 86.38 136 LEU B N 1
ATOM 3740 C CA . LEU B 1 136 ? -0.636 -17.484 9.797 1 86.38 136 LEU B CA 1
ATOM 3741 C C . LEU B 1 136 ? -0.537 -15.969 9.906 1 86.38 136 LEU B C 1
ATOM 3743 O O . LEU B 1 136 ? 0.371 -15.359 9.328 1 86.38 136 LEU B O 1
ATOM 3747 N N . LEU B 1 137 ? -1.424 -15.406 10.68 1 81.25 137 LEU B N 1
ATOM 3748 C CA . LEU B 1 137 ? -1.565 -13.953 10.695 1 81.25 137 LEU B CA 1
ATOM 3749 C C . LEU B 1 137 ? -0.741 -13.344 11.828 1 81.25 137 LEU B C 1
ATOM 3751 O O . LEU B 1 137 ? -0.452 -12.148 11.812 1 81.25 137 LEU B O 1
ATOM 3755 N N . GLY B 1 138 ? -0.45 -14.117 12.836 1 78.75 138 GLY B N 1
ATOM 3756 C CA . GLY B 1 138 ? 0.323 -13.633 13.969 1 78.75 138 GLY B CA 1
ATOM 3757 C C . GLY B 1 138 ? -0.484 -12.766 14.914 1 78.75 138 GLY B C 1
ATOM 3758 O O . GLY B 1 138 ? 0.057 -11.852 15.547 1 78.75 138 GLY B O 1
ATOM 3759 N N . VAL B 1 139 ? -1.761 -12.828 14.836 1 78.31 139 VAL B N 1
ATOM 3760 C CA . VAL B 1 139 ? -2.619 -12.055 15.727 1 78.31 139 VAL B CA 1
ATOM 3761 C C . VAL B 1 139 ? -3.562 -13 16.469 1 78.31 139 VAL B C 1
ATOM 3763 O O . VAL B 1 139 ? -3.807 -14.125 16.031 1 78.31 139 VAL B O 1
ATOM 3766 N N . ASP B 1 140 ? -4.07 -12.422 17.625 1 77.56 140 ASP B N 1
ATOM 3767 C CA . ASP B 1 140 ? -5.016 -13.211 18.406 1 77.56 140 ASP B CA 1
ATOM 3768 C C . ASP B 1 140 ? -6.418 -13.148 17.812 1 77.56 140 ASP B C 1
ATOM 3770 O O . ASP B 1 140 ? -6.91 -12.062 17.484 1 77.56 140 ASP B O 1
ATOM 3774 N N . LEU B 1 141 ? -6.961 -14.203 17.281 1 80.25 141 LEU B N 1
ATOM 3775 C CA . LEU B 1 141 ? -8.273 -14.266 16.641 1 80.25 141 LEU B CA 1
ATOM 3776 C C . LEU B 1 141 ? -9.352 -14.664 17.641 1 80.25 141 LEU B C 1
ATOM 3778 O O . LEU B 1 141 ? -10.227 -15.469 17.312 1 80.25 141 LEU B O 1
ATOM 3782 N N . THR B 1 142 ? -9.203 -14.023 18.797 1 80.44 142 THR B N 1
ATOM 3783 C CA . THR B 1 142 ? -10.289 -14.234 19.75 1 80.44 142 THR B CA 1
ATOM 3784 C C . THR B 1 142 ? -11.531 -13.445 19.344 1 80.44 142 THR B C 1
ATOM 3786 O O . THR B 1 142 ? -11.438 -12.492 18.578 1 80.44 142 THR B O 1
ATOM 3789 N N . PHE B 1 143 ? -12.586 -13.922 19.844 1 78.31 143 PHE B N 1
ATOM 3790 C CA . PHE B 1 143 ? -13.844 -13.219 19.578 1 78.31 143 PHE B CA 1
ATOM 3791 C C . PHE B 1 143 ? -13.758 -11.766 20.031 1 78.31 143 PHE B C 1
ATOM 3793 O O . PHE B 1 143 ? -14.172 -10.867 19.297 1 78.31 143 PHE B O 1
ATOM 3800 N N . GLU B 1 144 ? -13.25 -11.594 21.188 1 83 144 GLU B N 1
ATOM 3801 C CA . GLU B 1 144 ? -13.133 -10.25 21.75 1 83 144 GLU B CA 1
ATOM 3802 C C . GLU B 1 144 ? -12.25 -9.359 20.875 1 83 144 GLU B C 1
ATOM 3804 O O . GLU B 1 144 ? -12.594 -8.203 20.625 1 83 144 GLU B O 1
ATOM 3809 N N . TYR B 1 145 ? -11.242 -9.922 20.406 1 84.25 145 TYR B N 1
ATOM 3810 C CA . TYR B 1 145 ? -10.328 -9.172 19.547 1 84.25 145 TYR B CA 1
ATOM 3811 C C . TYR B 1 145 ? -11 -8.805 18.234 1 84.25 145 TYR B C 1
ATOM 3813 O O . TYR B 1 145 ? -10.938 -7.648 17.812 1 84.25 145 TYR B O 1
ATOM 3821 N N . MET B 1 146 ? -11.617 -9.727 17.703 1 82.06 146 MET B N 1
ATOM 3822 C CA . MET B 1 146 ? -12.242 -9.516 16.406 1 82.06 146 MET B CA 1
ATOM 3823 C C . MET B 1 146 ? -13.398 -8.531 16.516 1 82.06 146 MET B C 1
ATOM 3825 O O . MET B 1 146 ? -13.602 -7.707 15.617 1 82.06 146 MET B O 1
ATOM 3829 N N . GLN B 1 147 ? -14.141 -8.672 17.531 1 82.69 147 GLN B N 1
ATOM 3830 C CA . GLN B 1 147 ? -15.242 -7.75 17.75 1 82.69 147 GLN B CA 1
ATOM 3831 C C . GLN B 1 147 ? -14.734 -6.32 17.938 1 82.69 147 GLN B C 1
ATOM 3833 O O . GLN B 1 147 ? -15.367 -5.367 17.484 1 82.69 147 GLN B O 1
ATOM 3838 N N . GLY B 1 148 ? -13.664 -6.238 18.594 1 85.75 148 GLY B N 1
ATOM 3839 C CA . GLY B 1 148 ? -13.078 -4.93 18.844 1 85.75 148 GLY B CA 1
ATOM 3840 C C . GLY B 1 148 ? -12.492 -4.301 17.594 1 85.75 148 GLY B C 1
ATOM 3841 O O . GLY B 1 148 ? -12.508 -3.078 17.438 1 85.75 148 GLY B O 1
ATOM 3842 N N . GLU B 1 149 ? -12.023 -5.148 16.641 1 90.12 149 GLU B N 1
ATOM 3843 C CA . GLU B 1 149 ? -11.359 -4.664 15.43 1 90.12 149 GLU B CA 1
ATOM 3844 C C . GLU B 1 149 ? -12.359 -4.379 14.32 1 90.12 149 GLU B C 1
ATOM 3846 O O . GLU B 1 149 ? -12.109 -3.547 13.445 1 90.12 149 GLU B O 1
ATOM 3851 N N . ARG B 1 150 ? -13.484 -4.969 14.383 1 88.88 150 ARG B N 1
ATOM 3852 C CA . ARG B 1 150 ? -14.453 -4.996 13.281 1 88.88 150 ARG B CA 1
ATOM 3853 C C . ARG B 1 150 ? -14.898 -3.588 12.914 1 88.88 150 ARG B C 1
ATOM 3855 O O . ARG B 1 150 ? -14.914 -3.227 11.734 1 88.88 150 ARG B O 1
ATOM 3862 N N . PRO B 1 151 ? -15.242 -2.701 13.891 1 91.81 151 PRO B N 1
ATOM 3863 C CA . PRO B 1 151 ? -15.688 -1.359 13.508 1 91.81 151 PRO B CA 1
ATOM 3864 C C . PRO B 1 151 ? -14.609 -0.574 12.758 1 91.81 151 PRO B C 1
ATOM 3866 O O . PRO B 1 151 ? -14.922 0.182 11.836 1 91.81 151 PRO B O 1
ATOM 3869 N N . HIS B 1 152 ? -13.398 -0.791 13.141 1 93.25 152 HIS B N 1
ATOM 3870 C CA . HIS B 1 152 ? -12.297 -0.104 12.477 1 93.25 152 HIS B CA 1
ATOM 3871 C C . HIS B 1 152 ? -12.078 -0.66 11.07 1 93.25 152 HIS B C 1
ATOM 3873 O O . HIS B 1 152 ? -11.828 0.098 10.133 1 93.25 152 HIS B O 1
ATOM 3879 N N . GLY B 1 153 ? -12.148 -2.002 10.961 1 92.94 153 GLY B N 1
ATOM 3880 C CA . GLY B 1 153 ? -12.055 -2.621 9.648 1 92.94 153 GLY B CA 1
ATOM 3881 C C . GLY B 1 153 ? -13.117 -2.131 8.688 1 92.94 153 GLY B C 1
ATOM 3882 O O . GLY B 1 153 ? -12.82 -1.832 7.527 1 92.94 153 GLY B O 1
ATOM 3883 N N . VAL B 1 154 ? -14.336 -2.018 9.195 1 92.31 154 VAL B N 1
ATOM 3884 C CA . VAL B 1 154 ? -15.453 -1.564 8.367 1 92.31 154 VAL B CA 1
ATOM 3885 C C . VAL B 1 154 ? -15.195 -0.139 7.887 1 92.31 154 VAL B C 1
ATOM 3887 O O . VAL B 1 154 ? -15.414 0.175 6.715 1 92.31 154 VAL B O 1
ATOM 3890 N N . GLN B 1 155 ? -14.734 0.705 8.742 1 94.88 155 GLN B N 1
ATOM 3891 C CA . GLN B 1 155 ? -14.469 2.092 8.367 1 94.88 155 GLN B CA 1
ATOM 3892 C C . GLN B 1 155 ? -13.367 2.18 7.32 1 94.88 155 GLN B C 1
ATOM 3894 O O . GLN B 1 155 ? -13.445 2.984 6.391 1 94.88 155 GLN B O 1
ATOM 3899 N N . HIS B 1 156 ? -12.328 1.374 7.477 1 96.62 156 HIS B N 1
ATOM 3900 C CA . HIS B 1 156 ? -11.266 1.345 6.477 1 96.62 156 HIS B CA 1
ATOM 3901 C C . HIS B 1 156 ? -11.789 0.843 5.133 1 96.62 156 HIS B C 1
ATOM 3903 O O . HIS B 1 156 ? -11.445 1.396 4.086 1 96.62 156 HIS B O 1
ATOM 3909 N N . LEU B 1 157 ? -12.625 -0.144 5.176 1 95.38 157 LEU B N 1
ATOM 3910 C CA . LEU B 1 157 ? -13.164 -0.696 3.939 1 95.38 157 LEU B CA 1
ATOM 3911 C C . LEU B 1 157 ? -14.109 0.295 3.27 1 95.38 157 LEU B C 1
ATOM 3913 O O . LEU B 1 157 ? -14.172 0.363 2.039 1 95.38 157 LEU B O 1
ATOM 3917 N N . ARG B 1 158 ? -14.891 1.036 4.07 1 95.62 158 ARG B N 1
ATOM 3918 C CA . ARG B 1 158 ? -15.703 2.111 3.504 1 95.62 158 ARG B CA 1
ATOM 3919 C C . ARG B 1 158 ? -14.844 3.072 2.689 1 95.62 158 ARG B C 1
ATOM 3921 O O . ARG B 1 158 ? -15.234 3.496 1.603 1 95.62 158 ARG B O 1
ATOM 3928 N N . GLN B 1 159 ? -13.719 3.363 3.225 1 97.19 159 GLN B N 1
ATOM 3929 C CA . GLN B 1 159 ? -12.812 4.273 2.525 1 97.19 159 GLN B CA 1
ATOM 3930 C C . GLN B 1 159 ? -12.273 3.639 1.249 1 97.19 159 GLN B C 1
ATOM 3932 O O . GLN B 1 159 ? -12.062 4.328 0.247 1 97.19 159 GLN B O 1
ATOM 3937 N N . ALA B 1 160 ? -12.008 2.338 1.286 1 97.62 160 ALA B N 1
ATOM 3938 C CA . ALA B 1 160 ? -11.562 1.639 0.084 1 97.62 160 ALA B CA 1
ATOM 3939 C C . ALA B 1 160 ? -12.633 1.679 -1.004 1 97.62 160 ALA B C 1
ATOM 3941 O O . ALA B 1 160 ? -12.336 1.965 -2.166 1 97.62 160 ALA B O 1
ATOM 3942 N N . PHE B 1 161 ? -13.875 1.438 -0.618 1 97.06 161 PHE B N 1
ATOM 3943 C CA . PHE B 1 161 ? -14.984 1.527 -1.562 1 97.06 161 PHE B CA 1
ATOM 3944 C C . PHE B 1 161 ? -15.125 2.945 -2.1 1 97.06 161 PHE B C 1
ATOM 3946 O O . PHE B 1 161 ? -15.32 3.143 -3.301 1 97.06 161 PHE B O 1
ATOM 3953 N N . GLU B 1 162 ? -14.992 3.891 -1.207 1 97.31 162 GLU B N 1
ATOM 3954 C CA . GLU B 1 162 ? -15.133 5.297 -1.573 1 97.31 162 GLU B CA 1
ATOM 3955 C C . GLU B 1 162 ? -14.062 5.719 -2.568 1 97.31 162 GLU B C 1
ATOM 3957 O O . GLU B 1 162 ? -14.32 6.508 -3.479 1 97.31 162 GLU B O 1
ATOM 3962 N N . MET B 1 163 ? -12.875 5.199 -2.357 1 97.12 163 MET B N 1
ATOM 3963 C CA . MET B 1 163 ? -11.766 5.531 -3.244 1 97.12 163 MET B CA 1
ATOM 3964 C C . MET B 1 163 ? -12.117 5.207 -4.695 1 97.12 163 MET B C 1
ATOM 3966 O O . MET B 1 163 ? -11.977 6.059 -5.574 1 97.12 163 MET B O 1
ATOM 3970 N N . LEU B 1 164 ? -12.625 4.055 -4.941 1 98.06 164 LEU B N 1
ATOM 3971 C CA . LEU B 1 164 ? -12.984 3.686 -6.305 1 98.06 164 LEU B CA 1
ATOM 3972 C C . LEU B 1 164 ? -14.234 4.43 -6.758 1 98.06 164 LEU B C 1
ATOM 3974 O O . LEU B 1 164 ? -14.305 4.898 -7.898 1 98.06 164 LEU B O 1
ATOM 3978 N N . GLU B 1 165 ? -15.211 4.609 -5.855 1 98.12 165 GLU B N 1
ATOM 3979 C CA . GLU B 1 165 ? -16.5 5.234 -6.121 1 98.12 165 GLU B CA 1
ATOM 3980 C C . GLU B 1 165 ? -16.344 6.66 -6.641 1 98.12 165 GLU B C 1
ATOM 3982 O O . GLU B 1 165 ? -17.047 7.082 -7.551 1 98.12 165 GLU B O 1
ATOM 3987 N N . THR B 1 166 ? -15.367 7.367 -6.109 1 97.38 166 THR B N 1
ATOM 3988 C CA . THR B 1 166 ? -15.289 8.805 -6.355 1 97.38 166 THR B CA 1
ATOM 3989 C C . THR B 1 166 ? -14.125 9.133 -7.281 1 97.38 166 THR B C 1
ATOM 3991 O O . THR B 1 166 ? -13.875 10.297 -7.586 1 97.38 166 THR B O 1
ATOM 3994 N N . THR B 1 167 ? -13.391 8.102 -7.734 1 97.88 167 THR B N 1
ATOM 3995 C CA . THR B 1 167 ? -12.289 8.344 -8.656 1 97.88 167 THR B CA 1
ATOM 3996 C C . THR B 1 167 ? -12.516 7.613 -9.977 1 97.88 167 THR B C 1
ATOM 3998 O O . THR B 1 167 ? -13.305 8.055 -10.812 1 97.88 167 THR B O 1
ATOM 4001 N N . PHE B 1 168 ? -11.953 6.371 -10.102 1 98 168 PHE B N 1
ATOM 4002 C CA . PHE B 1 168 ? -11.969 5.668 -11.375 1 98 168 PHE B CA 1
ATOM 4003 C C . PHE B 1 168 ? -13.398 5.457 -11.859 1 98 168 PHE B C 1
ATOM 4005 O O . PHE B 1 168 ? -13.68 5.555 -13.055 1 98 168 PHE B O 1
ATOM 4012 N N . LEU B 1 169 ? -14.289 5.258 -10.945 1 98.25 169 LEU B N 1
ATOM 4013 C CA . LEU B 1 169 ? -15.625 4.848 -11.344 1 98.25 169 LEU B CA 1
ATOM 4014 C C . LEU B 1 169 ? -16.594 6.02 -11.273 1 98.25 169 LEU B C 1
ATOM 4016 O O . LEU B 1 169 ? -17.812 5.824 -11.32 1 98.25 169 LEU B O 1
ATOM 4020 N N . ALA B 1 170 ? -16.109 7.18 -11.203 1 97.81 170 ALA B N 1
ATOM 4021 C CA . ALA B 1 170 ? -16.938 8.367 -11.023 1 97.81 170 ALA B CA 1
ATOM 4022 C C . ALA B 1 170 ? -17.438 8.898 -12.367 1 97.81 170 ALA B C 1
ATOM 4024 O O . ALA B 1 170 ? -18.266 9.805 -12.414 1 97.81 170 ALA B O 1
ATOM 4025 N N . ASP B 1 171 ? -16.953 8.422 -13.586 1 96 171 ASP B N 1
ATOM 4026 C CA . ASP B 1 171 ? -17.344 8.961 -14.883 1 96 171 ASP B CA 1
ATOM 4027 C C . ASP B 1 171 ? -18.062 7.906 -15.727 1 96 171 ASP B C 1
ATOM 4029 O O . ASP B 1 171 ? -17.859 7.84 -16.938 1 96 171 ASP B O 1
ATOM 4033 N N . ASP B 1 172 ? -18.734 7.02 -15.234 1 91.75 172 ASP B N 1
ATOM 4034 C CA . ASP B 1 172 ? -19.625 6.039 -15.836 1 91.75 172 ASP B CA 1
ATOM 4035 C C . ASP B 1 172 ? -18.844 5.008 -16.656 1 91.75 172 ASP B C 1
ATOM 4037 O O . ASP B 1 172 ? -19.422 4.262 -17.438 1 91.75 172 ASP B O 1
ATOM 4041 N N . ARG B 1 173 ? -17.516 5.035 -16.578 1 96.5 173 ARG B N 1
ATOM 4042 C CA . ARG B 1 173 ? -16.766 4 -17.266 1 96.5 173 ARG B CA 1
ATOM 4043 C C . ARG B 1 173 ? -17.156 2.611 -16.781 1 96.5 173 ARG B C 1
ATOM 4045 O O . ARG B 1 173 ? -17.531 2.439 -15.625 1 96.5 173 ARG B O 1
ATOM 4052 N N . LYS B 1 174 ? -16.969 1.687 -17.609 1 97.06 174 LYS B N 1
ATOM 4053 C CA . LYS B 1 174 ? -17.344 0.318 -17.266 1 97.06 174 LYS B CA 1
ATOM 4054 C C . LYS B 1 174 ? -16.234 -0.374 -16.469 1 97.06 174 LYS B C 1
ATOM 4056 O O . LYS B 1 174 ? -16.516 -1.131 -15.539 1 97.06 174 LYS B O 1
ATOM 4061 N N . TRP B 1 175 ? -15.039 -0.11 -16.938 1 98.38 175 TRP B N 1
ATOM 4062 C CA . TRP B 1 175 ? -13.875 -0.753 -16.344 1 98.38 175 TRP B CA 1
ATOM 4063 C C . TRP B 1 175 ? -12.852 0.284 -15.891 1 98.38 175 TRP B C 1
ATOM 4065 O O . TRP B 1 175 ? -12.875 1.43 -16.344 1 98.38 175 TRP B O 1
ATOM 4075 N N . ILE B 1 176 ? -11.984 -0.015 -15.055 1 98.31 176 ILE B N 1
ATOM 4076 C CA . ILE B 1 176 ? -11.094 0.904 -14.359 1 98.31 176 ILE B CA 1
ATOM 4077 C C . ILE B 1 176 ? -10.297 1.72 -15.375 1 98.31 176 ILE B C 1
ATOM 4079 O O . ILE B 1 176 ? -10.148 2.936 -15.227 1 98.31 176 ILE B O 1
ATOM 4083 N N . LEU B 1 177 ? -9.836 1.041 -16.484 1 97.88 177 LEU B N 1
ATOM 4084 C CA . LEU B 1 177 ? -8.969 1.72 -17.438 1 97.88 177 LEU B CA 1
ATOM 4085 C C . LEU B 1 177 ? -9.789 2.352 -18.562 1 97.88 177 LEU B C 1
ATOM 4087 O O . LEU B 1 177 ? -9.227 2.883 -19.531 1 97.88 177 LEU B O 1
ATOM 4091 N N . GLY B 1 178 ? -11.094 2.273 -18.484 1 96.81 178 GLY B N 1
ATOM 4092 C CA . GLY B 1 178 ? -11.961 2.785 -19.531 1 96.81 178 GLY B CA 1
ATOM 4093 C C . GLY B 1 178 ? -11.984 1.902 -20.766 1 96.81 178 GLY B C 1
ATOM 4094 O O . GLY B 1 178 ? -12.32 2.361 -21.859 1 96.81 178 GLY B O 1
ATOM 4095 N N . SER B 1 179 ? -11.602 0.675 -20.656 1 96.69 179 SER B N 1
ATOM 4096 C CA . SER B 1 179 ? -11.539 -0.29 -21.734 1 96.69 179 SER B CA 1
ATOM 4097 C C . SER B 1 179 ? -12.906 -0.904 -22.016 1 96.69 179 SER B C 1
ATOM 4099 O O . SER B 1 179 ? -13.844 -0.72 -21.234 1 96.69 179 SER B O 1
ATOM 4101 N N . ASP B 1 180 ? -13.008 -1.614 -23.031 1 95.69 180 ASP B N 1
ATOM 4102 C CA . ASP B 1 180 ? -14.258 -2.256 -23.422 1 95.69 180 ASP B CA 1
ATOM 4103 C C . ASP B 1 180 ? -14.484 -3.547 -22.641 1 95.69 180 ASP B C 1
ATOM 4105 O O . ASP B 1 180 ? -15.625 -3.973 -22.438 1 95.69 180 ASP B O 1
ATOM 4109 N N . GLU B 1 181 ? -13.43 -4.117 -22.219 1 96.88 181 GLU B N 1
ATOM 4110 C CA . GLU B 1 181 ? -13.453 -5.363 -21.453 1 96.88 181 GLU B CA 1
ATOM 4111 C C . GLU B 1 181 ? -12.633 -5.234 -20.172 1 96.88 181 GLU B C 1
ATOM 4113 O O . GLU B 1 181 ? -11.797 -4.34 -20.047 1 96.88 181 GLU B O 1
ATOM 4118 N N . PRO B 1 182 ? -12.938 -6.129 -19.219 1 98.12 182 PRO B N 1
ATOM 4119 C CA . PRO B 1 182 ? -12.102 -6.086 -18.016 1 98.12 182 PRO B CA 1
ATOM 4120 C C . PRO B 1 182 ? -10.641 -6.406 -18.312 1 98.12 182 PRO B C 1
ATOM 4122 O O . PRO B 1 182 ? -10.344 -7.238 -19.172 1 98.12 182 PRO B O 1
ATOM 4125 N N . THR B 1 183 ? -9.797 -5.781 -17.625 1 98.25 183 THR B N 1
ATOM 4126 C CA . THR B 1 183 ? -8.359 -5.992 -17.766 1 98.25 183 THR B CA 1
ATOM 4127 C C . THR B 1 183 ? -7.75 -6.465 -16.453 1 98.25 183 THR B C 1
ATOM 4129 O O . THR B 1 183 ? -8.461 -6.645 -15.461 1 98.25 183 THR B O 1
ATOM 4132 N N . LEU B 1 184 ? -6.469 -6.684 -16.5 1 98.56 184 LEU B N 1
ATOM 4133 C CA . LEU B 1 184 ? -5.738 -7.055 -15.289 1 98.56 184 LEU B CA 1
ATOM 4134 C C . LEU B 1 184 ? -5.906 -6 -14.203 1 98.56 184 LEU B C 1
ATOM 4136 O O . LEU B 1 184 ? -5.918 -6.324 -13.008 1 98.56 184 LEU B O 1
ATOM 4140 N N . ALA B 1 185 ? -6.055 -4.73 -14.562 1 98.69 185 ALA B N 1
ATOM 4141 C CA . ALA B 1 185 ? -6.273 -3.658 -13.594 1 98.69 185 ALA B CA 1
ATOM 4142 C C . ALA B 1 185 ? -7.547 -3.902 -12.781 1 98.69 185 ALA B C 1
ATOM 4144 O O . ALA B 1 185 ? -7.586 -3.637 -11.578 1 98.69 185 ALA B O 1
ATOM 4145 N N . ASP B 1 186 ? -8.57 -4.402 -13.43 1 98.88 186 ASP B N 1
ATOM 4146 C CA . ASP B 1 186 ? -9.82 -4.699 -12.719 1 98.88 186 ASP B CA 1
ATOM 4147 C C . ASP B 1 186 ? -9.617 -5.824 -11.711 1 98.88 186 ASP B C 1
ATOM 4149 O O . ASP B 1 186 ? -10.141 -5.762 -10.594 1 98.88 186 ASP B O 1
ATOM 4153 N N . ILE B 1 187 ? -8.898 -6.844 -12.07 1 98.69 187 ILE B N 1
ATOM 4154 C CA . ILE B 1 187 ? -8.617 -7.953 -11.156 1 98.69 187 ILE B CA 1
ATOM 4155 C C . ILE B 1 187 ? -7.832 -7.445 -9.953 1 98.69 187 ILE B C 1
ATOM 4157 O O . ILE B 1 187 ? -8.156 -7.773 -8.812 1 98.69 187 ILE B O 1
ATOM 4161 N N . GLN B 1 188 ? -6.801 -6.57 -10.234 1 98.5 188 GLN B N 1
ATOM 4162 C CA . GLN B 1 188 ? -5.93 -6.066 -9.18 1 98.5 188 GLN B CA 1
ATOM 4163 C C . GLN B 1 188 ? -6.699 -5.18 -8.203 1 98.5 188 GLN B C 1
ATOM 4165 O O . GLN B 1 188 ? -6.293 -5.02 -7.047 1 98.5 188 GLN B O 1
ATOM 4170 N N . GLY B 1 189 ? -7.789 -4.664 -8.625 1 98.19 189 GLY B N 1
ATOM 4171 C CA . GLY B 1 189 ? -8.547 -3.754 -7.777 1 98.19 189 GLY B CA 1
ATOM 4172 C C . GLY B 1 189 ? -9.734 -4.414 -7.109 1 98.19 189 GLY B C 1
ATOM 4173 O O . GLY B 1 189 ? -10.078 -4.078 -5.977 1 98.19 189 GLY B O 1
ATOM 4174 N N . VAL B 1 190 ? -10.375 -5.367 -7.695 1 98.06 190 VAL B N 1
ATOM 4175 C CA . VAL B 1 190 ? -11.727 -5.785 -7.328 1 98.06 190 VAL B CA 1
ATOM 4176 C C . VAL B 1 190 ? -11.656 -6.875 -6.262 1 98.06 190 VAL B C 1
ATOM 4178 O O . VAL B 1 190 ? -12.578 -7.016 -5.449 1 98.06 190 VAL B O 1
ATOM 4181 N N . TRP B 1 191 ? -10.609 -7.652 -6.191 1 96.31 191 TRP B N 1
ATOM 4182 C CA . TRP B 1 191 ? -10.602 -8.953 -5.523 1 96.31 191 TRP B CA 1
ATOM 4183 C C . TRP B 1 191 ? -10.883 -8.797 -4.035 1 96.31 191 TRP B C 1
ATOM 4185 O O . TRP B 1 191 ? -11.688 -9.547 -3.469 1 96.31 191 TRP B O 1
ATOM 4195 N N . PRO B 1 192 ? -10.289 -7.828 -3.352 1 94.94 192 PRO B N 1
ATOM 4196 C CA . PRO B 1 192 ? -10.633 -7.773 -1.929 1 94.94 192 PRO B CA 1
ATOM 4197 C C . PRO B 1 192 ? -12.047 -7.254 -1.684 1 94.94 192 PRO B C 1
ATOM 4199 O O . PRO B 1 192 ? -12.703 -7.676 -0.729 1 94.94 192 PRO B O 1
ATOM 4202 N N . LEU B 1 193 ? -12.5 -6.363 -2.51 1 94.06 193 LEU B N 1
ATOM 4203 C CA . LEU B 1 193 ? -13.844 -5.812 -2.359 1 94.06 193 LEU B CA 1
ATOM 4204 C C . LEU B 1 193 ? -14.898 -6.855 -2.713 1 94.06 193 LEU B C 1
ATOM 4206 O O . LEU B 1 193 ? -15.945 -6.93 -2.064 1 94.06 193 LEU B O 1
ATOM 4210 N N . HIS B 1 194 ? -14.586 -7.57 -3.75 1 92.12 194 HIS B N 1
ATOM 4211 C CA . HIS B 1 194 ? -15.461 -8.664 -4.172 1 92.12 194 HIS B CA 1
ATOM 4212 C C . HIS B 1 194 ? -15.641 -9.688 -3.057 1 92.12 194 HIS B C 1
ATOM 4214 O O . HIS B 1 194 ? -16.75 -10.164 -2.824 1 92.12 194 HIS B O 1
ATOM 4220 N N . TRP B 1 195 ? -14.594 -10 -2.424 1 85.44 195 TRP B N 1
ATOM 4221 C CA . TRP B 1 195 ? -14.625 -10.984 -1.346 1 85.44 195 TRP B CA 1
ATOM 4222 C C . TRP B 1 195 ? -15.578 -10.555 -0.238 1 85.44 195 TRP B C 1
ATOM 4224 O O . TRP B 1 195 ? -16.297 -11.383 0.319 1 85.44 195 TRP B O 1
ATOM 4234 N N . VAL B 1 196 ? -15.648 -9.281 0.066 1 81.75 196 VAL B N 1
ATOM 4235 C CA . VAL B 1 196 ? -16.469 -8.781 1.159 1 81.75 196 VAL B CA 1
ATOM 4236 C C . VAL B 1 196 ? -17.906 -8.555 0.666 1 81.75 196 VAL B C 1
ATOM 4238 O O . VAL B 1 196 ? -18.859 -8.719 1.422 1 81.75 196 VAL B O 1
ATOM 4241 N N . ALA B 1 197 ? -18 -8.258 -0.571 1 82.56 197 ALA B N 1
ATOM 4242 C CA . ALA B 1 197 ? -19.297 -7.855 -1.107 1 82.56 197 ALA B CA 1
ATOM 4243 C C . ALA B 1 197 ? -20.125 -9.078 -1.513 1 82.56 197 ALA B C 1
ATOM 4245 O O . ALA B 1 197 ? -21.359 -9.039 -1.473 1 82.56 197 ALA B O 1
ATOM 4246 N N . VAL B 1 198 ? -19.469 -10.125 -1.893 1 76.5 198 VAL B N 1
ATOM 4247 C CA . VAL B 1 198 ? -20.219 -11.203 -2.553 1 76.5 198 VAL B CA 1
ATOM 4248 C C . VAL B 1 198 ? -20.047 -12.5 -1.765 1 76.5 198 VAL B C 1
ATOM 4250 O O . VAL B 1 198 ? -20.906 -13.391 -1.841 1 76.5 198 VAL B O 1
ATOM 4253 N N . ASN B 1 199 ? -19.031 -12.617 -1.083 1 70.25 199 ASN B N 1
ATOM 4254 C CA . ASN B 1 199 ? -18.797 -13.898 -0.421 1 70.25 199 ASN B CA 1
ATOM 4255 C C . ASN B 1 199 ? -19.875 -14.219 0.597 1 70.25 199 ASN B C 1
ATOM 4257 O O . ASN B 1 199 ? -20.047 -13.492 1.581 1 70.25 199 ASN B O 1
ATOM 4261 N N . PRO B 1 200 ? -20.656 -15.141 0.236 1 61.31 200 PRO B N 1
ATOM 4262 C CA . PRO B 1 200 ? -21.766 -15.508 1.122 1 61.31 200 PRO B CA 1
ATOM 4263 C C . PRO B 1 200 ? -21.297 -15.805 2.547 1 61.31 200 PRO B C 1
ATOM 4265 O O . PRO B 1 200 ? -22.047 -15.586 3.502 1 61.31 200 PRO B O 1
ATOM 4268 N N . HIS B 1 201 ? -20.219 -16.5 2.531 1 59.97 201 HIS B N 1
ATOM 4269 C CA . HIS B 1 201 ? -19.719 -16.797 3.867 1 59.97 201 HIS B CA 1
ATOM 4270 C C . HIS B 1 201 ? -19.469 -15.516 4.66 1 59.97 201 HIS B C 1
ATOM 4272 O O . HIS B 1 201 ? -19.516 -15.523 5.895 1 59.97 201 HIS B O 1
ATOM 4278 N N . MET B 1 202 ? -19.203 -14.516 3.838 1 58 202 MET B N 1
ATOM 4279 C CA . MET B 1 202 ? -19.062 -13.188 4.426 1 58 202 MET B CA 1
ATOM 4280 C C . MET B 1 202 ? -20.422 -12.539 4.637 1 58 202 MET B C 1
ATOM 4282 O O . MET B 1 202 ? -20.594 -11.719 5.547 1 58 202 MET B O 1
ATOM 4286 N N . LEU B 1 203 ? -21.344 -12.906 3.695 1 53.53 203 LEU B N 1
ATOM 4287 C CA . LEU B 1 203 ? -22.641 -12.227 3.65 1 53.53 203 LEU B CA 1
ATOM 4288 C C . LEU B 1 203 ? -23.562 -12.758 4.734 1 53.53 203 LEU B C 1
ATOM 4290 O O . LEU B 1 203 ? -24.688 -12.273 4.887 1 53.53 203 LEU B O 1
ATOM 4294 N N . SER B 1 204 ? -23.094 -13.75 5.297 1 51.16 204 SER B N 1
ATOM 4295 C CA . SER B 1 204 ? -24.062 -14.016 6.359 1 51.16 204 SER B CA 1
ATOM 4296 C C . SER B 1 204 ? -24.312 -12.766 7.203 1 51.16 204 SER B C 1
ATOM 4298 O O . SER B 1 204 ? -23.547 -11.805 7.137 1 51.16 204 SER B O 1
ATOM 4300 N N . GLY B 1 205 ? -25.531 -12.352 7.453 1 52.12 205 GLY B N 1
ATOM 4301 C CA . GLY B 1 205 ? -25.969 -11.188 8.219 1 52.12 205 GLY B CA 1
ATOM 4302 C C . GLY B 1 205 ? -24.859 -10.594 9.07 1 52.12 205 GLY B C 1
ATOM 4303 O O . GLY B 1 205 ? -25 -9.492 9.602 1 52.12 205 GLY B O 1
ATOM 4304 N N . LEU B 1 206 ? -23.734 -11.344 9.188 1 55.03 206 LEU B N 1
ATOM 4305 C CA . LEU B 1 206 ? -22.703 -10.883 10.109 1 55.03 206 LEU B CA 1
ATOM 4306 C C . LEU B 1 206 ? -21.5 -10.328 9.344 1 55.03 206 LEU B C 1
ATOM 4308 O O . LEU B 1 206 ? -20.562 -9.805 9.945 1 55.03 206 LEU B O 1
ATOM 4312 N N . GLY B 1 207 ? -21.516 -10.367 8.078 1 61.38 207 GLY B N 1
ATOM 4313 C CA . GLY B 1 207 ? -20.406 -9.789 7.328 1 61.38 207 GLY B CA 1
ATOM 4314 C C . GLY B 1 207 ? -20.453 -8.273 7.277 1 61.38 207 GLY B C 1
ATOM 4315 O O . GLY B 1 207 ? -20.547 -7.617 8.312 1 61.38 207 GLY B O 1
ATOM 4316 N N . LEU B 1 208 ? -20.438 -7.68 6.086 1 73.88 208 LEU B N 1
ATOM 4317 C CA . LEU B 1 208 ? -20.391 -6.238 5.879 1 73.88 208 LEU B CA 1
ATOM 4318 C C . LEU B 1 208 ? -21.719 -5.594 6.289 1 73.88 208 LEU B C 1
ATOM 4320 O O . LEU B 1 208 ? -22.781 -6.008 5.824 1 73.88 208 LEU B O 1
ATOM 4324 N N . PRO B 1 209 ? -21.656 -4.805 7.254 1 82.75 209 PRO B N 1
ATOM 4325 C CA . PRO B 1 209 ? -22.891 -4.113 7.598 1 82.75 209 PRO B CA 1
ATOM 4326 C C . PRO B 1 209 ? -23.453 -3.297 6.438 1 82.75 209 PRO B C 1
ATOM 4328 O O . PRO B 1 209 ? -22.859 -2.293 6.039 1 82.75 209 PRO B O 1
ATOM 4331 N N . LYS B 1 210 ? -24.562 -3.645 5.918 1 84.5 210 LYS B N 1
ATOM 4332 C CA . LYS B 1 210 ? -25.188 -3.07 4.719 1 84.5 210 LYS B CA 1
ATOM 4333 C C . LYS B 1 210 ? -25.531 -1.598 4.934 1 84.5 210 LYS B C 1
ATOM 4335 O O . LYS B 1 210 ? -25.656 -0.842 3.967 1 84.5 210 LYS B O 1
ATOM 4340 N N . GLU B 1 211 ? -25.641 -1.307 6.156 1 88.38 211 GLU B N 1
ATOM 4341 C CA . GLU B 1 211 ? -25.953 0.078 6.492 1 88.38 211 GLU B CA 1
ATOM 4342 C C . GLU B 1 211 ? -24.828 1.017 6.098 1 88.38 211 GLU B C 1
ATOM 4344 O O . GLU B 1 211 ? -25.047 2.193 5.812 1 88.38 211 GLU B O 1
ATOM 4349 N N . TYR B 1 212 ? -23.641 0.431 6.012 1 90.31 212 TYR B N 1
ATOM 4350 C CA . TYR B 1 212 ? -22.484 1.306 5.809 1 90.31 212 TYR B CA 1
ATOM 4351 C C . TYR B 1 212 ? -21.812 1.014 4.473 1 90.31 212 TYR B C 1
ATOM 4353 O O . TYR B 1 212 ? -21.156 1.889 3.893 1 90.31 212 TYR B O 1
ATOM 4361 N N . ILE B 1 213 ? -21.922 -0.189 4.043 1 91.81 213 ILE B N 1
ATOM 4362 C CA . ILE B 1 213 ? -21.312 -0.572 2.771 1 91.81 213 ILE B CA 1
ATOM 4363 C C . ILE B 1 213 ? -22.328 -1.354 1.937 1 91.81 213 ILE B C 1
ATOM 4365 O O . ILE B 1 213 ? -22.562 -2.539 2.188 1 91.81 213 ILE B O 1
ATOM 4369 N N . SER B 1 214 ? -22.859 -0.735 1.013 1 91.94 214 SER B N 1
ATOM 4370 C CA . SER B 1 214 ? -23.812 -1.346 0.104 1 91.94 214 SER B C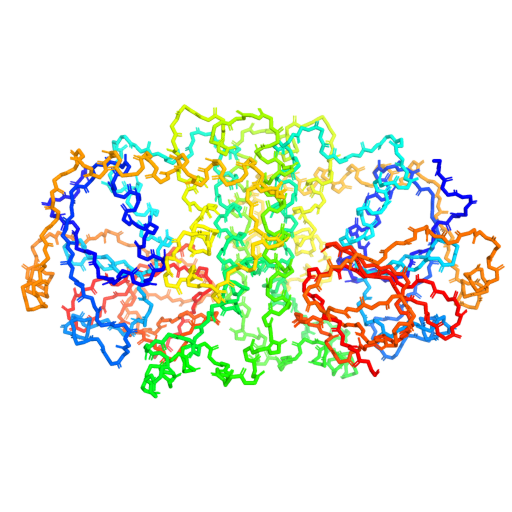A 1
ATOM 4371 C C . SER B 1 214 ? -23.938 -0.545 -1.188 1 91.94 214 SER B C 1
ATOM 4373 O O . SER B 1 214 ? -23.25 0.456 -1.374 1 91.94 214 SER B O 1
ATOM 4375 N N . GLU B 1 215 ? -24.828 -0.97 -2.012 1 93.69 215 GLU B N 1
ATOM 4376 C CA . GLU B 1 215 ? -25.094 -0.306 -3.285 1 93.69 215 GLU B CA 1
ATOM 4377 C C . GLU B 1 215 ? -25.703 1.074 -3.072 1 93.69 215 GLU B C 1
ATOM 4379 O O . GLU B 1 215 ? -25.625 1.937 -3.949 1 93.69 215 GLU B O 1
ATOM 4384 N N . LYS B 1 216 ? -26.312 1.254 -2.002 1 95.12 216 LYS B N 1
ATOM 4385 C CA . LYS B 1 216 ? -26.906 2.553 -1.702 1 95.12 216 LYS B CA 1
ATOM 4386 C C . LYS B 1 216 ? -25.844 3.629 -1.553 1 95.12 216 LYS B C 1
ATOM 4388 O O . LYS B 1 216 ? -25.953 4.711 -2.129 1 95.12 216 LYS B O 1
ATOM 4393 N N . GLN B 1 217 ? -24.781 3.309 -0.752 1 94.62 217 GLN B N 1
ATOM 4394 C CA . GLN B 1 217 ? -23.719 4.277 -0.49 1 94.62 217 GLN B CA 1
ATOM 4395 C C . GLN B 1 217 ? -22.719 4.316 -1.636 1 94.62 217 GLN B C 1
ATOM 4397 O O . GLN B 1 217 ? -22.141 5.363 -1.925 1 94.62 217 GLN B O 1
ATOM 4402 N N . PHE B 1 218 ? -22.5 3.15 -2.246 1 96.69 218 PHE B N 1
ATOM 4403 C CA . PHE B 1 218 ? -21.469 3.041 -3.271 1 96.69 218 PHE B CA 1
ATOM 4404 C C . PHE B 1 218 ? -22.031 2.389 -4.531 1 96.69 218 PHE B C 1
ATOM 4406 O O . PHE B 1 218 ? -21.562 1.322 -4.941 1 96.69 218 PHE B O 1
ATOM 4413 N N . PRO B 1 219 ? -22.922 3.014 -5.195 1 97.62 219 PRO B N 1
ATOM 4414 C CA . PRO B 1 219 ? -23.609 2.402 -6.332 1 97.62 219 PRO B CA 1
ATOM 4415 C C . PRO B 1 219 ? -22.672 2.068 -7.488 1 97.62 219 PRO B C 1
ATOM 4417 O O . PRO B 1 219 ? -22.797 1.009 -8.109 1 97.62 219 PRO B O 1
ATOM 4420 N N . ASN B 1 220 ? -21.734 2.924 -7.824 1 98.19 220 ASN B N 1
ATOM 4421 C CA . ASN B 1 220 ? -20.828 2.693 -8.953 1 98.19 220 ASN B CA 1
ATOM 4422 C C . ASN B 1 220 ? -19.906 1.513 -8.695 1 98.19 220 ASN B C 1
ATOM 4424 O O . ASN B 1 220 ? -19.672 0.691 -9.586 1 98.19 220 ASN B O 1
ATOM 4428 N N . THR B 1 221 ? -19.391 1.404 -7.496 1 97.88 221 THR B N 1
ATOM 4429 C CA . THR B 1 221 ? -18.453 0.338 -7.156 1 97.88 221 THR B CA 1
ATOM 4430 C C . THR B 1 221 ? -19.156 -1.017 -7.148 1 97.88 221 THR B C 1
ATOM 4432 O O . THR B 1 221 ? -18.625 -1.995 -7.688 1 97.88 221 THR B O 1
ATOM 4435 N N . PHE B 1 222 ? -20.344 -1.044 -6.598 1 96.19 222 PHE B N 1
ATOM 4436 C CA . PHE B 1 222 ? -21.078 -2.297 -6.578 1 96.19 222 PHE B CA 1
ATOM 4437 C C . PHE B 1 222 ? -21.516 -2.695 -7.984 1 96.19 222 PHE B C 1
ATOM 4439 O O . PHE B 1 222 ? -21.5 -3.879 -8.328 1 96.19 222 PHE B O 1
ATOM 4446 N N . ALA B 1 223 ? -21.859 -1.695 -8.781 1 97.56 223 ALA B N 1
ATOM 4447 C CA . ALA B 1 223 ? -22.188 -1.994 -10.18 1 97.56 223 ALA B CA 1
ATOM 4448 C C . ALA B 1 223 ? -20.984 -2.578 -10.906 1 97.56 223 ALA B C 1
ATOM 4450 O O . ALA B 1 223 ? -21.125 -3.516 -11.695 1 97.56 223 ALA B O 1
ATOM 4451 N N . TRP B 1 224 ? -19.812 -2.059 -10.68 1 98.31 224 TRP B N 1
ATOM 4452 C CA . TRP B 1 224 ? -18.562 -2.543 -11.266 1 98.31 224 TRP B CA 1
ATOM 4453 C C . TRP B 1 224 ? -18.281 -3.977 -10.828 1 98.31 224 TRP B C 1
ATOM 4455 O O . TRP B 1 224 ? -17.938 -4.828 -11.648 1 98.31 224 TRP B O 1
ATOM 4465 N N . ILE B 1 225 ? -18.453 -4.297 -9.539 1 97.12 225 ILE B N 1
ATOM 4466 C CA . ILE B 1 225 ? -18.234 -5.637 -9 1 97.12 225 ILE B CA 1
ATOM 4467 C C . ILE B 1 225 ? -19.203 -6.621 -9.656 1 97.12 225 ILE B C 1
ATOM 4469 O O . ILE B 1 225 ? -18.812 -7.711 -10.07 1 97.12 225 ILE B O 1
ATOM 4473 N N . LYS B 1 226 ? -20.453 -6.215 -9.758 1 96.19 226 LYS B N 1
ATOM 4474 C CA . LYS B 1 226 ? -21.469 -7.062 -10.375 1 96.19 226 LYS B CA 1
ATOM 4475 C C . LYS B 1 226 ? -21.141 -7.328 -11.844 1 96.19 226 LYS B C 1
ATOM 4477 O O . LYS B 1 226 ? -21.266 -8.461 -12.312 1 96.19 226 LYS B O 1
ATOM 4482 N N . ARG B 1 227 ? -20.812 -6.281 -12.531 1 97.62 227 ARG B N 1
ATOM 4483 C CA . ARG B 1 227 ? -20.438 -6.43 -13.938 1 97.62 227 ARG B CA 1
ATOM 4484 C C . ARG B 1 227 ? -19.234 -7.367 -14.078 1 97.62 227 ARG B C 1
ATOM 4486 O O . ARG B 1 227 ? -19.203 -8.195 -14.992 1 97.62 227 ARG B O 1
ATOM 4493 N N . PHE B 1 228 ? -18.297 -7.223 -13.227 1 98.12 228 PHE B N 1
ATOM 4494 C CA . PHE B 1 228 ? -17.125 -8.078 -13.234 1 98.12 228 PHE B CA 1
ATOM 4495 C C . PHE B 1 228 ? -17.5 -9.539 -13.031 1 98.12 228 PHE B C 1
ATOM 4497 O O . PHE B 1 228 ? -17.062 -10.414 -13.773 1 98.12 228 PHE B O 1
ATOM 4504 N N . ASP B 1 229 ? -18.328 -9.789 -12.047 1 95.69 229 ASP B N 1
ATOM 4505 C CA . ASP B 1 229 ? -18.797 -11.133 -11.75 1 95.69 229 ASP B CA 1
ATOM 4506 C C . ASP B 1 229 ? -19.484 -11.75 -12.969 1 95.69 229 ASP B C 1
ATOM 4508 O O . ASP B 1 229 ? -19.234 -12.906 -13.312 1 95.69 229 ASP B O 1
ATOM 4512 N N . LYS B 1 230 ? -20.312 -10.945 -13.547 1 97.06 230 LYS B N 1
ATOM 4513 C CA . LYS B 1 230 ? -21.047 -11.43 -14.711 1 97.06 230 LYS B CA 1
ATOM 4514 C C . LYS B 1 230 ? -20.094 -11.773 -15.852 1 97.06 230 LYS B C 1
ATOM 4516 O O . LYS B 1 230 ? -20.266 -12.805 -16.516 1 97.06 230 LYS B O 1
ATOM 4521 N N . GLU B 1 231 ? -19.172 -10.93 -16.078 1 98.19 231 GLU B N 1
ATOM 4522 C CA . GLU B 1 231 ? -18.25 -11.133 -17.172 1 98.19 231 GLU B CA 1
ATOM 4523 C C . GLU B 1 231 ? -17.359 -12.352 -16.922 1 98.19 231 GLU B C 1
ATOM 4525 O O . GLU B 1 231 ? -17.094 -13.133 -17.844 1 98.19 231 GLU B O 1
ATOM 4530 N N . VAL B 1 232 ? -16.844 -12.531 -15.711 1 97.25 232 VAL B N 1
ATOM 4531 C CA . VAL B 1 232 ? -15.969 -13.664 -15.414 1 97.25 232 VAL B CA 1
ATOM 4532 C C . VAL B 1 232 ? -16.766 -14.969 -15.484 1 97.25 232 VAL B C 1
ATOM 4534 O O . VAL B 1 232 ? -16.25 -15.992 -15.93 1 97.25 232 VAL B O 1
ATOM 4537 N N . GLU B 1 233 ? -17.984 -14.938 -15.047 1 96.5 233 GLU B N 1
ATOM 4538 C CA . GLU B 1 233 ? -18.828 -16.125 -15.133 1 96.5 233 GLU B CA 1
ATOM 4539 C C . GLU B 1 233 ? -19.109 -16.5 -16.594 1 96.5 233 GLU B C 1
ATOM 4541 O O . GLU B 1 233 ? -19.109 -17.672 -16.953 1 96.5 233 GLU B O 1
ATOM 4546 N N . LYS B 1 234 ? -19.469 -15.484 -17.344 1 98.06 234 LYS B N 1
ATOM 4547 C CA . LYS B 1 234 ? -19.672 -15.703 -18.766 1 98.06 234 LYS B CA 1
ATOM 4548 C C . LYS B 1 234 ? -18.438 -16.328 -19.406 1 98.06 234 LYS B C 1
ATOM 4550 O O . LYS B 1 234 ? -18.562 -17.328 -20.141 1 98.06 234 LYS B O 1
ATOM 4555 N N . ARG B 1 235 ? -17.266 -15.789 -19.125 1 97.88 235 ARG B N 1
ATOM 4556 C CA . ARG B 1 235 ? -16.031 -16.297 -19.703 1 97.88 235 ARG B CA 1
ATOM 4557 C C . ARG B 1 235 ? -15.719 -17.703 -19.188 1 97.88 235 ARG B C 1
ATOM 4559 O O . ARG B 1 235 ? -15.234 -18.547 -19.938 1 97.88 235 ARG B O 1
ATOM 4566 N N . ARG B 1 236 ? -15.922 -17.906 -17.938 1 97.5 236 ARG B N 1
ATOM 4567 C CA . ARG B 1 236 ? -15.719 -19.234 -17.344 1 97.5 236 ARG B CA 1
ATOM 4568 C C . ARG B 1 236 ? -16.531 -20.297 -18.094 1 97.5 236 ARG B C 1
ATOM 4570 O O . ARG B 1 236 ? -16.016 -21.375 -18.391 1 97.5 236 ARG B O 1
ATOM 4577 N N . SER B 1 237 ? -17.75 -19.969 -18.422 1 97.44 237 SER B N 1
ATOM 4578 C CA . SER B 1 237 ? -18.656 -20.922 -19.094 1 97.44 237 SER B CA 1
ATOM 4579 C C . SER B 1 237 ? -18.172 -21.234 -20.5 1 97.44 237 SER B C 1
ATOM 4581 O O . SER B 1 237 ? -18.578 -22.266 -21.078 1 97.44 237 SER B O 1
ATOM 4583 N N . GLN B 1 238 ? -17.375 -20.359 -21.016 1 96.75 238 GLN B N 1
ATOM 4584 C CA . GLN B 1 238 ? -16.875 -20.547 -22.375 1 96.75 238 GLN B CA 1
ATOM 4585 C C . GLN B 1 238 ? -15.531 -21.281 -22.359 1 96.75 238 GLN B C 1
ATOM 4587 O O . GLN B 1 238 ? -15.008 -21.656 -23.406 1 96.75 238 GLN B O 1
ATOM 4592 N N . CYS B 1 239 ? -14.953 -21.5 -21.141 1 95.56 239 CYS B N 1
ATOM 4593 C CA . CYS B 1 239 ? -13.672 -22.188 -21 1 95.56 239 CYS B CA 1
ATOM 4594 C C . CYS B 1 239 ? -13.875 -23.688 -20.766 1 95.56 239 CYS B C 1
ATOM 4596 O O . CYS B 1 239 ? -14.93 -24.109 -20.297 1 95.56 239 CYS B O 1
ATOM 4598 N N . PRO B 1 240 ? -12.859 -24.453 -21.188 1 94.5 240 PRO B N 1
ATOM 4599 C CA . PRO B 1 240 ? -12.922 -25.859 -20.781 1 94.5 240 PRO B CA 1
ATOM 4600 C C . PRO B 1 240 ? -12.984 -26.047 -19.266 1 94.5 240 PRO B C 1
ATOM 4602 O O . PRO B 1 240 ? -12.328 -25.297 -18.531 1 94.5 240 PRO B O 1
ATOM 4605 N N . ILE B 1 241 ? -13.773 -26.953 -18.797 1 95.56 241 ILE B N 1
ATOM 4606 C CA . ILE B 1 241 ? -13.867 -27.25 -17.375 1 95.56 241 ILE B CA 1
ATOM 4607 C C . ILE B 1 241 ? -12.539 -27.828 -16.875 1 95.56 241 ILE B C 1
ATOM 4609 O O . ILE B 1 241 ? -12.062 -28.844 -17.406 1 95.56 241 ILE B O 1
ATOM 4613 N N . PRO B 1 242 ? -11.969 -27.203 -15.953 1 97.12 242 PRO B N 1
ATOM 4614 C CA . PRO B 1 242 ? -10.711 -27.75 -15.438 1 97.12 242 PRO B CA 1
ATOM 4615 C C . PRO B 1 242 ? -10.891 -29.094 -14.727 1 97.12 242 PRO B C 1
ATOM 4617 O O . PRO B 1 242 ? -11.906 -29.312 -14.055 1 97.12 242 PRO B O 1
ATOM 4620 N N . SER B 1 243 ? -9.945 -29.953 -14.844 1 97.75 243 SER B N 1
ATOM 4621 C CA . SER B 1 243 ? -9.922 -31.172 -14.047 1 97.75 243 SER B CA 1
ATOM 4622 C C . SER B 1 243 ? -9.445 -30.906 -12.625 1 97.75 243 SER B C 1
ATOM 4624 O O . SER B 1 243 ? -8.539 -30.094 -12.414 1 97.75 243 SER B O 1
ATOM 4626 N N . VAL B 1 244 ? -10.047 -31.547 -11.734 1 98.12 244 VAL B N 1
ATOM 4627 C CA . VAL B 1 244 ? -9.555 -31.547 -10.367 1 98.12 244 VAL B CA 1
ATOM 4628 C C . VAL B 1 244 ? -8.672 -32.781 -10.125 1 98.12 244 VAL B C 1
ATOM 4630 O O . VAL B 1 244 ? -9.18 -33.906 -10.031 1 98.12 244 VAL B O 1
ATOM 4633 N N . LEU B 1 245 ? -7.453 -32.531 -9.984 1 98.31 245 LEU B N 1
ATOM 4634 C CA . LEU B 1 245 ? -6.48 -33.625 -9.867 1 98.31 245 LEU B CA 1
ATOM 4635 C C . LEU B 1 245 ? -6.32 -34.062 -8.414 1 98.31 245 LEU B C 1
ATOM 4637 O O . LEU B 1 245 ? -6.285 -33.219 -7.512 1 98.31 245 LEU B O 1
ATOM 4641 N N . GLU B 1 246 ? -6.195 -35.375 -8.25 1 97.88 246 GLU B N 1
ATOM 4642 C CA . GLU B 1 246 ? -5.723 -35.875 -6.969 1 97.88 246 GLU B CA 1
ATOM 4643 C C . GLU B 1 246 ? -4.266 -35.5 -6.73 1 97.88 246 GLU B C 1
ATOM 4645 O O . GLU B 1 246 ? -3.484 -35.375 -7.676 1 97.88 246 GLU B O 1
ATOM 4650 N N . GLY B 1 247 ? -3.984 -35.344 -5.488 1 97.81 247 GLY B N 1
ATOM 4651 C CA . GLY B 1 247 ? -2.648 -34.938 -5.098 1 97.81 247 GLY B CA 1
ATOM 4652 C C . GLY B 1 247 ? -1.549 -35.719 -5.789 1 97.81 247 GLY B C 1
ATOM 4653 O O . GLY B 1 247 ? -0.632 -35.125 -6.371 1 97.81 247 GLY B O 1
ATOM 4654 N N . LYS B 1 248 ? -1.664 -37 -5.781 1 97.75 248 LYS B N 1
ATOM 4655 C CA . LYS B 1 248 ? -0.635 -37.875 -6.348 1 97.75 248 LYS B CA 1
ATOM 4656 C C . LYS B 1 248 ? -0.491 -37.656 -7.848 1 97.75 248 LYS B C 1
ATOM 4658 O O . LYS B 1 248 ? 0.622 -37.656 -8.375 1 97.75 248 LYS B O 1
ATOM 4663 N N . ILE B 1 249 ? -1.54 -37.5 -8.531 1 98 249 ILE B N 1
ATOM 4664 C CA . ILE B 1 249 ? -1.52 -37.25 -9.969 1 98 249 ILE B CA 1
ATOM 4665 C C . ILE B 1 249 ? -0.838 -35.906 -10.258 1 98 249 ILE B C 1
ATOM 4667 O O . ILE B 1 249 ? 0.003 -35.812 -11.156 1 98 249 ILE B O 1
ATOM 4671 N N . ALA B 1 250 ? -1.222 -34.875 -9.484 1 98.19 250 ALA B N 1
ATOM 4672 C CA . ALA B 1 250 ? -0.634 -33.562 -9.664 1 98.19 250 ALA B CA 1
ATOM 4673 C C . ALA B 1 250 ? 0.873 -33.594 -9.422 1 98.19 250 ALA B C 1
ATOM 4675 O O . ALA B 1 250 ? 1.645 -33.031 -10.211 1 98.19 250 ALA B O 1
ATOM 4676 N N . SER B 1 251 ? 1.29 -34.219 -8.328 1 97.81 251 SER B N 1
ATOM 4677 C CA . SER B 1 251 ? 2.713 -34.281 -8.016 1 97.81 251 SER B CA 1
ATOM 4678 C C . SER B 1 251 ? 3.48 -35.062 -9.07 1 97.81 251 SER B C 1
ATOM 4680 O O . SER B 1 251 ? 4.578 -34.656 -9.469 1 97.81 251 SER B O 1
ATOM 4682 N N . ASP B 1 252 ? 2.914 -36.188 -9.531 1 97.69 252 ASP B N 1
ATOM 4683 C CA . ASP B 1 252 ? 3.561 -36.969 -10.562 1 97.69 252 ASP B CA 1
ATOM 4684 C C . ASP B 1 252 ? 3.746 -36.188 -11.852 1 97.69 252 ASP B C 1
ATOM 4686 O O . ASP B 1 252 ? 4.793 -36.281 -12.492 1 97.69 252 ASP B O 1
ATOM 4690 N N . ARG B 1 253 ? 2.793 -35.5 -12.203 1 97 253 ARG B N 1
ATOM 4691 C CA . ARG B 1 253 ? 2.859 -34.688 -13.414 1 97 253 ARG B CA 1
ATOM 4692 C C . ARG B 1 253 ? 3.988 -33.656 -13.328 1 97 253 ARG B C 1
ATOM 4694 O O . ARG B 1 253 ? 4.699 -33.438 -14.305 1 97 253 ARG B O 1
ATOM 4701 N N . THR B 1 254 ? 4.082 -33 -12.188 1 96.81 254 THR B N 1
ATOM 4702 C CA . THR B 1 254 ? 5.098 -31.984 -11.992 1 96.81 254 THR B CA 1
ATOM 4703 C C . THR B 1 254 ? 6.484 -32.594 -11.875 1 96.81 254 THR B C 1
ATOM 4705 O O . THR B 1 254 ? 7.418 -32.188 -12.562 1 96.81 254 THR B O 1
ATOM 4708 N N . LEU B 1 255 ? 6.629 -33.625 -11.109 1 97.56 255 LEU B N 1
ATOM 4709 C CA . LEU B 1 255 ? 7.922 -34.25 -10.805 1 97.56 255 LEU B CA 1
ATOM 4710 C C . LEU B 1 255 ? 8.477 -34.969 -12.023 1 97.56 255 LEU B C 1
ATOM 4712 O O . LEU B 1 255 ? 9.695 -35.031 -12.219 1 97.56 255 LEU B O 1
ATOM 4716 N N . ASN B 1 256 ? 7.629 -35.469 -12.852 1 96.06 256 ASN B N 1
ATOM 4717 C CA . ASN B 1 256 ? 8.07 -36.281 -13.969 1 96.06 256 ASN B CA 1
ATOM 4718 C C . ASN B 1 256 ? 7.992 -35.531 -15.289 1 96.06 256 ASN B C 1
ATOM 4720 O O . ASN B 1 256 ? 8.133 -36.125 -16.359 1 96.06 256 ASN B O 1
ATOM 4724 N N . SER B 1 257 ? 7.781 -34.25 -15.188 1 94.62 257 SER B N 1
ATOM 4725 C CA . SER B 1 257 ? 7.68 -33.5 -16.422 1 94.62 257 SER B CA 1
ATOM 4726 C C . SER B 1 257 ? 9 -33.469 -17.172 1 94.62 257 SER B C 1
ATOM 4728 O O . SER B 1 257 ? 10.07 -33.406 -16.562 1 94.62 257 SER B O 1
ATOM 4730 N N . SER B 1 258 ? 8.938 -33.531 -18.469 1 89.81 258 SER B N 1
ATOM 4731 C CA . SER B 1 258 ? 10.125 -33.469 -19.312 1 89.81 258 SER B CA 1
ATOM 4732 C C . SER B 1 258 ? 10.305 -32.062 -19.891 1 89.81 258 SER B C 1
ATOM 4734 O O . SER B 1 258 ? 11.273 -31.797 -20.594 1 89.81 258 SER B O 1
ATOM 4736 N N . ALA B 1 259 ? 9.352 -31.188 -19.609 1 86.56 259 ALA B N 1
ATOM 4737 C CA . ALA B 1 259 ? 9.445 -29.812 -20.078 1 86.56 259 ALA B CA 1
ATOM 4738 C C . ALA B 1 259 ? 10.656 -29.109 -19.469 1 86.56 259 ALA B C 1
ATOM 4740 O O . ALA B 1 259 ? 10.953 -29.297 -18.281 1 86.56 259 ALA B O 1
ATOM 4741 N N . PRO B 1 260 ? 11.289 -28.375 -20.312 1 83.69 260 PRO B N 1
ATOM 4742 C CA . PRO B 1 260 ? 12.438 -27.641 -19.766 1 83.69 260 PRO B CA 1
ATOM 4743 C C . PRO B 1 260 ? 12.016 -26.562 -18.766 1 83.69 260 PRO B C 1
ATOM 4745 O O . PRO B 1 260 ? 10.914 -26.016 -18.859 1 83.69 260 PRO B O 1
ATOM 4748 N N . THR B 1 261 ? 12.883 -26.328 -17.859 1 89 261 THR B N 1
ATOM 4749 C CA . THR B 1 261 ? 12.648 -25.234 -16.922 1 89 261 THR B CA 1
ATOM 4750 C C . THR B 1 261 ? 12.922 -23.891 -17.578 1 89 261 THR B C 1
ATOM 4752 O O . THR B 1 261 ? 13.664 -23.812 -18.562 1 89 261 THR B O 1
ATOM 4755 N N . GLU B 1 262 ? 12.359 -22.875 -17.016 1 87.56 262 GLU B N 1
ATOM 4756 C CA . GLU B 1 262 ? 12.633 -21.531 -17.5 1 87.56 262 GLU B CA 1
ATOM 4757 C C . GLU B 1 262 ? 14.102 -21.172 -17.328 1 87.56 262 GLU B C 1
ATOM 4759 O O . GLU B 1 262 ? 14.727 -21.531 -16.328 1 87.56 262 GLU B O 1
ATOM 4764 N N . SER B 1 263 ? 14.641 -20.516 -18.312 1 81.12 263 SER B N 1
ATOM 4765 C CA . SER B 1 263 ? 16.016 -20.016 -18.219 1 81.12 263 SER B CA 1
ATOM 4766 C C . SER B 1 263 ? 16.109 -18.875 -17.219 1 81.12 263 SER B C 1
ATOM 4768 O O . SER B 1 263 ? 15.242 -18 -17.172 1 81.12 263 SER B O 1
ATOM 4770 N N . THR B 1 264 ? 17.141 -19.125 -16.359 1 82.56 264 THR B N 1
ATOM 4771 C CA . THR B 1 264 ? 17.297 -18.078 -15.359 1 82.56 264 THR B CA 1
ATOM 4772 C C . THR B 1 264 ? 18.75 -17.609 -15.289 1 82.56 264 THR B C 1
ATOM 4774 O O . THR B 1 264 ? 19.641 -18.266 -15.812 1 82.56 264 THR B O 1
ATOM 4777 N N . ALA B 1 265 ? 19 -16.438 -14.938 1 88.75 265 ALA B N 1
ATOM 4778 C CA . ALA B 1 265 ? 20.312 -15.859 -14.672 1 88.75 265 ALA B CA 1
ATOM 4779 C C . ALA B 1 265 ? 20.359 -15.203 -13.297 1 88.75 265 ALA B C 1
ATOM 4781 O O . ALA B 1 265 ? 19.328 -14.727 -12.805 1 88.75 265 ALA B O 1
ATOM 4782 N N . VAL B 1 266 ? 21.5 -15.328 -12.727 1 90.38 266 VAL B N 1
ATOM 4783 C CA . VAL B 1 266 ? 21.688 -14.688 -11.43 1 90.38 266 VAL B CA 1
ATOM 4784 C C . VAL B 1 266 ? 22.391 -13.344 -11.617 1 90.38 266 VAL B C 1
ATOM 4786 O O . VAL B 1 266 ? 23.562 -13.281 -11.992 1 90.38 266 VAL B O 1
ATOM 4789 N N . SER B 1 267 ? 21.656 -12.367 -11.406 1 89.44 267 SER B N 1
ATOM 4790 C CA . SER B 1 267 ? 22.203 -11.016 -11.516 1 89.44 267 SER B CA 1
ATOM 4791 C C . SER B 1 267 ? 22.922 -10.602 -10.234 1 89.44 267 SER B C 1
ATOM 4793 O O . SER B 1 267 ? 22.547 -11.055 -9.148 1 89.44 267 SER B O 1
ATOM 4795 N N . ASN B 1 268 ? 23.859 -9.797 -10.445 1 86.94 268 ASN B N 1
ATOM 4796 C CA . ASN B 1 268 ? 24.562 -9.266 -9.289 1 86.94 268 ASN B CA 1
ATOM 4797 C C . ASN B 1 268 ? 23.75 -8.203 -8.57 1 86.94 268 ASN B C 1
ATOM 4799 O O . ASN B 1 268 ? 23.094 -7.375 -9.211 1 86.94 268 ASN B O 1
ATOM 4803 N N . ASP B 1 269 ? 23.719 -8.398 -7.293 1 89.81 269 ASP B N 1
ATOM 4804 C CA . ASP B 1 269 ? 23.172 -7.324 -6.473 1 89.81 269 ASP B CA 1
ATOM 4805 C C . ASP B 1 269 ? 23.781 -7.332 -5.074 1 89.81 269 ASP B C 1
ATOM 4807 O O . ASP B 1 269 ? 24.812 -7.98 -4.84 1 89.81 269 ASP B O 1
ATOM 4811 N N . LEU B 1 270 ? 23.359 -6.551 -4.234 1 88.88 270 LEU B N 1
ATOM 4812 C CA . LEU B 1 270 ? 24 -6.273 -2.961 1 88.88 270 LEU B CA 1
ATOM 4813 C C . LEU B 1 270 ? 23.969 -7.5 -2.053 1 88.88 270 LEU B C 1
ATOM 4815 O O . LEU B 1 270 ? 24.672 -7.555 -1.047 1 88.88 270 LEU B O 1
ATOM 4819 N N . LEU B 1 271 ? 23.109 -8.484 -2.424 1 93.25 271 LEU B N 1
ATOM 4820 C CA . LEU B 1 271 ? 23.062 -9.703 -1.626 1 93.25 271 LEU B CA 1
ATOM 4821 C C . LEU B 1 271 ? 24.328 -10.539 -1.846 1 93.25 271 LEU B C 1
ATOM 4823 O O . LEU B 1 271 ? 24.641 -11.422 -1.042 1 93.25 271 LEU B O 1
ATOM 4827 N N . GLY B 1 272 ? 24.969 -10.359 -2.961 1 94.06 272 GLY B N 1
ATOM 4828 C CA . GLY B 1 272 ? 26.219 -11.031 -3.252 1 94.06 272 GLY B CA 1
ATOM 4829 C C . GLY B 1 272 ? 26.047 -12.523 -3.5 1 94.06 272 GLY B C 1
ATOM 4830 O O . GLY B 1 272 ? 26.984 -13.297 -3.283 1 94.06 272 GLY B O 1
ATOM 4831 N N . LEU B 1 273 ? 24.891 -12.922 -3.922 1 96.75 273 LEU B N 1
ATOM 4832 C CA . LEU B 1 273 ? 24.609 -14.336 -4.152 1 96.75 273 LEU B CA 1
ATOM 4833 C C . LEU B 1 273 ? 25.125 -14.773 -5.52 1 96.75 273 LEU B C 1
ATOM 4835 O O . LEU B 1 273 ? 25.188 -13.969 -6.449 1 96.75 273 LEU B O 1
ATOM 4839 N N . LYS B 1 274 ? 25.469 -16.031 -5.602 1 96.81 274 LYS B N 1
ATOM 4840 C CA . LYS B 1 274 ? 25.938 -16.641 -6.844 1 96.81 274 LYS B CA 1
ATOM 4841 C C . LYS B 1 274 ? 25.125 -17.906 -7.172 1 96.81 274 LYS B C 1
ATOM 4843 O O . LYS B 1 274 ? 24.531 -18.5 -6.281 1 96.81 274 LYS B O 1
ATOM 4848 N N . THR B 1 275 ? 25.188 -18.172 -8.438 1 96.88 275 THR B N 1
ATOM 4849 C CA . THR B 1 275 ? 24.531 -19.406 -8.859 1 96.88 275 THR B CA 1
ATOM 4850 C C . THR B 1 275 ? 25.016 -20.594 -8.031 1 96.88 275 THR B C 1
ATOM 4852 O O . THR B 1 275 ? 26.234 -20.75 -7.816 1 96.88 275 THR B O 1
ATOM 4855 N N . GLY B 1 276 ? 24.062 -21.391 -7.551 1 96.94 276 GLY B N 1
ATOM 4856 C CA . GLY B 1 276 ? 24.438 -22.609 -6.828 1 96.94 276 GLY B CA 1
ATOM 4857 C C . GLY B 1 276 ? 24.469 -22.422 -5.324 1 96.94 276 GLY B C 1
ATOM 4858 O O . GLY B 1 276 ? 24.484 -23.391 -4.57 1 96.94 276 GLY B O 1
ATOM 4859 N N . ASP B 1 277 ? 24.453 -21.125 -4.871 1 98.06 277 ASP B N 1
ATOM 4860 C CA . ASP B 1 277 ? 24.406 -20.891 -3.43 1 98.06 277 ASP B CA 1
ATOM 4861 C C . ASP B 1 277 ? 23.172 -21.547 -2.811 1 98.06 277 ASP B C 1
ATOM 4863 O O . ASP B 1 277 ? 22.078 -21.5 -3.385 1 98.06 277 ASP B O 1
ATOM 4867 N N . LYS B 1 278 ? 23.375 -22.234 -1.676 1 98.56 278 LYS B N 1
ATOM 4868 C CA . LYS B 1 278 ? 22.219 -22.703 -0.906 1 98.56 278 LYS B CA 1
ATOM 4869 C C . LYS B 1 278 ? 21.562 -21.562 -0.138 1 98.56 278 LYS B C 1
ATOM 4871 O O . LYS B 1 278 ? 22.219 -20.844 0.619 1 98.56 278 LYS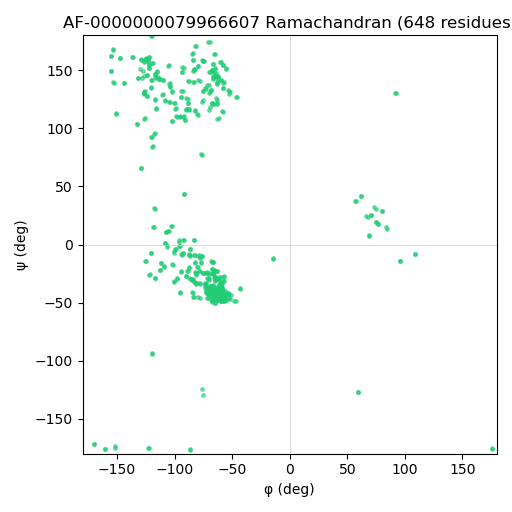 B O 1
ATOM 4876 N N . VAL B 1 279 ? 20.234 -21.375 -0.381 1 98.69 279 VAL B N 1
ATOM 4877 C CA . VAL B 1 279 ? 19.531 -20.234 0.221 1 98.69 279 VAL B CA 1
ATOM 4878 C C . VAL B 1 279 ? 18.172 -20.672 0.742 1 98.69 279 VAL B C 1
ATOM 4880 O O . VAL B 1 279 ? 17.703 -21.766 0.419 1 98.69 279 VAL B O 1
ATOM 4883 N N . GLU B 1 280 ? 17.625 -19.906 1.597 1 98.5 280 GLU B N 1
ATOM 4884 C CA . GLU B 1 280 ? 16.219 -19.984 1.963 1 98.5 280 GLU B CA 1
ATOM 4885 C C . GLU B 1 280 ? 15.469 -18.734 1.507 1 98.5 280 GLU B C 1
ATOM 4887 O O . GLU B 1 280 ? 16.031 -17.641 1.482 1 98.5 280 GLU B O 1
ATOM 4892 N N . VAL B 1 281 ? 14.273 -18.922 1.082 1 98.62 281 VAL B N 1
ATOM 4893 C CA . VAL B 1 281 ? 13.406 -17.859 0.6 1 98.62 281 VAL B CA 1
ATOM 4894 C C . VAL B 1 281 ? 12.078 -17.891 1.352 1 98.62 281 VAL B C 1
ATOM 4896 O O . VAL B 1 281 ? 11.477 -18.953 1.505 1 98.62 281 VAL B O 1
ATOM 4899 N N . PHE B 1 282 ? 11.609 -16.766 1.858 1 98.19 282 PHE B N 1
ATOM 4900 C CA . PHE B 1 282 ? 10.344 -16.719 2.576 1 98.19 282 PHE B CA 1
ATOM 4901 C C . PHE B 1 282 ? 9.75 -15.312 2.52 1 98.19 282 PHE B C 1
ATOM 4903 O O . PHE B 1 282 ? 10.477 -14.328 2.361 1 98.19 282 PHE B O 1
ATOM 4910 N N . PRO B 1 283 ? 8.414 -15.203 2.547 1 96.94 283 PRO B N 1
ATOM 4911 C CA . PRO B 1 283 ? 7.805 -13.875 2.621 1 96.94 283 PRO B CA 1
ATOM 4912 C C . PRO B 1 283 ? 8.094 -13.164 3.943 1 96.94 283 PRO B C 1
ATOM 4914 O O . PRO B 1 283 ? 8.312 -13.82 4.965 1 96.94 283 PRO B O 1
ATOM 4917 N N . THR B 1 284 ? 8.047 -11.836 3.926 1 94.56 284 THR B N 1
ATOM 4918 C CA . THR B 1 284 ? 8.406 -11.086 5.125 1 94.56 284 THR B CA 1
ATOM 4919 C C . THR B 1 284 ? 7.176 -10.391 5.711 1 94.56 284 THR B C 1
ATOM 4921 O O . THR B 1 284 ? 7.203 -9.93 6.852 1 94.56 284 THR B O 1
ATOM 4924 N N . ASP B 1 285 ? 6.141 -10.289 4.965 1 92.38 285 ASP B N 1
ATOM 4925 C CA . ASP B 1 285 ? 4.957 -9.578 5.43 1 92.38 285 ASP B CA 1
ATOM 4926 C C . ASP B 1 285 ? 4.07 -10.477 6.281 1 92.38 285 ASP B C 1
ATOM 4928 O O . ASP B 1 285 ? 3.58 -10.062 7.336 1 92.38 285 ASP B O 1
ATOM 4932 N N . TYR B 1 286 ? 3.812 -11.703 5.875 1 91.44 286 TYR B N 1
ATOM 4933 C CA . TYR B 1 286 ? 3.119 -12.695 6.691 1 91.44 286 TYR B CA 1
ATOM 4934 C C . TYR B 1 286 ? 3.48 -14.109 6.25 1 91.44 286 TYR B C 1
ATOM 4936 O O . TYR B 1 286 ? 4.012 -14.305 5.152 1 91.44 286 TYR B O 1
ATOM 4944 N N . ALA B 1 287 ? 3.242 -15.07 7.062 1 92.62 287 ALA B N 1
ATOM 4945 C CA . ALA B 1 287 ? 3.588 -16.469 6.812 1 92.62 287 ALA B CA 1
ATOM 4946 C C . ALA B 1 287 ? 5.098 -16.641 6.664 1 92.62 287 ALA B C 1
ATOM 4948 O O . ALA B 1 287 ? 5.562 -17.391 5.809 1 92.62 287 ALA B O 1
ATOM 4949 N N . SER B 1 288 ? 5.852 -15.992 7.484 1 92.56 288 SER B N 1
ATOM 4950 C CA . SER B 1 288 ? 7.301 -15.906 7.344 1 92.56 288 SER B CA 1
ATOM 4951 C C . SER B 1 288 ? 7.988 -17.141 7.93 1 92.56 288 SER B C 1
ATOM 4953 O O . SER B 1 288 ? 9.18 -17.344 7.719 1 92.56 288 SER B O 1
ATOM 4955 N N . ASP B 1 289 ? 7.258 -17.938 8.586 1 91.81 289 ASP B N 1
ATOM 4956 C CA . ASP B 1 289 ? 7.852 -19.078 9.266 1 91.81 289 ASP B CA 1
ATOM 4957 C C . ASP B 1 289 ? 7.938 -20.281 8.336 1 91.81 289 ASP B C 1
ATOM 4959 O O . ASP B 1 289 ? 8.539 -21.297 8.68 1 91.81 289 ASP B O 1
ATOM 4963 N N . HIS B 1 290 ? 7.336 -20.172 7.18 1 93.62 290 HIS B N 1
ATOM 4964 C CA . HIS B 1 290 ? 7.426 -21.234 6.18 1 93.62 290 HIS B CA 1
ATOM 4965 C C . HIS B 1 290 ? 8.422 -20.875 5.082 1 93.62 290 HIS B C 1
ATOM 4967 O O . HIS B 1 290 ? 8.094 -20.125 4.156 1 93.62 290 HIS B O 1
ATOM 4973 N N . LYS B 1 291 ? 9.547 -21.516 5.133 1 97 291 LYS B N 1
ATOM 4974 C CA . LYS B 1 291 ? 10.656 -21.141 4.262 1 97 291 LYS B CA 1
ATOM 4975 C C . LYS B 1 291 ? 10.969 -22.266 3.268 1 97 291 LYS B C 1
ATOM 4977 O O . LYS B 1 291 ? 10.867 -23.438 3.6 1 97 291 LYS B O 1
ATOM 4982 N N . ASP B 1 292 ? 11.305 -21.875 2.17 1 98.75 292 ASP B N 1
ATOM 4983 C CA . ASP B 1 292 ? 11.75 -22.828 1.159 1 98.75 292 ASP B CA 1
ATOM 4984 C C . ASP B 1 292 ? 13.266 -22.781 0.994 1 98.75 292 ASP B C 1
ATOM 4986 O O . ASP B 1 292 ? 13.867 -21.703 1.017 1 98.75 292 ASP B O 1
ATOM 4990 N N . GLU B 1 293 ? 13.828 -23.922 0.873 1 98.62 293 GLU B N 1
ATOM 4991 C CA . GLU B 1 293 ? 15.273 -24.031 0.72 1 98.62 293 GLU B CA 1
ATOM 4992 C C . GLU B 1 293 ? 15.641 -24.641 -0.629 1 98.62 293 GLU B C 1
ATOM 4994 O O . GLU B 1 293 ? 14.914 -25.484 -1.15 1 98.62 293 GLU B O 1
ATOM 4999 N N . GLY B 1 294 ? 16.75 -24.203 -1.159 1 98.62 294 GLY B N 1
ATOM 5000 C CA . GLY B 1 294 ? 17.281 -24.75 -2.404 1 98.62 294 GLY B CA 1
ATOM 5001 C C . GLY B 1 294 ? 18.516 -24.031 -2.896 1 98.62 294 GLY B C 1
ATOM 5002 O O . GLY B 1 294 ? 19.094 -23.203 -2.18 1 98.62 294 GLY B O 1
ATOM 5003 N N . HIS B 1 295 ? 18.953 -24.438 -4.062 1 98.44 295 HIS B N 1
ATOM 5004 C CA . HIS B 1 295 ? 20.109 -23.797 -4.695 1 98.44 295 HIS B CA 1
ATOM 5005 C C . HIS B 1 295 ? 19.656 -22.703 -5.656 1 98.44 295 HIS B C 1
ATOM 5007 O O . HIS B 1 295 ? 18.75 -22.906 -6.465 1 98.44 295 HIS B O 1
ATOM 5013 N N . LEU B 1 296 ? 20.297 -21.578 -5.504 1 98.44 296 LEU B N 1
ATOM 5014 C CA . LEU B 1 296 ? 19.938 -20.422 -6.324 1 98.44 296 LEU B CA 1
ATOM 5015 C C . LEU B 1 296 ? 20.219 -20.703 -7.797 1 98.44 296 LEU B C 1
ATOM 5017 O O . LEU B 1 296 ? 21.344 -21.031 -8.172 1 98.44 296 LEU B O 1
ATOM 5021 N N . VAL B 1 297 ? 19.203 -20.531 -8.672 1 97.88 297 VAL B N 1
ATOM 5022 C CA . VAL B 1 297 ? 19.391 -20.766 -10.102 1 97.88 297 VAL B CA 1
ATOM 5023 C C . VAL B 1 297 ? 18.969 -19.531 -10.891 1 97.88 297 VAL B C 1
ATOM 5025 O O . VAL B 1 297 ? 19.281 -19.406 -12.078 1 97.88 297 VAL B O 1
ATOM 5028 N N . GLY B 1 298 ? 18.297 -18.625 -10.312 1 97.94 298 GLY B N 1
ATOM 5029 C CA . GLY B 1 298 ? 17.906 -17.375 -10.938 1 97.94 298 GLY B CA 1
ATOM 5030 C C . GLY B 1 298 ? 17.703 -16.25 -9.953 1 97.94 298 GLY B C 1
ATOM 5031 O O . GLY B 1 298 ? 17.172 -16.453 -8.859 1 97.94 298 GLY B O 1
ATOM 5032 N N . LEU B 1 299 ? 18.125 -15.109 -10.281 1 97.62 299 LEU B N 1
ATOM 5033 C CA . LEU B 1 299 ? 17.969 -13.914 -9.453 1 97.62 299 LEU B CA 1
ATOM 5034 C C . LEU B 1 299 ? 17.906 -12.656 -10.32 1 97.62 299 LEU B C 1
ATOM 5036 O O . LEU B 1 299 ? 18.875 -12.344 -11.023 1 97.62 299 LEU B O 1
ATOM 5040 N N . THR B 1 300 ? 16.797 -12.07 -10.328 1 95.81 300 THR B N 1
ATOM 5041 C CA . THR B 1 300 ? 16.625 -10.781 -10.992 1 95.81 300 THR B CA 1
ATOM 5042 C C . THR B 1 300 ? 16.109 -9.734 -10 1 95.81 300 THR B C 1
ATOM 5044 O O . THR B 1 300 ? 16.047 -9.992 -8.797 1 95.81 300 THR B O 1
ATOM 5047 N N . MET B 1 301 ? 15.82 -8.617 -10.445 1 94.38 301 MET B N 1
ATOM 5048 C CA . MET B 1 301 ? 15.328 -7.547 -9.578 1 94.38 301 MET B CA 1
ATOM 5049 C C . MET B 1 301 ? 13.977 -7.918 -8.977 1 94.38 301 MET B C 1
ATOM 5051 O O . MET B 1 301 ? 13.664 -7.523 -7.852 1 94.38 301 MET B O 1
ATOM 5055 N N . THR B 1 302 ? 13.227 -8.75 -9.695 1 95.31 302 THR B N 1
ATOM 5056 C CA . THR B 1 302 ? 11.844 -8.938 -9.266 1 95.31 302 THR B CA 1
ATOM 5057 C C . THR B 1 302 ? 11.57 -10.398 -8.93 1 95.31 302 THR B C 1
ATOM 5059 O O . THR B 1 302 ? 10.5 -10.734 -8.422 1 95.31 302 THR B O 1
ATOM 5062 N N . GLU B 1 303 ? 12.57 -11.305 -9.211 1 97.19 303 GLU B N 1
ATOM 5063 C CA . GLU B 1 303 ? 12.289 -12.734 -9.086 1 97.19 303 GLU B CA 1
ATOM 5064 C C . GLU B 1 303 ? 13.508 -13.492 -8.562 1 97.19 303 GLU B C 1
ATOM 5066 O O . GLU B 1 303 ? 14.641 -13.18 -8.922 1 97.19 303 GLU B O 1
ATOM 5071 N N . VAL B 1 304 ? 13.281 -14.414 -7.699 1 98.31 304 VAL B N 1
ATOM 5072 C CA . VAL B 1 304 ? 14.289 -15.367 -7.266 1 98.31 304 VAL B CA 1
ATOM 5073 C C . VAL B 1 304 ? 13.82 -16.797 -7.57 1 98.31 304 VAL B C 1
ATOM 5075 O O . VAL B 1 304 ? 12.641 -17.109 -7.402 1 98.31 304 VAL B O 1
ATOM 5078 N N . VAL B 1 305 ? 14.688 -17.594 -8.102 1 98.62 305 VAL B N 1
ATOM 5079 C CA . VAL B 1 305 ? 14.398 -18.969 -8.461 1 98.62 305 VAL B CA 1
ATOM 5080 C C . VAL B 1 305 ? 15.383 -19.906 -7.766 1 98.62 305 VAL B C 1
ATOM 5082 O O . VAL B 1 305 ? 16.594 -19.734 -7.875 1 98.62 305 VAL B O 1
ATOM 5085 N N . ILE B 1 306 ? 14.891 -20.859 -7.102 1 98.69 306 ILE B N 1
ATOM 5086 C CA . ILE B 1 306 ? 15.75 -21.844 -6.449 1 98.69 306 ILE B CA 1
ATOM 5087 C C . ILE B 1 306 ? 15.383 -23.25 -6.934 1 98.69 306 ILE B C 1
ATOM 5089 O O . ILE B 1 306 ? 14.227 -23.516 -7.266 1 98.69 306 ILE B O 1
ATOM 5093 N N . CYS B 1 307 ? 16.281 -24.078 -7.051 1 98.19 307 CYS B N 1
ATOM 5094 C CA . CYS B 1 307 ? 16.078 -25.5 -7.293 1 98.19 307 CYS B CA 1
ATOM 5095 C C . CYS B 1 307 ? 15.969 -26.266 -5.98 1 98.19 307 CYS B C 1
ATOM 5097 O O . CYS B 1 307 ? 16.922 -26.312 -5.199 1 98.19 307 CYS B O 1
ATOM 5099 N N . ASN B 1 308 ? 14.836 -26.844 -5.738 1 98.06 308 ASN B N 1
ATOM 5100 C CA . ASN B 1 308 ? 14.641 -27.516 -4.461 1 98.06 308 ASN B CA 1
ATOM 5101 C C . ASN B 1 308 ? 15.133 -28.953 -4.504 1 98.06 308 ASN B C 1
ATOM 5103 O O . ASN B 1 308 ? 15.734 -29.375 -5.492 1 98.06 308 ASN B O 1
ATOM 5107 N N . SER B 1 309 ? 14.945 -29.703 -3.445 1 97.5 309 SER B N 1
ATOM 5108 C CA . SER B 1 309 ? 15.484 -31.047 -3.287 1 97.5 309 SER B CA 1
ATOM 5109 C C . SER B 1 309 ? 14.836 -32.031 -4.262 1 97.5 309 SER B C 1
ATOM 5111 O O . SER B 1 309 ? 15.367 -33.125 -4.5 1 97.5 309 SER B O 1
ATOM 5113 N N . LYS B 1 310 ? 13.719 -31.656 -4.875 1 97.88 310 LYS B N 1
ATOM 5114 C CA . LYS B 1 310 ? 13.008 -32.5 -5.82 1 97.88 310 LYS B CA 1
ATOM 5115 C C . LYS B 1 310 ? 13.391 -32.188 -7.258 1 97.88 310 LYS B C 1
ATOM 5117 O O . LYS B 1 310 ? 12.844 -32.75 -8.203 1 97.88 310 LYS B O 1
ATOM 5122 N N . GLY B 1 311 ? 14.242 -31.234 -7.391 1 97.25 311 GLY B N 1
ATOM 5123 C CA . GLY B 1 311 ? 14.695 -30.828 -8.711 1 97.25 311 GLY B CA 1
ATOM 5124 C C . GLY B 1 311 ? 13.75 -29.859 -9.391 1 97.25 311 GLY B C 1
ATOM 5125 O O . GLY B 1 311 ? 13.828 -29.656 -10.609 1 97.25 311 GLY B O 1
ATOM 5126 N N . LEU B 1 312 ? 12.867 -29.297 -8.672 1 98.25 312 LEU B N 1
ATOM 5127 C CA . LEU B 1 312 ? 11.922 -28.328 -9.211 1 98.25 312 LEU B CA 1
ATOM 5128 C C . LEU B 1 312 ? 12.445 -26.906 -9.031 1 98.25 312 LEU B C 1
ATOM 5130 O O . LEU B 1 312 ? 13.148 -26.609 -8.062 1 98.25 312 LEU B O 1
ATOM 5134 N N . HIS B 1 313 ? 12.094 -26.016 -9.961 1 98.44 313 HIS B N 1
ATOM 5135 C CA . HIS B 1 313 ? 12.391 -24.594 -9.859 1 98.44 313 HIS B CA 1
ATOM 5136 C C . HIS B 1 313 ? 11.258 -23.844 -9.18 1 98.44 313 HIS B C 1
ATOM 5138 O O . HIS B 1 313 ? 10.188 -23.672 -9.758 1 98.44 313 HIS B O 1
ATOM 5144 N N . LEU B 1 314 ? 11.484 -23.438 -7.961 1 98.69 314 LEU B N 1
ATOM 5145 C CA . LEU B 1 314 ? 10.531 -22.594 -7.246 1 98.69 314 LEU B CA 1
ATOM 5146 C C . LEU B 1 314 ? 10.797 -21.125 -7.516 1 98.69 314 LEU B C 1
ATOM 5148 O O . LEU B 1 314 ? 11.906 -20.641 -7.309 1 98.69 314 LEU B O 1
ATOM 5152 N N . HIS B 1 315 ? 9.828 -20.484 -8.016 1 98.75 315 HIS B N 1
ATOM 5153 C CA . HIS B 1 315 ? 9.883 -19.062 -8.336 1 98.75 315 HIS B CA 1
ATOM 5154 C C . HIS B 1 315 ? 9.156 -18.219 -7.285 1 98.75 315 HIS B C 1
ATOM 5156 O O . HIS B 1 315 ? 8.031 -18.547 -6.898 1 98.75 315 HIS B O 1
ATOM 5162 N N . PHE B 1 316 ? 9.797 -17.156 -6.789 1 98.62 316 PHE B N 1
ATOM 5163 C CA . PHE B 1 316 ? 9.211 -16.219 -5.836 1 98.62 316 PHE B CA 1
ATOM 5164 C C . PHE B 1 316 ? 9.43 -14.781 -6.277 1 98.62 316 PHE B C 1
ATOM 5166 O O . PHE B 1 316 ? 10.453 -14.461 -6.883 1 98.62 316 PHE B O 1
ATOM 5173 N N . PRO B 1 317 ? 8.453 -13.93 -6.047 1 97.81 317 PRO B N 1
ATOM 5174 C CA . PRO B 1 317 ? 8.773 -12.516 -6.207 1 97.81 317 PRO B CA 1
ATOM 5175 C C . PRO B 1 317 ? 9.797 -12.023 -5.184 1 97.81 317 PRO B C 1
ATOM 5177 O O . PRO B 1 317 ? 10.062 -12.711 -4.195 1 97.81 317 PRO B O 1
ATOM 5180 N N . ARG B 1 318 ? 10.336 -10.938 -5.449 1 96.94 318 ARG B N 1
ATOM 5181 C CA . ARG B 1 318 ? 11.305 -10.391 -4.508 1 96.94 318 ARG B CA 1
ATOM 5182 C C . ARG B 1 318 ? 10.664 -9.359 -3.592 1 96.94 318 ARG B C 1
ATOM 5184 O O . ARG B 1 318 ? 11.133 -9.141 -2.471 1 96.94 318 ARG B O 1
ATOM 5191 N N . TRP B 1 319 ? 9.641 -8.664 -4.047 1 97.62 319 TRP B N 1
ATOM 5192 C CA . TRP B 1 319 ? 8.961 -7.707 -3.182 1 97.62 319 TRP B CA 1
ATOM 5193 C C . TRP B 1 319 ? 8.312 -8.414 -1.992 1 97.62 319 TRP B C 1
ATOM 5195 O O . TRP B 1 319 ? 7.504 -9.32 -2.168 1 97.62 319 TRP B O 1
ATOM 5205 N N . ASN B 1 320 ? 8.688 -8.047 -0.774 1 97.19 320 ASN B N 1
ATOM 5206 C CA . ASN B 1 320 ? 8.203 -8.602 0.488 1 97.19 320 ASN B CA 1
ATOM 5207 C C . ASN B 1 320 ? 8.656 -10.047 0.673 1 97.19 320 ASN B C 1
ATOM 5209 O O . ASN B 1 320 ? 7.945 -10.852 1.286 1 97.19 320 ASN B O 1
ATOM 5213 N N . PHE B 1 321 ? 9.758 -10.445 0.011 1 97.81 321 PHE B N 1
ATOM 5214 C CA . PHE B 1 321 ? 10.43 -11.719 0.25 1 97.81 321 PHE B CA 1
ATOM 5215 C C . PHE B 1 321 ? 11.891 -11.492 0.641 1 97.81 321 PHE B C 1
ATOM 5217 O O . PHE B 1 321 ? 12.484 -10.484 0.266 1 97.81 321 PHE B O 1
ATOM 5224 N N . ARG B 1 322 ? 12.375 -12.391 1.375 1 97.31 322 ARG B N 1
ATOM 5225 C CA . ARG B 1 322 ? 13.766 -12.367 1.827 1 97.31 322 ARG B CA 1
ATOM 5226 C C . ARG B 1 322 ? 14.516 -13.609 1.346 1 97.31 322 ARG B C 1
ATOM 5228 O O . ARG B 1 322 ? 13.938 -14.695 1.259 1 97.31 322 ARG B O 1
ATOM 5235 N N . ILE B 1 323 ? 15.734 -13.375 0.981 1 97.94 323 ILE B N 1
ATOM 5236 C CA . ILE B 1 323 ? 16.656 -14.445 0.601 1 97.94 323 ILE B CA 1
ATOM 5237 C C . ILE B 1 323 ? 17.828 -14.477 1.574 1 97.94 323 ILE B C 1
ATOM 5239 O O . ILE B 1 323 ? 18.516 -13.469 1.766 1 97.94 323 ILE B O 1
ATOM 5243 N N . GLU B 1 324 ? 18.078 -15.555 2.143 1 96.81 324 GLU B N 1
ATOM 5244 C CA . GLU B 1 324 ? 19.203 -15.703 3.068 1 96.81 324 GLU B CA 1
ATOM 5245 C C . GLU B 1 324 ? 20.094 -16.875 2.676 1 96.81 324 GLU B C 1
ATOM 5247 O O . GLU B 1 324 ? 19.594 -17.969 2.383 1 96.81 324 GLU B O 1
ATOM 5252 N N . LYS B 1 325 ? 21.297 -16.641 2.629 1 96.69 325 LYS B N 1
ATOM 5253 C CA . LYS B 1 325 ? 22.25 -17.703 2.35 1 96.69 325 LYS B CA 1
ATOM 5254 C C . LYS B 1 325 ? 22.375 -18.656 3.533 1 96.69 325 LYS B C 1
ATOM 5256 O O . LYS B 1 325 ? 22.391 -18.234 4.688 1 96.69 325 LYS B O 1
ATOM 5261 N N . LEU B 1 326 ? 22.406 -19.891 3.119 1 96.88 326 LEU B N 1
ATOM 5262 C CA . LEU B 1 326 ? 22.562 -20.922 4.133 1 96.88 326 LEU B CA 1
ATOM 5263 C C . LEU B 1 326 ? 24.016 -21.406 4.195 1 96.88 326 LEU B C 1
ATOM 5265 O O . LEU B 1 326 ? 24.688 -21.469 3.172 1 96.88 326 LEU B O 1
#

Radius of gyration: 25.23 Å; Cα contacts (8 Å, |Δi|>4): 1189; chains: 2; bounding box: 56×73×54 Å

InterPro domains:
  IPR004045 Glutathione S-transferase, N-terminal [PF13417] (10-83)
  IPR004045 Glutathione S-transferase, N-terminal [PS50404] (5-84)
  IPR036249 Thioredoxin-like superfamily [SSF52833] (6-104)
  IPR036282 Glutathione S-transferase, C-terminal domain superfamily [SSF47616] (78-229)
  IPR058268 Domain of unknown function DUF7962 [PF25907] (120-234)

Organism: NCBI:txid1448308